Protein AF-A0A962CRZ0-F1 (afdb_monomer_lite)

Sequence (434 aa):
MAEQGMRSISDKVFNHVARDNPIVVEEDHEIQSILSYCVQQKDLHIVNYLVIDENGQEQEQEDFPIEDYKTKKIIGLSFGKKGEELKRFRFKFCRNHNFEALNYHGMPEYDTVQINYASPASYDFFVKGYTNDTTGETKPGYWKQVIDNDIDLGFTGLRFDIAYKIPTPWLSELIQYAHDRQPEIMTIAETLAGVDDIGAKELIPKLAEAKILVDGVERPAIDHAMLSTYWAGPLDGWLIDESRLMAGISRYGGAGSPDNHDTQGTVAQNIAKMLEHYAPEDKERAIADICVRDYALAALVGNAHYAQMGYEVCADQAGVFEEDTNPKQWRMLLAEREASDHPLNISERLWEINKFKASLNADNAIFQLESTAPLSEGSNLVKMVISLTDQETKQHMGTLDLFINNKPECGPVELPNENTAFILTNRGGPKNSD

Radius of gyration: 26.0 Å; chains: 1; bounding box: 67×50×78 Å

Foldseek 3Di:
DPPDPDFFEDEDEPFKDFCPPPVNVVVVVVVVVQVVVQVVPVQKHFQFFFKQAPVLDTDTHRDDDQVCVVGIFGQWTWMDGPPDDTDTDGDQWGADPVRAFADPVRDHPDRIGGGPLSHVVNCQAAAAFDQDPVPRDTDGHPLLVVLVVCVVVVGQEYEYPQQLPHDLVRLLRSLQSSCVVPVRRAYEYELLDAPPPPCSVVRVLCQQVNWYADPNDIDRSHQEYEDEPPSQPLQPPCCQVCLVVLLSRLVSFYAFEPDDQADPWHLLQVQLVLCVVPDPVVSLLLSLVSLLQSLLVRLQQGNHYDYDPCSQQSDGDGHPNDPPCPPVNVVVSCVVRVPCPRSSRCNVSSVVSVVVSVVLVLNQWRWGWDHWAAPDVPFQWIWIKIWTAGNPPRHTSDIDIDIHRSHCVVPDGDDPDVVSVVVVPPPPDPPPDD

Structure (mmCIF, N/CA/C/O backbone):
data_AF-A0A962CRZ0-F1
#
_entry.id   AF-A0A962CRZ0-F1
#
loop_
_atom_site.group_PDB
_atom_site.id
_atom_site.type_symbol
_atom_site.label_atom_id
_atom_site.label_alt_id
_atom_site.label_comp_id
_atom_site.label_asym_id
_atom_site.label_entity_id
_atom_site.label_seq_id
_atom_site.pdbx_PDB_ins_code
_atom_site.Cartn_x
_atom_site.Cartn_y
_atom_site.Cartn_z
_atom_site.occupancy
_atom_site.B_iso_or_equiv
_atom_site.auth_seq_id
_atom_site.auth_comp_id
_atom_site.auth_asym_id
_atom_site.auth_atom_id
_atom_site.pdbx_PDB_model_num
ATOM 1 N N . MET A 1 1 ? -11.534 -17.903 -16.895 1.00 35.78 1 MET A N 1
ATOM 2 C CA . MET A 1 1 ? -10.582 -16.773 -16.987 1.00 35.78 1 MET A CA 1
ATOM 3 C C . MET A 1 1 ? -9.448 -16.879 -15.955 1.00 35.78 1 MET A C 1
ATOM 5 O O . MET A 1 1 ? -8.839 -15.873 -15.641 1.00 35.78 1 MET A O 1
ATOM 9 N N . ALA A 1 2 ? -9.114 -18.088 -15.481 1.00 31.36 2 ALA A N 1
ATOM 10 C CA . ALA A 1 2 ? -7.934 -18.366 -14.650 1.00 31.36 2 ALA A CA 1
ATOM 11 C C . ALA A 1 2 ? -6.904 -19.204 -15.439 1.00 31.36 2 ALA A C 1
ATOM 13 O O . ALA A 1 2 ? -6.291 -20.128 -14.919 1.00 31.36 2 ALA A O 1
ATOM 14 N N . GLU A 1 3 ? -6.774 -18.927 -16.737 1.00 37.53 3 GLU A N 1
ATOM 15 C CA . GLU A 1 3 ? -5.732 -19.496 -17.591 1.00 37.53 3 GLU A CA 1
ATOM 16 C C . GLU A 1 3 ? -4.713 -18.368 -17.813 1.00 37.53 3 GLU A C 1
ATOM 18 O O . GLU A 1 3 ? -5.107 -17.331 -18.333 1.00 37.53 3 GLU A O 1
ATOM 23 N N . GLN A 1 4 ? -3.448 -18.572 -17.404 1.00 44.16 4 GLN A N 1
ATOM 24 C CA . GLN A 1 4 ? -2.277 -17.658 -17.489 1.00 44.16 4 GLN A CA 1
ATOM 25 C C . GLN A 1 4 ? -1.837 -16.883 -16.229 1.00 44.16 4 GLN A C 1
ATOM 27 O O . GLN A 1 4 ? -1.330 -15.774 -16.353 1.00 44.16 4 GLN A O 1
ATOM 32 N N . GLY A 1 5 ? -1.950 -17.435 -15.014 1.00 61.75 5 GLY A N 1
ATOM 33 C CA . GLY A 1 5 ? -1.210 -16.886 -13.856 1.00 61.75 5 GLY A CA 1
ATOM 34 C C . GLY A 1 5 ? -1.526 -15.425 -13.488 1.00 61.75 5 GLY A C 1
ATOM 35 O O . GLY A 1 5 ? -0.792 -14.809 -12.720 1.00 61.75 5 GLY A O 1
ATOM 36 N N . MET A 1 6 ? -2.610 -14.865 -14.031 1.00 70.25 6 MET A N 1
ATOM 37 C CA . MET A 1 6 ? -3.099 -13.537 -13.695 1.00 70.25 6 MET A CA 1
ATOM 38 C C . MET A 1 6 ? -3.634 -13.546 -12.268 1.00 70.25 6 MET A C 1
ATOM 40 O O . MET A 1 6 ? -4.511 -14.345 -11.933 1.00 70.25 6 MET A O 1
ATOM 44 N N . ARG A 1 7 ? -3.131 -12.626 -11.447 1.00 82.38 7 ARG A N 1
ATOM 45 C CA . ARG A 1 7 ? -3.649 -12.371 -10.105 1.00 82.38 7 ARG A CA 1
ATOM 46 C C . ARG A 1 7 ? -4.538 -11.138 -10.130 1.00 82.38 7 ARG A C 1
ATOM 48 O O . ARG A 1 7 ? -4.152 -10.105 -10.669 1.00 82.38 7 ARG A O 1
ATOM 55 N N . SER A 1 8 ? -5.715 -11.248 -9.528 1.00 90.25 8 SER A N 1
ATOM 56 C CA . SER A 1 8 ? -6.531 -10.087 -9.174 1.00 90.25 8 SER A CA 1
ATOM 57 C C . SER A 1 8 ? -6.186 -9.681 -7.748 1.00 90.25 8 SER A C 1
ATOM 59 O O . SER A 1 8 ? -6.119 -10.547 -6.871 1.00 90.25 8 SER A O 1
ATOM 61 N N . ILE A 1 9 ? -5.948 -8.394 -7.517 1.00 91.69 9 ILE A N 1
ATOM 62 C CA . ILE A 1 9 ? -5.557 -7.857 -6.213 1.00 91.69 9 ILE A CA 1
ATOM 63 C C . ILE A 1 9 ? -6.596 -6.823 -5.810 1.00 91.69 9 ILE A C 1
ATOM 65 O O . ILE A 1 9 ? -6.868 -5.898 -6.573 1.00 91.69 9 ILE A O 1
ATOM 69 N N . SER A 1 10 ? -7.185 -6.985 -4.629 1.00 94.38 10 SER A N 1
ATOM 70 C CA . SER A 1 10 ? -8.061 -5.954 -4.089 1.00 94.38 10 SER A CA 1
ATOM 71 C C . SER A 1 10 ? -7.237 -4.914 -3.344 1.00 94.38 10 SER A C 1
ATOM 73 O O . SER A 1 10 ? -6.444 -5.259 -2.471 1.00 94.38 10 SER A O 1
ATOM 75 N N . ASP A 1 11 ? -7.497 -3.645 -3.632 1.00 90.88 11 ASP A N 1
ATOM 76 C CA . ASP A 1 11 ? -6.952 -2.518 -2.880 1.00 90.88 11 ASP A CA 1
ATOM 77 C C . ASP A 1 11 ? -7.752 -2.283 -1.590 1.00 90.88 11 ASP A C 1
ATOM 79 O O . ASP A 1 11 ? -8.988 -2.284 -1.620 1.00 90.88 11 ASP A O 1
ATOM 83 N N . LYS A 1 12 ? -7.061 -2.163 -0.453 1.00 91.50 12 LYS A N 1
ATOM 84 C CA . LYS A 1 12 ? -7.626 -2.163 0.897 1.00 91.50 12 LYS A CA 1
ATOM 85 C C . LYS A 1 12 ? -7.175 -0.982 1.725 1.00 91.50 12 LYS A C 1
ATOM 87 O O . LYS A 1 12 ? -6.066 -0.939 2.249 1.00 91.50 12 LYS A O 1
ATOM 92 N N . VAL A 1 13 ? -8.144 -0.114 1.981 1.00 90.62 13 VAL A N 1
ATOM 93 C CA . VAL A 1 13 ? -8.036 0.998 2.914 1.00 90.62 13 VAL A CA 1
ATOM 94 C C . VAL A 1 13 ? -8.449 0.546 4.312 1.00 90.62 13 VAL A C 1
ATOM 96 O O . VAL A 1 13 ? -9.628 0.535 4.655 1.00 90.62 13 VAL A O 1
ATOM 99 N N . PHE A 1 14 ? -7.474 0.139 5.130 1.00 91.94 14 PHE A N 1
ATOM 100 C CA . PHE A 1 14 ? -7.719 -0.321 6.509 1.00 91.94 14 PHE A CA 1
ATOM 101 C C . PHE A 1 14 ? -7.471 0.753 7.569 1.00 91.94 14 PHE A C 1
ATOM 103 O O . PHE A 1 14 ? -7.750 0.520 8.740 1.00 91.94 14 PHE A O 1
ATOM 110 N N . ASN A 1 15 ? -6.990 1.933 7.168 1.00 90.94 15 ASN A N 1
ATOM 111 C CA . ASN A 1 15 ? -6.664 3.039 8.071 1.00 90.94 15 ASN A CA 1
ATOM 112 C C . ASN A 1 15 ? -7.836 3.970 8.372 1.00 90.94 15 ASN A C 1
ATOM 114 O O . ASN A 1 15 ? -7.831 4.660 9.395 1.00 90.94 15 ASN A O 1
ATOM 118 N N . HIS A 1 16 ? -8.821 4.022 7.482 1.00 93.50 16 HIS A N 1
ATOM 119 C CA . HIS A 1 16 ? -9.928 4.953 7.581 1.00 93.50 16 HIS A CA 1
ATOM 120 C C . HIS A 1 16 ? -11.173 4.420 6.874 1.00 93.50 16 HIS A C 1
ATOM 122 O O . HIS A 1 16 ? -11.114 3.483 6.082 1.00 93.50 16 HIS A O 1
ATOM 128 N N . VAL A 1 17 ? -12.313 5.018 7.197 1.00 94.62 17 VAL A N 1
ATOM 129 C CA . VAL A 1 17 ? -13.623 4.705 6.623 1.00 94.62 17 VAL A CA 1
ATOM 130 C C . VAL A 1 17 ? -14.273 6.014 6.183 1.00 94.62 17 VAL A C 1
ATOM 132 O O . VAL A 1 17 ? -14.000 7.056 6.776 1.00 94.62 17 VAL A O 1
ATOM 135 N N . ALA A 1 18 ? -15.122 5.986 5.155 1.00 95.50 18 ALA A N 1
ATOM 136 C CA . ALA A 1 18 ? -15.892 7.159 4.746 1.00 95.50 18 ALA A CA 1
ATOM 137 C C . ALA A 1 18 ? -16.679 7.756 5.930 1.00 95.50 18 ALA A C 1
ATOM 139 O O . ALA A 1 18 ? -17.241 7.024 6.750 1.00 95.50 18 ALA A O 1
ATOM 140 N N . ARG A 1 19 ? -16.711 9.088 6.031 1.00 95.56 19 ARG A N 1
ATOM 141 C CA . ARG A 1 19 ? -17.328 9.829 7.142 1.00 95.56 19 ARG A CA 1
ATOM 142 C C . ARG A 1 19 ? -18.826 9.568 7.272 1.00 95.56 19 ARG A C 1
ATOM 144 O O . ARG A 1 19 ? -19.345 9.547 8.386 1.00 95.56 19 ARG A O 1
ATOM 151 N N . ASP A 1 20 ? -19.495 9.365 6.146 1.00 96.00 20 ASP A N 1
ATOM 152 C CA . ASP A 1 20 ? -20.923 9.072 6.031 1.00 96.00 20 ASP A CA 1
ATOM 153 C C . ASP A 1 20 ? -21.247 7.572 6.125 1.00 96.00 20 ASP A C 1
ATOM 155 O O . ASP A 1 20 ? -22.413 7.179 6.032 1.00 96.00 20 ASP A O 1
ATOM 159 N N . ASN A 1 21 ? -20.242 6.716 6.349 1.00 96.50 21 ASN A N 1
ATOM 160 C CA . ASN A 1 21 ? -20.472 5.290 6.514 1.00 96.50 21 ASN A CA 1
ATOM 161 C C . ASN A 1 21 ? -21.385 5.032 7.732 1.00 96.50 21 ASN A C 1
ATOM 163 O O . ASN A 1 21 ? -21.138 5.594 8.806 1.00 96.50 21 ASN A O 1
ATOM 167 N N . PRO A 1 22 ? -22.396 4.144 7.622 1.00 97.38 22 PRO A N 1
ATOM 168 C CA . PRO A 1 22 ? -23.337 3.872 8.707 1.00 97.38 22 PRO A CA 1
ATOM 169 C C . PRO A 1 22 ? -22.694 3.565 10.064 1.00 97.38 22 PRO A C 1
ATOM 171 O O . PRO A 1 22 ? -23.226 3.990 11.083 1.00 97.38 22 PRO A O 1
ATOM 174 N N . ILE A 1 23 ? -21.541 2.886 10.096 1.00 96.38 23 ILE A N 1
ATOM 175 C CA . ILE A 1 23 ? -20.864 2.532 11.357 1.00 96.38 23 ILE A CA 1
ATOM 176 C C . ILE A 1 23 ? -20.284 3.756 12.084 1.00 96.38 23 ILE A C 1
ATOM 178 O O . ILE A 1 23 ? -20.157 3.748 13.308 1.00 96.38 23 ILE A O 1
ATOM 182 N N . VAL A 1 24 ? -19.917 4.799 11.332 1.00 97.00 24 VAL A N 1
ATOM 183 C CA . VAL A 1 24 ? -19.407 6.067 11.864 1.00 97.00 24 VAL A CA 1
ATOM 184 C C . VAL A 1 24 ? -20.579 6.903 12.377 1.00 97.00 24 VAL A C 1
ATOM 186 O O . VAL A 1 24 ? -20.524 7.431 13.486 1.00 97.00 24 VAL A O 1
ATOM 189 N N . VAL A 1 25 ? -21.659 6.979 11.592 1.00 97.62 25 VAL A N 1
ATOM 190 C CA . VAL A 1 25 ? -22.892 7.698 11.953 1.00 97.62 25 VAL A CA 1
ATOM 191 C C . VAL A 1 25 ? -23.548 7.095 13.199 1.00 97.62 25 VAL A C 1
ATOM 193 O O . VAL A 1 25 ? -24.041 7.825 14.056 1.00 97.62 25 VAL A O 1
ATOM 196 N N . GLU A 1 26 ? -23.538 5.768 13.329 1.00 98.00 26 GLU A N 1
ATOM 197 C CA . GLU A 1 26 ? -24.028 5.072 14.520 1.00 98.00 26 GLU A CA 1
ATOM 198 C C . GLU A 1 26 ? -23.235 5.474 15.770 1.00 98.00 26 GLU A C 1
ATOM 200 O O . GLU A 1 26 ? -23.837 5.883 16.761 1.00 98.00 26 GLU A O 1
ATOM 205 N N . GLU A 1 27 ? -21.900 5.450 15.711 1.00 97.69 27 GLU A N 1
ATOM 206 C CA . GLU A 1 27 ? -21.066 5.879 16.840 1.00 97.69 27 GLU A CA 1
ATOM 207 C C . GLU A 1 27 ? -21.288 7.360 17.188 1.00 97.69 27 GLU A C 1
ATOM 209 O O . GLU A 1 27 ? -21.366 7.709 18.366 1.00 97.69 27 GLU A O 1
ATOM 214 N N . ASP A 1 28 ? -21.443 8.237 16.191 1.00 97.00 28 ASP A N 1
ATOM 215 C CA . ASP A 1 28 ? -21.788 9.643 16.430 1.00 97.00 28 ASP A CA 1
ATOM 216 C C . ASP A 1 28 ? -23.101 9.777 17.202 1.00 97.00 28 ASP A C 1
ATOM 218 O O . ASP A 1 28 ? -23.181 10.529 18.176 1.00 97.00 28 ASP A O 1
ATOM 222 N N . HIS A 1 29 ? -24.135 9.041 16.791 1.00 97.81 29 HIS A N 1
ATOM 223 C CA . HIS A 1 29 ? -25.422 9.045 17.475 1.00 97.81 29 HIS A CA 1
ATOM 224 C C . HIS A 1 29 ? -25.325 8.492 18.900 1.00 97.81 29 HIS A C 1
ATOM 226 O O . HIS A 1 29 ? -25.970 9.037 19.800 1.00 97.81 29 HIS A O 1
ATOM 232 N N . GLU A 1 30 ? -24.529 7.448 19.131 1.00 97.25 30 GLU A N 1
ATOM 233 C CA . GLU A 1 30 ? -24.291 6.894 20.467 1.00 97.25 30 GLU A CA 1
ATOM 234 C C . GLU A 1 30 ? -23.609 7.918 21.377 1.00 97.25 30 GLU A C 1
ATOM 236 O O . GLU A 1 30 ? -24.091 8.175 22.484 1.00 97.25 30 GLU A O 1
ATOM 241 N N . ILE A 1 31 ? -22.555 8.576 20.884 1.00 95.75 31 ILE A N 1
ATOM 242 C CA . ILE A 1 31 ? -21.871 9.657 21.599 1.00 95.75 31 ILE A CA 1
ATOM 243 C C . ILE A 1 31 ? -22.874 10.765 21.927 1.00 95.75 31 ILE A C 1
ATOM 245 O O . ILE A 1 31 ? -23.053 11.093 23.099 1.00 95.75 31 ILE A O 1
ATOM 249 N N . GLN A 1 32 ? -23.602 11.296 20.940 1.00 95.44 32 GLN A N 1
ATOM 250 C CA . GLN A 1 32 ? -24.578 12.371 21.164 1.00 95.44 32 GLN A CA 1
ATOM 251 C C . GLN A 1 32 ? -25.698 11.973 22.133 1.00 95.44 32 GLN A C 1
ATOM 253 O O . GLN A 1 32 ? -26.155 12.799 22.931 1.00 95.44 32 GLN A O 1
ATOM 258 N N . SER A 1 33 ? -26.118 10.708 22.115 1.00 95.12 33 SER A N 1
ATOM 259 C CA . SER A 1 33 ? -27.106 10.174 23.056 1.00 95.12 33 SER A CA 1
ATOM 260 C C . SER A 1 33 ? -26.567 10.151 24.484 1.00 95.12 33 SER A C 1
ATOM 262 O O . SER A 1 33 ? -27.276 10.555 25.407 1.00 95.12 33 SER A O 1
ATOM 264 N N . ILE A 1 34 ? -25.306 9.748 24.676 1.00 93.56 34 ILE A N 1
ATOM 265 C CA . ILE A 1 34 ? -24.635 9.790 25.981 1.00 93.56 34 ILE A CA 1
ATOM 266 C C . ILE A 1 34 ? -24.510 11.238 26.465 1.00 93.56 34 ILE A C 1
ATOM 268 O O . ILE A 1 34 ? -24.923 11.536 27.585 1.00 93.56 34 ILE A O 1
ATOM 272 N N . LEU A 1 35 ? -24.019 12.150 25.618 1.00 91.25 35 LEU A N 1
ATOM 273 C CA . LEU A 1 35 ? -23.882 13.573 25.952 1.00 91.25 35 LEU A CA 1
ATOM 274 C C . LEU A 1 35 ? -25.233 14.175 26.373 1.00 91.25 35 LEU A C 1
ATOM 276 O O . LEU A 1 35 ? -25.342 14.814 27.421 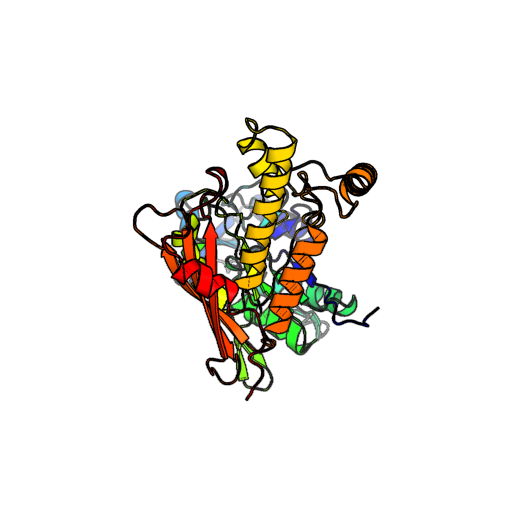1.00 91.25 35 LEU A O 1
ATOM 280 N N . SER A 1 36 ? -26.286 13.909 25.597 1.00 91.88 36 SER A N 1
ATOM 281 C CA . SER A 1 36 ? -27.646 14.382 25.878 1.00 91.88 36 SER A CA 1
ATOM 282 C C . SER A 1 36 ? -28.197 13.810 27.183 1.00 91.88 36 SER A C 1
ATOM 284 O O . SER A 1 36 ? -28.812 14.535 27.968 1.00 91.88 36 SER A O 1
ATOM 286 N N . TYR A 1 37 ? -27.958 12.523 27.444 1.00 88.88 37 TYR A N 1
ATOM 287 C CA . TYR A 1 37 ? -28.359 11.869 28.686 1.00 88.88 37 TYR A CA 1
ATOM 288 C C . TYR A 1 37 ? -27.665 12.494 29.904 1.00 88.88 37 TYR A C 1
ATOM 290 O O . TYR A 1 37 ? -28.337 12.792 30.894 1.00 88.88 37 TYR A O 1
ATOM 298 N N . CYS A 1 38 ? -26.359 12.774 29.816 1.00 88.12 38 CYS A N 1
ATOM 299 C CA . CYS A 1 38 ? -25.613 13.486 30.857 1.00 88.12 38 CYS A CA 1
ATOM 300 C C . CYS A 1 38 ? -26.193 14.881 31.129 1.00 88.12 38 CYS A C 1
ATOM 302 O O . CYS A 1 38 ? -26.384 15.252 32.279 1.00 88.12 38 CYS A O 1
ATOM 304 N N . VAL A 1 39 ? -26.545 15.644 30.089 1.00 88.25 39 VAL A N 1
ATOM 305 C CA . VAL A 1 39 ? -27.131 16.988 30.253 1.00 88.25 39 VAL A CA 1
ATOM 306 C C . VAL A 1 39 ? -28.522 16.943 30.902 1.00 88.25 39 VAL A C 1
ATOM 308 O O . VAL A 1 39 ? -28.863 17.810 31.709 1.00 88.25 39 VAL A O 1
ATOM 311 N N . GLN A 1 40 ? -29.346 15.947 30.565 1.00 89.06 40 GLN A N 1
ATOM 312 C CA . GLN A 1 40 ? -30.706 15.817 31.106 1.00 89.06 40 GLN A CA 1
ATOM 313 C C . GLN A 1 40 ? -30.725 15.362 32.571 1.00 89.06 40 GLN A C 1
ATOM 315 O O . GLN A 1 40 ? -31.585 15.788 33.349 1.00 89.06 40 GLN A O 1
ATOM 320 N N . GLN A 1 41 ? -29.793 14.493 32.956 1.00 85.56 41 GLN A N 1
ATOM 321 C CA . GLN A 1 41 ? -29.676 13.979 34.315 1.00 85.56 41 GLN A CA 1
ATOM 322 C C . GLN A 1 41 ? -28.779 14.909 35.135 1.00 85.56 41 GLN A C 1
ATOM 324 O O . GLN A 1 41 ? -27.568 14.757 35.133 1.00 85.56 41 GLN A O 1
ATOM 329 N N . LYS A 1 42 ? -29.372 15.856 35.875 1.00 77.31 42 LYS A N 1
ATOM 330 C CA . LYS A 1 42 ? -28.647 16.918 36.612 1.00 77.31 42 LYS A CA 1
ATOM 331 C C . LYS A 1 42 ? -27.501 16.449 37.528 1.00 77.31 42 LYS A C 1
ATOM 333 O O . LYS A 1 42 ? -26.616 17.251 37.802 1.00 77.31 42 LYS A O 1
ATOM 338 N N . ASP A 1 43 ? -27.530 15.195 37.983 1.00 80.19 43 ASP A N 1
ATOM 339 C CA . ASP A 1 43 ? -26.522 14.598 38.876 1.00 80.19 43 ASP A CA 1
ATOM 340 C C . ASP A 1 43 ? -25.517 13.677 38.148 1.00 80.19 43 ASP A C 1
ATOM 342 O O . ASP A 1 43 ? -24.664 13.060 38.790 1.00 80.19 43 ASP A O 1
ATOM 346 N N . LEU A 1 44 ? -25.653 13.510 36.829 1.00 75.94 44 LEU A N 1
ATOM 347 C CA . LEU A 1 44 ? -24.795 12.677 35.992 1.00 75.94 44 LEU A CA 1
ATOM 348 C C . LEU A 1 44 ? -23.894 13.579 35.146 1.00 75.94 44 LEU A C 1
ATOM 350 O O . LEU A 1 44 ? -24.351 14.552 34.551 1.00 75.94 44 LEU A O 1
ATOM 354 N N . HIS A 1 45 ? -22.613 13.245 35.065 1.00 74.75 45 HIS A N 1
ATOM 355 C CA . HIS A 1 45 ? -21.647 14.025 34.301 1.00 74.75 45 HIS A CA 1
ATOM 356 C C . HIS A 1 45 ? -20.811 13.093 33.420 1.00 74.75 45 HIS A C 1
ATOM 358 O O . HIS A 1 45 ? -20.645 11.909 33.731 1.00 74.75 45 HIS A O 1
ATOM 364 N N . ILE A 1 46 ? -20.285 13.627 32.315 1.00 66.88 46 ILE A N 1
ATOM 365 C CA . ILE A 1 46 ? -19.078 13.048 31.718 1.00 66.88 46 ILE A CA 1
ATOM 366 C C . ILE A 1 46 ? -17.992 13.306 32.742 1.00 66.88 46 ILE A C 1
ATOM 368 O O . ILE A 1 46 ? -17.799 14.452 33.147 1.00 66.88 46 ILE A O 1
ATOM 372 N N . VAL A 1 47 ? -17.379 12.236 33.221 1.00 68.19 47 VAL A N 1
ATOM 373 C CA . VAL A 1 47 ? -16.444 12.345 34.333 1.00 68.19 47 VAL A CA 1
ATOM 374 C C . VAL A 1 47 ? -15.034 12.402 33.790 1.00 68.19 47 VAL A C 1
ATOM 376 O O . VAL A 1 47 ? -14.288 13.276 34.204 1.00 68.19 47 VAL A O 1
ATOM 379 N N . ASN A 1 48 ? -14.693 11.534 32.831 1.00 83.94 48 ASN A N 1
ATOM 380 C CA . ASN A 1 48 ? -13.333 11.452 32.319 1.00 83.94 48 ASN A CA 1
ATOM 381 C C . ASN A 1 48 ? -13.268 11.092 30.831 1.00 83.94 48 ASN A C 1
ATOM 383 O O . ASN A 1 48 ? -14.106 10.360 30.296 1.00 83.94 48 ASN A O 1
ATOM 387 N N . TYR A 1 49 ? -12.189 11.526 30.191 1.00 89.06 49 TYR A N 1
ATOM 388 C CA . TYR A 1 49 ? -11.671 10.938 28.964 1.00 89.06 49 TYR A CA 1
ATOM 389 C C . TYR A 1 49 ? -10.985 9.611 29.290 1.00 89.06 49 TYR A C 1
ATOM 391 O O . TYR A 1 49 ? -10.190 9.532 30.230 1.00 89.06 49 TYR A O 1
ATOM 399 N N . LEU A 1 50 ? -11.264 8.577 28.496 1.00 91.56 50 LEU A N 1
ATOM 400 C CA . LEU A 1 50 ? -10.472 7.349 28.497 1.00 91.56 50 LEU A CA 1
ATOM 401 C C . LEU A 1 50 ? -9.328 7.539 27.510 1.00 91.56 50 LEU A C 1
ATOM 403 O O . LEU A 1 50 ? -9.572 7.815 26.333 1.00 91.56 50 LEU A O 1
ATOM 407 N N . VAL A 1 51 ? -8.092 7.394 27.972 1.00 91.75 51 VAL A N 1
ATOM 408 C CA . VAL A 1 51 ? -6.898 7.617 27.152 1.00 91.75 51 VAL A CA 1
ATOM 409 C C . VAL A 1 51 ? -5.929 6.456 27.281 1.00 91.75 51 VAL A C 1
ATOM 411 O O . VAL A 1 51 ? -5.900 5.783 28.308 1.00 91.75 51 VAL A O 1
ATOM 414 N N . ILE A 1 52 ? -5.120 6.242 26.249 1.00 88.81 52 ILE A N 1
ATOM 415 C CA . ILE A 1 52 ? -3.951 5.365 26.324 1.00 88.81 52 ILE A CA 1
ATOM 416 C C . ILE A 1 52 ? -2.705 6.231 26.500 1.00 88.81 52 ILE A C 1
ATOM 418 O O . ILE A 1 52 ? -2.497 7.178 25.733 1.00 88.81 52 ILE A O 1
ATOM 422 N N . ASP A 1 53 ? -1.911 5.924 27.527 1.00 84.38 53 ASP A N 1
ATOM 423 C CA . ASP A 1 53 ? -0.624 6.574 27.773 1.00 84.38 53 ASP A CA 1
ATOM 424 C C . ASP A 1 53 ? 0.502 6.027 26.873 1.00 84.38 53 ASP A C 1
ATOM 426 O O . ASP A 1 53 ? 0.313 5.107 26.076 1.00 84.38 53 ASP A O 1
ATOM 430 N N . GLU A 1 54 ? 1.701 6.594 27.005 1.00 80.88 54 GLU A N 1
ATOM 431 C CA . GLU A 1 54 ? 2.894 6.182 26.249 1.00 80.88 54 GLU A CA 1
ATOM 432 C C . GLU A 1 54 ? 3.309 4.715 26.475 1.00 80.88 54 GLU A C 1
ATOM 434 O O . GLU A 1 54 ? 4.013 4.140 25.647 1.00 80.88 54 GLU A O 1
ATOM 439 N N . ASN A 1 55 ? 2.844 4.095 27.565 1.00 83.38 55 ASN A N 1
ATOM 440 C CA . ASN A 1 55 ? 3.112 2.703 27.925 1.00 83.38 55 ASN A CA 1
ATOM 441 C C . ASN A 1 55 ? 1.969 1.758 27.514 1.00 83.38 55 ASN A C 1
ATOM 443 O O . ASN A 1 55 ? 1.988 0.575 27.867 1.00 83.38 55 ASN A O 1
ATOM 447 N N . GLY A 1 56 ? 0.954 2.257 26.802 1.00 83.44 56 GLY A N 1
ATOM 448 C CA . GLY A 1 56 ? -0.192 1.456 26.386 1.00 83.44 56 GLY A CA 1
ATOM 449 C C . GLY A 1 56 ? -1.220 1.202 27.493 1.00 83.44 56 GLY A C 1
ATOM 450 O O . GLY A 1 56 ? -2.066 0.326 27.326 1.00 83.44 56 GLY A O 1
ATOM 451 N N . GLN A 1 57 ? -1.155 1.907 28.628 1.00 88.56 57 GLN A N 1
ATOM 452 C CA . GLN A 1 57 ? -2.085 1.713 29.744 1.00 88.56 57 GLN A CA 1
ATOM 453 C C . GLN A 1 57 ? -3.298 2.643 29.631 1.00 88.56 57 GLN A C 1
ATOM 455 O O . GLN A 1 57 ? -3.161 3.832 29.338 1.00 88.56 57 GLN A O 1
ATOM 460 N N . GLU A 1 58 ? -4.491 2.096 29.895 1.00 92.44 58 GLU A N 1
ATOM 461 C CA . GLU A 1 58 ? -5.736 2.870 29.965 1.00 92.44 58 GLU A CA 1
ATOM 462 C C . GLU A 1 58 ? -5.742 3.738 31.229 1.00 92.44 58 GLU A C 1
ATOM 464 O O . GLU A 1 58 ? -5.586 3.239 32.345 1.00 92.44 58 GLU A O 1
ATOM 469 N N . GLN A 1 59 ? -5.954 5.039 31.048 1.00 91.25 59 GLN A N 1
ATOM 470 C CA . GLN A 1 59 ? -6.097 6.016 32.120 1.00 91.25 59 GLN A CA 1
ATOM 471 C C . GLN A 1 59 ? -7.413 6.785 31.970 1.00 91.25 59 GLN A C 1
ATOM 473 O O . GLN A 1 59 ? -7.896 7.007 30.859 1.00 91.25 59 GLN A O 1
ATOM 478 N N . GLU A 1 60 ? -7.968 7.223 33.099 1.00 90.12 60 GLU A N 1
ATOM 479 C CA . GLU A 1 60 ? -9.084 8.169 33.139 1.00 90.12 60 GLU A CA 1
ATOM 480 C C . GLU A 1 60 ? -8.543 9.570 33.463 1.00 90.12 60 GLU A C 1
ATOM 482 O O . GLU A 1 60 ? -7.777 9.723 34.416 1.00 90.12 60 GLU A O 1
ATOM 487 N N . GLN A 1 61 ? -8.910 10.581 32.672 1.00 87.69 61 GLN A N 1
ATOM 488 C CA . GLN A 1 61 ? -8.500 11.978 32.878 1.00 87.69 61 GLN A CA 1
ATOM 489 C C . GLN A 1 61 ? -9.720 12.906 32.880 1.00 87.69 61 GLN A C 1
ATOM 491 O O . GLN A 1 61 ? -10.486 12.889 31.921 1.00 87.69 61 GLN A O 1
ATOM 496 N N . GLU A 1 62 ? -9.892 13.713 33.934 1.00 83.56 62 GLU A N 1
ATOM 497 C CA . GLU A 1 62 ? -11.019 14.661 34.054 1.00 83.56 62 GLU A CA 1
ATOM 498 C C . GLU A 1 62 ? -10.948 15.757 32.975 1.00 83.56 62 GLU A C 1
ATOM 500 O O . GLU A 1 62 ? -11.960 16.104 32.372 1.00 83.56 62 GLU A O 1
ATOM 505 N N . ASP A 1 63 ? -9.735 16.224 32.662 1.00 80.88 63 ASP A N 1
ATOM 506 C CA . ASP A 1 63 ? -9.454 17.208 31.616 1.00 80.88 63 ASP A CA 1
ATOM 507 C C . ASP A 1 63 ? -8.444 16.647 30.607 1.00 80.88 63 ASP A C 1
ATOM 509 O O . ASP A 1 63 ? -7.479 15.978 30.986 1.00 80.88 63 ASP A O 1
ATOM 513 N N . PHE A 1 64 ? -8.634 16.960 29.320 1.00 77.38 64 PHE A N 1
ATOM 514 C CA . PHE A 1 64 ? -7.690 16.619 28.254 1.00 77.38 64 PHE A CA 1
ATOM 515 C C . PHE A 1 64 ? -7.160 17.904 27.598 1.00 77.38 64 PHE A C 1
ATOM 517 O O . PHE A 1 64 ? -7.857 18.500 26.769 1.00 77.38 64 PHE A O 1
ATOM 524 N N . PRO A 1 65 ? -5.952 18.374 27.966 1.00 74.44 65 PRO A N 1
ATOM 525 C CA . PRO A 1 65 ? -5.359 19.551 27.347 1.00 74.44 65 PRO A CA 1
ATOM 526 C C . PRO A 1 65 ? -5.205 19.329 25.842 1.00 74.44 65 PRO A C 1
ATOM 528 O O . PRO A 1 65 ? -4.770 18.266 25.405 1.00 74.44 65 PRO A O 1
ATOM 531 N N . ILE A 1 66 ? -5.495 20.348 25.030 1.00 71.19 66 ILE A N 1
ATOM 532 C CA . ILE A 1 66 ? -5.325 20.268 23.567 1.00 71.19 66 ILE A CA 1
ATOM 533 C C . ILE A 1 66 ? -3.879 19.895 23.197 1.00 71.19 66 ILE A C 1
ATOM 535 O O . ILE A 1 66 ? -3.645 19.195 22.216 1.00 71.19 66 ILE A O 1
ATOM 539 N N . GLU A 1 67 ? -2.911 20.324 24.006 1.00 69.56 67 GLU A N 1
ATOM 540 C CA . GLU A 1 67 ? -1.480 20.059 23.827 1.00 69.56 67 GLU A CA 1
ATOM 541 C C . GLU A 1 67 ? -1.128 18.560 23.923 1.00 69.56 67 GLU A C 1
ATOM 543 O O . GLU A 1 67 ? -0.186 18.111 23.264 1.00 69.56 67 GLU A O 1
ATOM 548 N N . ASP A 1 68 ? -1.931 17.770 24.645 1.00 68.81 68 ASP A N 1
ATOM 549 C CA . ASP A 1 68 ? -1.714 16.335 24.864 1.00 68.81 68 ASP A CA 1
ATOM 550 C C . ASP A 1 68 ? -2.125 15.471 23.658 1.00 68.81 68 ASP A C 1
ATOM 552 O O . ASP A 1 68 ? -1.777 14.291 23.607 1.00 68.81 68 ASP A O 1
ATOM 556 N N . TYR A 1 69 ? -2.785 16.039 22.635 1.00 63.84 69 TYR A N 1
ATOM 557 C CA . TYR A 1 69 ? -3.181 15.308 21.415 1.00 63.84 69 TYR A CA 1
ATOM 558 C C . TYR A 1 69 ? -2.015 14.643 20.680 1.00 63.84 69 TYR A C 1
ATOM 560 O O . TYR A 1 69 ? -2.209 13.694 19.922 1.00 63.84 69 TYR A O 1
ATOM 568 N N . LYS A 1 70 ? -0.800 15.164 20.868 1.00 61.94 70 LYS A N 1
ATOM 569 C CA . LYS A 1 70 ? 0.403 14.641 20.215 1.00 61.94 70 LYS A CA 1
ATOM 570 C C . LYS A 1 70 ? 0.984 13.418 20.921 1.00 61.94 70 LYS A C 1
ATOM 572 O O . LYS A 1 70 ? 1.712 12.661 20.287 1.00 61.94 70 LYS A O 1
ATOM 577 N N . THR A 1 71 ? 0.699 13.236 22.209 1.00 64.69 71 THR A N 1
ATOM 578 C CA . THR A 1 71 ? 1.341 12.217 23.059 1.00 64.69 71 THR A CA 1
ATOM 579 C C . THR A 1 71 ? 0.355 11.202 23.623 1.00 64.69 71 THR A C 1
ATOM 581 O O . THR A 1 71 ? 0.752 10.080 23.923 1.00 64.69 71 THR A O 1
ATOM 584 N N . LYS A 1 72 ? -0.928 11.554 23.732 1.00 75.19 72 LYS A N 1
ATOM 585 C CA . LYS A 1 72 ? -1.992 10.689 24.243 1.00 75.19 72 LYS A CA 1
ATOM 586 C C . LYS A 1 72 ? -3.096 10.538 23.206 1.00 75.19 72 LYS A C 1
ATOM 588 O O . LYS A 1 72 ? -3.421 11.474 22.479 1.00 75.19 72 LYS A O 1
ATOM 593 N N . LYS A 1 73 ? -3.709 9.356 23.168 1.00 85.31 73 LYS A N 1
ATOM 594 C CA . LYS A 1 73 ? -4.838 9.064 22.274 1.00 85.31 73 LYS A CA 1
ATOM 595 C C . LYS A 1 73 ? -6.106 8.874 23.088 1.00 85.31 73 LYS A C 1
ATOM 597 O O . LYS A 1 73 ? -6.138 8.018 23.971 1.00 85.31 73 LYS A O 1
ATOM 602 N N . ILE A 1 74 ? -7.146 9.646 22.776 1.00 92.50 74 ILE A N 1
ATOM 603 C CA . ILE A 1 74 ? -8.475 9.443 23.355 1.00 92.50 74 ILE A CA 1
ATOM 604 C C . ILE A 1 74 ? -9.064 8.165 22.761 1.00 92.50 74 ILE A C 1
ATOM 606 O O . ILE A 1 74 ? -9.190 8.041 21.545 1.00 92.50 74 ILE A O 1
ATOM 610 N N . ILE A 1 75 ? -9.421 7.214 23.618 1.00 95.75 75 ILE A N 1
ATOM 611 C CA . ILE A 1 75 ? -10.019 5.927 23.244 1.00 95.75 75 ILE A CA 1
ATOM 612 C C . ILE A 1 75 ? -11.477 5.798 23.677 1.00 95.75 75 ILE A C 1
ATOM 614 O O . ILE A 1 75 ? -12.114 4.795 23.366 1.00 95.75 75 ILE A O 1
ATOM 618 N N . GLY A 1 76 ? -12.021 6.779 24.395 1.00 95.94 76 GLY A N 1
ATOM 619 C CA . GLY A 1 76 ? -13.400 6.746 24.861 1.00 95.94 76 GLY A CA 1
ATOM 620 C C . GLY A 1 76 ? -13.726 7.817 25.893 1.00 95.94 76 GLY A C 1
ATOM 621 O O . GLY A 1 76 ? -12.952 8.744 26.129 1.00 95.94 76 GLY A O 1
ATOM 622 N N . LEU A 1 77 ? -14.867 7.636 26.549 1.00 95.12 77 LEU A N 1
ATOM 623 C CA . LEU A 1 77 ? -15.333 8.440 27.673 1.00 95.12 77 LEU A CA 1
ATOM 624 C C . LEU A 1 77 ? -15.868 7.546 28.798 1.00 95.12 77 LEU A C 1
ATOM 626 O O . LEU A 1 77 ? -16.343 6.429 28.556 1.00 95.12 77 LEU A O 1
ATOM 630 N N . SER A 1 78 ? -15.798 8.041 30.032 1.00 93.81 78 SER A N 1
ATOM 631 C CA . SER A 1 78 ? -16.505 7.470 31.176 1.00 93.81 78 SER A CA 1
ATOM 632 C C . SER A 1 78 ? -17.543 8.455 31.719 1.00 93.81 78 SER A C 1
ATOM 634 O O . SER A 1 78 ? -17.325 9.668 31.786 1.00 93.81 78 SER A O 1
ATOM 636 N N . PHE A 1 79 ? -18.724 7.941 32.056 1.00 93.31 79 PHE A N 1
ATOM 637 C CA . PHE A 1 79 ? -19.876 8.748 32.450 1.00 93.31 79 PHE A CA 1
ATOM 638 C C . PHE A 1 79 ? -20.690 8.062 33.545 1.00 93.31 79 PHE A C 1
ATOM 640 O O . PHE A 1 79 ? -20.847 6.839 33.572 1.00 93.31 79 PHE A O 1
ATOM 647 N N . GLY A 1 80 ? -21.223 8.854 34.468 1.00 91.38 80 GLY A N 1
ATOM 648 C CA . GLY A 1 80 ? -21.929 8.339 35.636 1.00 91.38 80 GLY A CA 1
ATOM 649 C C . GLY A 1 80 ? -22.167 9.414 36.686 1.00 91.38 80 GLY A C 1
ATOM 650 O O . GLY A 1 80 ? -21.840 10.586 36.490 1.00 91.38 80 GLY A O 1
ATOM 651 N N . LYS A 1 81 ? -22.763 9.018 37.811 1.00 86.94 81 LYS A N 1
ATOM 652 C CA . LYS A 1 81 ? -22.859 9.890 38.984 1.00 86.94 81 LYS A CA 1
ATOM 653 C C . LYS A 1 81 ? -21.560 9.828 39.775 1.00 86.94 81 LYS A C 1
ATOM 655 O O . LYS A 1 81 ? -20.928 8.776 39.880 1.00 86.94 81 LYS A O 1
ATOM 660 N N . LYS A 1 82 ? -21.172 10.948 40.383 1.00 80.38 82 LYS A N 1
ATOM 661 C CA . LYS A 1 82 ? -19.976 11.001 41.230 1.00 80.38 82 LYS A CA 1
ATOM 662 C C . LYS A 1 82 ? -20.114 10.030 42.409 1.00 80.38 82 LYS A C 1
ATOM 664 O O . LYS A 1 82 ? -21.054 10.140 43.190 1.00 80.38 82 LYS A O 1
ATOM 669 N N . GLY A 1 83 ? -19.150 9.120 42.553 1.00 82.50 83 GLY A N 1
ATOM 670 C CA . GLY A 1 83 ? -19.138 8.103 43.611 1.00 82.50 83 GLY A CA 1
ATOM 671 C C . GLY A 1 83 ? -19.846 6.790 43.257 1.00 82.50 83 GLY A C 1
ATOM 672 O O . GLY A 1 83 ? -19.863 5.888 44.090 1.00 82.50 83 GLY A O 1
ATOM 673 N N . GLU A 1 84 ? -20.395 6.667 42.046 1.00 88.88 84 GLU A N 1
ATOM 674 C CA . GLU A 1 84 ? -20.903 5.407 41.495 1.00 88.88 84 GLU A CA 1
ATOM 675 C C . GLU A 1 84 ? -19.899 4.793 40.507 1.00 88.88 84 GLU A C 1
ATOM 677 O O . GLU A 1 84 ? -18.949 5.445 40.067 1.00 88.88 84 GLU A O 1
ATOM 682 N N . GLU A 1 85 ? -20.110 3.524 40.157 1.00 89.75 85 GLU A N 1
ATOM 683 C CA . GLU A 1 85 ? -19.354 2.872 39.090 1.00 89.75 85 GLU A CA 1
ATOM 684 C C . GLU A 1 85 ? -19.646 3.562 37.750 1.00 89.75 85 GLU A C 1
ATOM 686 O O . GLU A 1 85 ? -20.801 3.690 37.330 1.00 89.75 85 GLU A O 1
ATOM 691 N N . LEU A 1 86 ? -18.590 4.038 37.090 1.00 90.00 86 LEU A N 1
ATOM 692 C CA . LEU A 1 86 ? -18.711 4.766 35.834 1.00 90.00 86 LEU A CA 1
ATOM 693 C C . LEU A 1 86 ? -18.951 3.799 34.677 1.00 90.00 86 LEU A C 1
ATOM 695 O O . LEU A 1 86 ? -18.257 2.794 34.520 1.00 90.00 86 LEU A O 1
ATOM 699 N N . LYS A 1 87 ? -19.901 4.147 33.810 1.00 94.00 87 LYS A N 1
ATOM 700 C CA . LYS A 1 87 ? -20.069 3.475 32.523 1.00 94.00 87 LYS A CA 1
ATOM 701 C C . LYS A 1 87 ? -18.967 3.935 31.586 1.00 94.00 87 LYS A C 1
ATOM 703 O O . LYS A 1 87 ? -18.623 5.114 31.573 1.00 94.00 87 LYS A O 1
ATOM 708 N N . ARG A 1 88 ? -18.442 3.017 30.779 1.00 95.25 88 ARG A N 1
ATOM 709 C CA . ARG A 1 88 ? -17.398 3.298 29.791 1.00 95.25 88 ARG A CA 1
ATOM 710 C C . ARG A 1 88 ? -17.944 3.105 28.388 1.00 95.25 88 ARG A C 1
ATOM 712 O O . ARG A 1 88 ? -18.588 2.096 28.112 1.00 95.25 88 ARG A O 1
ATOM 719 N N . PHE A 1 89 ? -17.650 4.052 27.511 1.00 96.44 89 PHE A N 1
ATOM 720 C CA . PHE A 1 89 ? -17.917 3.955 26.083 1.00 96.44 89 PHE A CA 1
ATOM 721 C C . PHE A 1 89 ? -16.607 4.183 25.339 1.00 96.44 89 PHE A C 1
ATOM 723 O O . PHE A 1 89 ? -15.968 5.217 25.523 1.00 96.44 89 PHE A O 1
ATOM 730 N N . ARG A 1 90 ? -16.178 3.199 24.549 1.00 97.06 90 ARG A N 1
ATOM 731 C CA . ARG A 1 90 ? -14.906 3.241 23.824 1.00 97.06 90 ARG A CA 1
ATOM 732 C C . ARG A 1 90 ? -15.159 3.489 22.345 1.00 97.06 90 ARG A C 1
ATOM 734 O O . ARG A 1 90 ? -16.040 2.867 21.763 1.00 97.06 90 ARG A O 1
ATOM 741 N N . PHE A 1 91 ? -14.375 4.381 21.758 1.00 97.38 91 PHE A N 1
ATOM 742 C CA . PHE A 1 91 ? -14.511 4.805 20.371 1.00 97.38 91 PHE A CA 1
ATOM 743 C C . PHE A 1 91 ? -13.831 3.808 19.435 1.00 97.38 91 PHE A C 1
ATOM 745 O O . PHE A 1 91 ? -12.717 3.365 19.708 1.00 97.38 91 PHE A O 1
ATOM 752 N N . LYS A 1 92 ? -14.479 3.488 18.320 1.00 97.88 92 LYS A N 1
ATOM 753 C CA . LYS A 1 92 ? -13.921 2.752 17.178 1.00 97.88 92 LYS A CA 1
ATOM 754 C C . LYS A 1 92 ? -13.098 3.687 16.280 1.00 97.88 92 LYS A C 1
ATOM 756 O O . LYS A 1 92 ? -12.174 3.255 15.589 1.00 97.88 92 LYS A O 1
ATOM 761 N N . PHE A 1 93 ? -13.421 4.979 16.300 1.00 97.69 93 PHE A N 1
ATOM 762 C CA . PHE A 1 93 ? -12.822 6.006 15.450 1.00 97.69 93 PHE A CA 1
ATOM 763 C C . PHE A 1 93 ? -12.034 7.048 16.243 1.00 97.69 93 PHE A C 1
ATOM 765 O O . PHE A 1 93 ? -12.280 7.270 17.431 1.00 97.69 93 PHE A O 1
ATOM 772 N N . CYS A 1 94 ? -11.024 7.650 15.611 1.00 95.56 94 CYS A N 1
ATOM 773 C CA . CYS A 1 94 ? -10.236 8.720 16.216 1.00 95.56 94 CYS A CA 1
ATOM 774 C C . CYS A 1 94 ? -11.126 9.947 16.420 1.00 95.56 94 CYS A C 1
ATOM 776 O O . CYS A 1 94 ? -11.793 10.388 15.483 1.00 95.56 94 CYS A O 1
ATOM 778 N N . ARG A 1 95 ? -11.118 10.507 17.633 1.00 94.38 95 ARG A N 1
ATOM 779 C CA . ARG A 1 95 ? -11.926 11.671 18.015 1.00 94.38 95 ARG A CA 1
ATOM 780 C C . ARG A 1 95 ? -11.057 12.781 18.584 1.00 94.38 95 ARG A C 1
ATOM 782 O O . ARG A 1 95 ? -10.029 12.470 19.183 1.00 94.38 95 ARG A O 1
ATOM 789 N N . ASN A 1 96 ? -11.484 14.039 18.431 1.00 91.94 96 ASN A N 1
ATOM 790 C CA . ASN A 1 96 ? -10.919 15.143 19.207 1.00 91.94 96 ASN A CA 1
ATOM 791 C C . ASN A 1 96 ? -11.556 15.257 20.619 1.00 91.94 96 ASN A C 1
ATOM 793 O O . ASN A 1 96 ? -12.419 14.465 20.998 1.00 91.94 96 ASN A O 1
ATOM 797 N N . HIS A 1 97 ? -11.139 16.252 21.415 1.00 88.62 97 HIS A N 1
ATOM 798 C CA . HIS A 1 97 ? -11.685 16.511 22.759 1.00 88.62 97 HIS A CA 1
ATOM 799 C C . HIS A 1 97 ? -13.148 16.991 22.734 1.00 88.62 97 HIS A C 1
ATOM 801 O O . HIS A 1 97 ? -13.839 16.883 23.739 1.00 88.62 97 HIS A O 1
ATOM 807 N N . ASN A 1 98 ? -13.636 17.460 21.582 1.00 90.56 98 ASN A N 1
ATOM 808 C CA . ASN A 1 98 ? -15.048 17.770 21.344 1.00 90.56 98 ASN A CA 1
ATOM 809 C C . ASN A 1 98 ? -15.828 16.561 20.795 1.00 90.56 98 ASN A C 1
ATOM 811 O O . ASN A 1 98 ? -16.991 16.693 20.420 1.00 90.56 98 ASN A O 1
ATOM 815 N N . PHE A 1 99 ? -15.196 15.383 20.743 1.00 92.56 99 PHE A N 1
ATOM 816 C CA . PHE A 1 99 ? -15.731 14.135 20.195 1.00 92.56 99 PHE A CA 1
ATOM 817 C C . PHE A 1 99 ? -16.022 14.161 18.684 1.00 92.56 99 PHE A C 1
ATOM 819 O O . PHE A 1 99 ? -16.713 13.286 18.152 1.00 92.56 99 PHE A O 1
ATOM 826 N N . GLU A 1 100 ? -15.453 15.125 17.965 1.00 93.94 100 GLU A N 1
ATOM 827 C CA . GLU A 1 100 ? -15.538 15.201 16.510 1.00 93.94 100 GLU A CA 1
ATOM 828 C C . GLU A 1 100 ? -14.629 14.139 15.892 1.00 93.94 100 GLU A C 1
ATOM 830 O O . GLU A 1 100 ? -13.503 13.931 16.349 1.00 93.94 100 GLU A O 1
ATOM 835 N N . ALA A 1 101 ? -15.128 13.445 14.870 1.00 95.19 101 ALA A N 1
ATOM 836 C CA . ALA A 1 101 ? -14.368 12.443 14.135 1.00 95.19 101 ALA A CA 1
ATOM 837 C C . ALA A 1 101 ? -13.178 13.076 13.404 1.00 95.19 101 ALA A C 1
ATOM 839 O O . ALA A 1 101 ? -13.318 14.148 12.818 1.00 95.19 101 ALA A O 1
ATOM 840 N N . LEU A 1 102 ? -12.030 12.399 13.419 1.00 93.69 102 LEU A N 1
ATOM 841 C CA . LEU A 1 102 ? -10.790 12.880 12.811 1.00 93.69 102 LEU A CA 1
ATOM 842 C C . LEU A 1 102 ? -10.364 11.998 11.646 1.00 93.69 102 LEU A C 1
ATOM 844 O O . LEU A 1 102 ? -10.462 10.774 11.729 1.00 93.69 102 LEU A O 1
ATOM 848 N N . ASN A 1 103 ? -9.836 12.610 10.590 1.00 91.44 103 ASN A N 1
ATOM 849 C CA . ASN A 1 103 ? -9.155 11.896 9.513 1.00 91.44 103 ASN A CA 1
ATOM 850 C C . ASN A 1 103 ? -7.742 11.449 9.927 1.00 91.44 103 ASN A C 1
ATOM 852 O O . ASN A 1 103 ? -7.294 11.663 11.055 1.00 91.44 103 ASN A O 1
ATOM 856 N N . TYR A 1 104 ? -7.003 10.860 8.986 1.00 84.81 104 TYR A N 1
ATOM 857 C CA . TYR A 1 104 ? -5.644 10.375 9.240 1.00 84.81 104 TYR A CA 1
ATOM 858 C C . TYR A 1 104 ? -4.614 11.482 9.529 1.00 84.81 104 TYR A C 1
ATOM 860 O O . TYR A 1 104 ? -3.563 11.197 10.104 1.00 84.81 104 TYR A O 1
ATOM 868 N N . HIS A 1 105 ? -4.919 12.734 9.176 1.00 83.31 105 HIS A N 1
ATOM 869 C CA . HIS A 1 105 ? -4.131 13.914 9.531 1.00 83.31 105 HIS A CA 1
ATOM 870 C C . HIS A 1 105 ? -4.520 14.522 10.889 1.00 83.31 105 HIS A C 1
ATOM 872 O O . HIS A 1 105 ? -3.949 15.536 11.289 1.00 83.31 105 HIS A O 1
ATOM 878 N N . GLY A 1 106 ? -5.494 13.943 11.600 1.00 86.88 106 GLY A N 1
ATOM 879 C CA . GLY A 1 106 ? -5.993 14.484 12.863 1.00 86.88 106 GLY A CA 1
ATOM 880 C C . GLY A 1 106 ? -6.879 15.723 12.700 1.00 86.88 106 GLY A C 1
ATOM 881 O O . GLY A 1 106 ? -7.004 16.503 13.642 1.00 86.88 106 GLY A O 1
ATOM 882 N N . MET A 1 107 ? -7.475 15.926 11.523 1.00 88.88 107 MET A N 1
ATOM 883 C CA . MET A 1 107 ? -8.364 17.050 11.221 1.00 88.88 107 MET A CA 1
ATOM 884 C C . MET A 1 107 ? -9.836 16.601 11.178 1.00 88.88 107 MET A C 1
ATOM 886 O O . MET A 1 107 ? -10.120 15.532 10.626 1.00 88.88 107 MET A O 1
ATOM 890 N N . PRO A 1 108 ? -10.774 17.390 11.738 1.00 92.19 108 PRO A N 1
ATOM 891 C CA . PRO A 1 108 ? -12.208 17.151 11.585 1.00 92.19 108 PRO A CA 1
ATOM 892 C C . PRO A 1 108 ? -12.707 17.582 10.195 1.00 92.19 108 PRO A C 1
ATOM 894 O O . PRO A 1 108 ? -11.963 18.188 9.430 1.00 92.19 108 PRO A O 1
ATOM 897 N N . GLU A 1 109 ? -13.976 17.291 9.891 1.00 87.88 109 GLU A N 1
ATOM 898 C CA . GLU A 1 109 ? -14.689 17.749 8.675 1.00 87.88 109 GLU A CA 1
ATOM 899 C C . GLU A 1 109 ? -14.136 17.233 7.333 1.00 87.88 109 GLU A C 1
ATOM 901 O O . GLU A 1 109 ? -14.397 17.808 6.281 1.00 87.88 109 GLU A O 1
ATOM 906 N N . TYR A 1 110 ? -13.410 16.119 7.357 1.00 90.12 110 TYR A N 1
ATOM 907 C CA . TYR A 1 110 ? -12.979 15.413 6.150 1.00 90.12 110 TYR A CA 1
ATOM 908 C C . TYR A 1 110 ? -13.953 14.300 5.754 1.00 90.12 110 TYR A C 1
ATOM 910 O O . TYR A 1 110 ? -14.699 13.771 6.583 1.00 90.12 110 TYR A O 1
ATOM 918 N N . ASP A 1 111 ? -13.858 13.881 4.491 1.00 93.12 111 ASP A N 1
ATOM 919 C CA . ASP A 1 111 ? -14.671 12.810 3.900 1.00 93.12 111 ASP A CA 1
ATOM 920 C C . ASP A 1 111 ? -14.326 11.415 4.447 1.00 93.12 111 ASP A C 1
ATOM 922 O O . ASP A 1 111 ? -15.042 10.443 4.202 1.00 93.12 111 ASP A O 1
ATOM 926 N N . THR A 1 112 ? -13.246 11.299 5.223 1.00 94.69 112 THR A N 1
ATOM 927 C CA . THR A 1 112 ? -12.803 10.054 5.850 1.00 94.69 112 THR A CA 1
ATOM 928 C C . THR A 1 112 ? -12.529 10.229 7.338 1.00 94.69 112 THR A C 1
ATOM 930 O O . THR A 1 112 ? -12.156 11.299 7.819 1.00 94.69 112 THR A O 1
ATOM 933 N N . VAL A 1 113 ? -12.706 9.139 8.080 1.00 95.62 113 VAL A N 1
ATOM 934 C CA . VAL A 1 113 ? -12.484 9.049 9.520 1.00 95.62 113 VAL A CA 1
ATOM 935 C C . VAL A 1 113 ? -11.501 7.929 9.811 1.00 95.62 113 VAL A C 1
ATOM 937 O O . VAL A 1 113 ? -11.692 6.791 9.386 1.00 95.62 113 VAL A O 1
ATOM 940 N N . GLN A 1 114 ? -10.453 8.249 10.560 1.00 95.44 114 GLN A N 1
ATOM 941 C CA . GLN A 1 114 ? -9.402 7.321 10.938 1.00 95.44 114 GLN A CA 1
ATOM 942 C C . GLN A 1 114 ? -9.887 6.325 11.995 1.00 95.44 114 GLN A C 1
ATOM 944 O O . GLN A 1 114 ? -10.576 6.682 12.954 1.00 95.44 114 GLN A O 1
ATOM 949 N N . ILE A 1 115 ? -9.467 5.071 11.849 1.00 96.69 115 ILE A N 1
ATOM 950 C CA . ILE A 1 115 ? -9.686 4.032 12.856 1.00 96.69 115 ILE A CA 1
ATOM 951 C C . ILE A 1 115 ? -8.821 4.304 14.089 1.00 96.69 115 ILE A C 1
ATOM 953 O O . ILE A 1 115 ? -7.622 4.576 13.996 1.00 96.69 115 ILE A O 1
ATOM 957 N N . ASN A 1 116 ? -9.414 4.175 15.275 1.00 96.25 116 ASN A N 1
ATOM 958 C CA . ASN A 1 116 ? -8.698 4.365 16.528 1.00 96.25 116 ASN A CA 1
ATOM 959 C C . ASN A 1 116 ? -7.948 3.099 16.932 1.00 96.25 116 ASN A C 1
ATOM 961 O O . ASN A 1 116 ? -8.416 2.329 17.768 1.00 96.25 116 ASN A O 1
ATOM 965 N N . TYR A 1 117 ? -6.765 2.891 16.363 1.00 94.44 117 TYR A N 1
ATOM 966 C CA . TYR A 1 117 ? -5.938 1.716 16.649 1.00 94.44 117 TYR A CA 1
ATOM 967 C C . TYR A 1 117 ? -5.490 1.567 18.110 1.00 94.44 117 TYR A C 1
ATOM 969 O O . TYR A 1 117 ? -5.041 0.491 18.495 1.00 94.44 117 TYR A O 1
ATOM 977 N N . ALA A 1 118 ? -5.591 2.621 18.925 1.00 93.62 118 ALA A N 1
ATOM 978 C CA . ALA A 1 118 ? -5.300 2.537 20.356 1.00 93.62 118 ALA A CA 1
ATOM 979 C C . ALA A 1 118 ? -6.486 1.998 21.169 1.00 93.62 118 ALA A C 1
ATOM 981 O O . ALA A 1 118 ? -6.306 1.556 22.301 1.00 93.62 118 ALA A O 1
ATOM 982 N N . SER A 1 119 ? -7.699 2.037 20.616 1.00 95.75 119 SER A N 1
ATOM 983 C CA . SER A 1 119 ? -8.898 1.603 21.319 1.00 95.75 119 SER A CA 1
ATOM 984 C C . SER A 1 119 ? -9.136 0.099 21.146 1.00 95.75 119 SER A C 1
ATOM 986 O O . SER A 1 119 ? -9.202 -0.391 20.013 1.00 95.75 119 SER A O 1
ATOM 988 N N . PRO A 1 120 ? -9.351 -0.652 22.243 1.00 94.50 120 PRO A N 1
ATOM 989 C CA . PRO A 1 120 ? -9.693 -2.069 22.155 1.00 94.50 120 PRO A CA 1
ATOM 990 C C . PRO A 1 120 ? -11.051 -2.300 21.478 1.00 94.50 120 PRO A C 1
ATOM 992 O O . PRO A 1 120 ? -11.218 -3.313 20.810 1.00 94.50 120 PRO A O 1
ATOM 995 N N . ALA A 1 121 ? -11.990 -1.346 21.558 1.00 96.06 121 ALA A N 1
ATOM 996 C CA . ALA A 1 121 ? -13.271 -1.461 20.857 1.00 96.06 121 ALA A CA 1
ATOM 997 C C . ALA A 1 121 ? -13.099 -1.454 19.331 1.00 96.06 121 ALA A C 1
ATOM 999 O O . ALA A 1 121 ? -13.818 -2.163 18.629 1.00 96.06 121 ALA A O 1
ATOM 1000 N N . SER A 1 122 ? -12.117 -0.706 18.818 1.00 97.12 122 SER A N 1
ATOM 1001 C CA . SER A 1 122 ? -11.752 -0.753 17.402 1.00 97.12 122 SER A CA 1
ATOM 1002 C C . SER A 1 122 ? -11.210 -2.125 17.022 1.00 97.12 122 SER A C 1
ATOM 1004 O O . SER A 1 122 ? -11.645 -2.689 16.026 1.00 97.12 122 SER A O 1
ATOM 1006 N N . TYR A 1 123 ? -10.278 -2.678 17.807 1.00 97.06 123 TYR A N 1
ATOM 1007 C CA . TYR A 1 123 ? -9.704 -4.000 17.534 1.00 97.06 123 TYR A CA 1
ATOM 1008 C C . TYR A 1 123 ? -10.775 -5.094 17.559 1.00 97.06 123 TYR A C 1
ATOM 1010 O O . TYR A 1 123 ? -10.858 -5.908 16.635 1.00 97.06 123 TYR A O 1
ATOM 1018 N N . ASP A 1 124 ? -11.637 -5.067 18.578 1.00 96.31 124 ASP A N 1
ATOM 1019 C CA . ASP A 1 124 ? -12.735 -6.016 18.720 1.00 96.31 124 ASP A CA 1
ATOM 1020 C C . ASP A 1 124 ? -13.700 -5.930 17.526 1.00 96.31 124 ASP A C 1
ATOM 1022 O O . ASP A 1 124 ? -14.074 -6.953 16.956 1.00 96.31 124 ASP A O 1
ATOM 1026 N N . PHE A 1 125 ? -14.057 -4.721 17.082 1.00 97.12 125 PHE A N 1
ATOM 1027 C CA . PHE A 1 125 ? -14.969 -4.532 15.954 1.00 97.12 125 PHE A CA 1
ATOM 1028 C C . PHE A 1 125 ? -14.337 -4.880 14.597 1.00 97.12 125 PHE A C 1
ATOM 1030 O O . PHE A 1 125 ? -14.931 -5.609 13.800 1.00 97.12 125 PHE A O 1
ATOM 1037 N N . PHE A 1 126 ? -13.145 -4.354 14.307 1.00 97.56 126 PHE A N 1
ATOM 1038 C CA . PHE A 1 126 ? -12.535 -4.430 12.980 1.00 97.56 126 PHE A CA 1
ATOM 1039 C C . PHE A 1 126 ? -11.784 -5.736 12.727 1.00 97.56 126 PHE A C 1
ATOM 1041 O O . PHE A 1 126 ? -11.805 -6.225 11.599 1.00 97.56 126 PHE A O 1
ATOM 1048 N N . VAL A 1 127 ? -11.156 -6.322 13.748 1.00 97.19 127 VAL A N 1
ATOM 1049 C CA . VAL A 1 127 ? -10.248 -7.466 13.581 1.00 97.19 127 VAL A CA 1
ATOM 1050 C C . VAL A 1 127 ? -10.796 -8.721 14.248 1.00 97.19 127 VAL A C 1
ATOM 1052 O O . VAL A 1 127 ? -11.026 -9.729 13.578 1.00 97.19 127 VAL A O 1
ATOM 1055 N N . LYS A 1 128 ? -11.047 -8.682 15.556 1.00 96.56 128 LYS A N 1
ATOM 1056 C CA . LYS A 1 128 ? -11.382 -9.888 16.324 1.00 96.56 128 LYS A CA 1
ATOM 1057 C C . LYS A 1 128 ? -12.775 -10.425 15.990 1.00 96.56 128 LYS A C 1
ATOM 1059 O O . LYS A 1 128 ? -12.922 -11.618 15.731 1.00 96.56 128 LYS A O 1
ATOM 1064 N N . GLY A 1 129 ? -13.774 -9.547 15.953 1.00 95.31 129 GLY A N 1
ATOM 1065 C CA . GLY A 1 129 ? -15.186 -9.911 15.920 1.00 95.31 129 GLY A CA 1
ATOM 1066 C C . GLY A 1 129 ? -15.769 -10.128 17.317 1.00 95.31 129 GLY A C 1
ATOM 1067 O O . GLY A 1 129 ? -15.139 -9.839 18.334 1.00 95.31 129 GLY A O 1
ATOM 1068 N N . TYR A 1 130 ? -16.990 -10.655 17.375 1.00 92.94 130 TYR A N 1
ATOM 1069 C CA . TYR A 1 130 ? -17.691 -10.918 18.632 1.00 92.94 130 TYR A CA 1
ATOM 1070 C C . TYR A 1 130 ? -18.468 -12.233 18.584 1.00 92.94 130 TYR A C 1
ATOM 1072 O O . TYR A 1 130 ? -18.828 -12.726 17.518 1.00 92.94 130 TYR A O 1
ATOM 1080 N N . THR A 1 131 ? -18.749 -12.793 19.760 1.00 93.19 131 THR A N 1
ATOM 1081 C CA . THR A 1 131 ? -19.749 -13.854 19.924 1.00 93.19 131 THR A CA 1
ATOM 1082 C C . THR A 1 131 ? -20.934 -13.268 20.664 1.00 93.19 131 THR A C 1
ATOM 1084 O O . THR A 1 131 ? -20.768 -12.618 21.691 1.00 93.19 131 THR A O 1
ATOM 1087 N N . ASN A 1 132 ? -22.127 -13.430 20.110 1.00 89.75 132 ASN A N 1
ATOM 1088 C CA . ASN A 1 132 ? -23.347 -12.972 20.743 1.00 89.75 132 ASN A CA 1
ATOM 1089 C C . ASN A 1 132 ? -23.708 -13.941 21.874 1.00 89.75 132 ASN A C 1
ATOM 1091 O O . ASN A 1 132 ? -24.126 -15.065 21.616 1.00 89.75 132 ASN A O 1
ATOM 1095 N N . ASP A 1 133 ? -23.597 -13.494 23.122 1.00 88.94 133 ASP A N 1
ATOM 1096 C CA . ASP A 1 133 ? -23.842 -14.338 24.300 1.00 88.94 133 ASP A CA 1
ATOM 1097 C C . ASP A 1 133 ? -25.270 -14.905 24.380 1.00 88.94 133 ASP A C 1
ATOM 1099 O O . ASP A 1 133 ? -25.509 -15.905 25.055 1.00 88.94 133 ASP A O 1
ATOM 1103 N N . THR A 1 134 ? -26.238 -14.279 23.704 1.00 88.88 134 THR A N 1
ATOM 1104 C CA . THR A 1 134 ? -27.642 -14.721 23.722 1.00 88.88 134 THR A CA 1
ATOM 1105 C C . THR A 1 134 ? -27.909 -15.813 22.692 1.00 88.88 134 THR A C 1
ATOM 1107 O O . THR A 1 134 ? -28.659 -16.748 22.961 1.00 88.88 134 THR A O 1
ATOM 1110 N N . THR A 1 135 ? -27.327 -15.689 21.500 1.00 92.88 135 THR A N 1
ATOM 1111 C CA . THR A 1 135 ? -27.583 -16.603 20.374 1.00 92.88 135 THR A CA 1
ATOM 1112 C C . THR A 1 135 ? -26.476 -17.638 20.183 1.00 92.88 135 THR A C 1
ATOM 1114 O O . THR A 1 135 ? -26.695 -18.643 19.513 1.00 92.88 135 THR A O 1
ATOM 1117 N N . GLY A 1 136 ? -25.298 -17.407 20.766 1.00 92.69 136 GLY A N 1
ATOM 1118 C CA . GLY A 1 136 ? -24.075 -18.166 20.512 1.00 92.69 136 GLY A CA 1
ATOM 1119 C C . GLY A 1 136 ? -23.452 -17.894 19.139 1.00 92.69 136 GLY A C 1
ATOM 1120 O O . GLY A 1 136 ? -22.469 -18.541 18.792 1.00 92.69 136 GLY A O 1
ATOM 1121 N N . GLU A 1 137 ? -24.008 -16.974 18.344 1.00 93.69 137 GLU A N 1
ATOM 1122 C CA . GLU A 1 137 ? -23.510 -16.669 17.003 1.00 93.69 137 GLU A CA 1
ATOM 1123 C C . GLU A 1 137 ? -22.179 -15.915 17.083 1.00 93.69 137 GLU A C 1
ATOM 1125 O O . GLU A 1 137 ? -22.097 -14.837 17.676 1.00 93.69 137 GLU A O 1
ATOM 1130 N N . THR A 1 138 ? -21.135 -16.471 16.468 1.00 93.31 138 THR A N 1
ATOM 1131 C CA . THR A 1 138 ? -19.844 -15.799 16.306 1.00 93.31 138 THR A CA 1
ATOM 1132 C C . THR A 1 138 ? -19.803 -15.083 14.965 1.00 93.31 138 THR A C 1
ATOM 1134 O O . THR A 1 138 ? -19.951 -15.708 13.916 1.00 93.31 138 THR A O 1
ATOM 1137 N N . LYS A 1 139 ? -19.548 -13.775 15.001 1.00 94.75 139 LYS A N 1
ATOM 1138 C CA . LYS A 1 139 ? -19.346 -12.944 13.819 1.00 94.75 139 LYS A CA 1
ATOM 1139 C C . LYS A 1 139 ? -17.884 -12.487 13.756 1.00 94.75 139 LYS A C 1
ATOM 1141 O O . LYS A 1 139 ? -17.410 -11.901 14.733 1.00 94.75 139 LYS A O 1
ATOM 1146 N N . PRO A 1 140 ? -17.165 -12.722 12.643 1.00 96.19 140 PRO A N 1
ATOM 1147 C CA . PRO A 1 140 ? -15.791 -12.252 12.497 1.00 96.19 140 PRO A CA 1
ATOM 1148 C C . PRO A 1 140 ? -15.723 -10.719 12.471 1.00 96.19 140 PRO A C 1
ATOM 1150 O O . PRO A 1 140 ? -16.726 -10.042 12.233 1.00 96.19 140 PRO A O 1
ATOM 1153 N N . GLY A 1 141 ? -14.536 -10.158 12.717 1.00 97.31 141 GLY A N 1
ATOM 1154 C CA . GLY A 1 141 ? -14.313 -8.711 12.638 1.00 97.31 141 GLY A CA 1
ATOM 1155 C C . GLY A 1 141 ? -14.691 -8.140 11.269 1.00 97.31 141 GLY A C 1
ATOM 1156 O O . GLY A 1 141 ? -14.721 -8.860 10.269 1.00 97.31 141 GLY A O 1
ATOM 1157 N N . TYR A 1 142 ? -14.999 -6.846 11.214 1.00 96.69 142 TYR A N 1
ATOM 1158 C CA . TYR A 1 142 ? -15.428 -6.181 9.981 1.00 96.69 142 TYR A CA 1
ATOM 1159 C C . TYR A 1 142 ? -14.444 -6.394 8.819 1.00 96.69 142 TYR A C 1
ATOM 1161 O O . TYR A 1 142 ? -14.866 -6.779 7.732 1.00 96.69 142 TYR A O 1
ATOM 1169 N N . TRP A 1 143 ? -13.133 -6.246 9.041 1.00 96.94 143 TRP A N 1
ATOM 1170 C CA . TRP A 1 143 ? -12.143 -6.439 7.977 1.00 96.94 143 TRP A CA 1
ATOM 1171 C C . TRP A 1 143 ? -11.983 -7.893 7.550 1.00 96.94 143 TRP A C 1
ATOM 1173 O O . TRP A 1 143 ? -11.751 -8.149 6.373 1.00 96.94 143 TRP A O 1
ATOM 1183 N N . LYS A 1 144 ? -12.192 -8.850 8.458 1.00 97.94 144 LYS A N 1
ATOM 1184 C CA . LYS A 1 144 ? -12.241 -10.273 8.101 1.00 97.94 144 LYS A CA 1
ATOM 1185 C C . LYS A 1 144 ? -13.428 -10.575 7.183 1.00 97.94 144 LYS A C 1
ATOM 1187 O O . LYS A 1 144 ? -13.250 -11.264 6.191 1.00 97.94 144 LYS A O 1
ATOM 1192 N N . GLN A 1 145 ? -14.596 -9.976 7.436 1.00 97.19 145 GLN A N 1
ATOM 1193 C CA . GLN A 1 145 ? -15.757 -10.085 6.536 1.00 97.19 145 GLN A CA 1
ATOM 1194 C C . GLN A 1 145 ? -15.496 -9.454 5.159 1.00 97.19 145 GLN A C 1
ATOM 1196 O O . GLN A 1 145 ? -15.982 -9.956 4.150 1.00 97.19 145 GLN A O 1
ATOM 1201 N N . VAL A 1 146 ? -14.738 -8.353 5.099 1.00 96.06 146 VAL A N 1
ATOM 1202 C CA . VAL A 1 146 ? -14.330 -7.752 3.819 1.00 96.06 146 VAL A CA 1
ATOM 1203 C C . VAL A 1 146 ? -13.396 -8.697 3.061 1.00 96.06 146 VAL A C 1
ATOM 1205 O O . VAL A 1 146 ? -13.676 -8.999 1.907 1.00 96.06 146 VAL A O 1
ATOM 1208 N N . ILE A 1 147 ? -12.362 -9.226 3.727 1.00 97.50 147 ILE A N 1
ATOM 1209 C CA . ILE A 1 147 ? -11.430 -10.216 3.157 1.00 97.50 147 ILE A CA 1
ATOM 1210 C C . ILE A 1 147 ? -12.184 -11.445 2.638 1.00 97.50 147 ILE A C 1
ATOM 1212 O O . ILE A 1 147 ? -11.922 -11.910 1.531 1.00 97.50 147 ILE A O 1
ATOM 1216 N N . ASP A 1 148 ? -13.142 -11.945 3.419 1.00 97.62 148 ASP A N 1
ATOM 1217 C CA . ASP A 1 148 ? -14.012 -13.054 3.034 1.00 97.62 148 ASP A CA 1
ATOM 1218 C C . ASP A 1 148 ? -14.723 -12.773 1.710 1.00 97.62 148 ASP A C 1
ATOM 1220 O O . ASP A 1 148 ? -14.672 -13.590 0.793 1.00 97.62 148 ASP A O 1
ATOM 1224 N N . ASN A 1 149 ? -15.341 -11.595 1.605 1.00 97.38 149 ASN A N 1
ATOM 1225 C CA . ASN A 1 149 ? -16.044 -11.166 0.406 1.00 97.38 149 ASN A CA 1
ATOM 1226 C C . ASN A 1 149 ? -15.103 -11.039 -0.803 1.00 97.38 149 ASN A C 1
ATOM 1228 O O . ASN A 1 149 ? -15.487 -11.416 -1.905 1.00 97.38 149 ASN A O 1
ATOM 1232 N N . ASP A 1 150 ? -13.875 -10.546 -0.633 1.00 96.56 150 ASP A N 1
ATOM 1233 C CA . ASP A 1 150 ? -12.933 -10.452 -1.755 1.00 96.56 150 ASP A CA 1
ATOM 1234 C C . ASP A 1 150 ? -12.482 -11.823 -2.245 1.00 96.56 150 ASP A C 1
ATOM 1236 O O . ASP A 1 150 ? -12.447 -12.081 -3.449 1.00 96.56 150 ASP A O 1
ATOM 1240 N N . ILE A 1 151 ? -12.164 -12.720 -1.314 1.00 96.56 151 ILE A N 1
ATOM 1241 C CA . ILE A 1 151 ? -11.799 -14.095 -1.648 1.00 96.56 151 ILE A CA 1
ATOM 1242 C C . ILE A 1 151 ? -12.972 -14.781 -2.365 1.00 96.56 151 ILE A C 1
ATOM 1244 O O . ILE A 1 151 ? -12.768 -15.425 -3.393 1.00 96.56 151 ILE A O 1
ATOM 1248 N N . ASP A 1 152 ? -14.210 -14.573 -1.904 1.00 96.94 152 ASP A N 1
ATOM 1249 C CA . ASP A 1 152 ? -15.416 -15.103 -2.559 1.00 96.94 152 ASP A CA 1
ATOM 1250 C C . ASP A 1 152 ? -15.658 -14.518 -3.957 1.00 96.94 152 ASP A C 1
ATOM 1252 O O . ASP A 1 152 ? -16.176 -15.206 -4.839 1.00 96.94 152 ASP A O 1
ATOM 1256 N N . LEU A 1 153 ? -15.247 -13.270 -4.191 1.00 96.31 153 LEU A N 1
ATOM 1257 C CA . LEU A 1 153 ? -15.257 -12.635 -5.511 1.00 96.31 153 LEU A CA 1
ATOM 1258 C C . LEU A 1 153 ? -14.090 -13.088 -6.409 1.00 96.31 153 LEU A C 1
ATOM 1260 O O . LEU A 1 153 ? -14.045 -12.716 -7.584 1.00 96.31 153 LEU A O 1
ATOM 1264 N N . GLY A 1 154 ? -13.173 -13.910 -5.893 1.00 95.12 154 GLY A N 1
ATOM 1265 C CA . GLY A 1 154 ? -12.051 -14.479 -6.636 1.00 95.12 154 GLY A CA 1
ATOM 1266 C C . GLY A 1 154 ? -10.792 -13.611 -6.650 1.00 95.12 154 GLY A C 1
ATOM 1267 O O . GLY A 1 154 ? -9.926 -13.817 -7.504 1.00 95.12 154 GLY A O 1
ATOM 1268 N N . PHE A 1 155 ? -10.665 -12.640 -5.739 1.00 95.81 155 PHE A N 1
ATOM 1269 C CA . PHE A 1 155 ? -9.398 -11.936 -5.553 1.00 95.81 155 PHE A CA 1
ATOM 1270 C C . PHE A 1 155 ? -8.335 -12.890 -4.994 1.00 95.81 155 PHE A C 1
ATOM 1272 O O . PHE A 1 155 ? -8.576 -13.695 -4.103 1.00 95.81 155 PHE A O 1
ATOM 1279 N N . THR A 1 156 ? -7.126 -12.788 -5.535 1.00 95.50 156 THR A N 1
ATOM 1280 C CA . THR A 1 156 ? -5.970 -13.646 -5.213 1.00 95.50 156 THR A CA 1
ATOM 1281 C C . THR A 1 156 ? -4.852 -12.897 -4.496 1.00 95.50 156 THR A C 1
ATOM 1283 O O . THR A 1 156 ? -3.764 -13.436 -4.282 1.00 95.50 156 THR A O 1
ATOM 1286 N N . GLY A 1 157 ? -5.103 -11.638 -4.156 1.00 95.50 157 GLY A N 1
ATOM 1287 C CA . GLY A 1 157 ? -4.200 -10.819 -3.377 1.00 95.50 157 GLY A CA 1
ATOM 1288 C C . GLY A 1 157 ? -4.891 -9.614 -2.755 1.00 95.50 157 GLY A C 1
ATOM 1289 O O . GLY A 1 157 ? -5.990 -9.227 -3.161 1.00 95.50 157 GLY A O 1
ATOM 1290 N N . LEU A 1 158 ? -4.218 -9.024 -1.775 1.00 96.69 158 LEU A N 1
ATOM 1291 C CA . LEU A 1 158 ? -4.650 -7.857 -1.015 1.00 96.69 158 LEU A CA 1
ATOM 1292 C C . LEU A 1 158 ? -3.523 -6.821 -1.021 1.00 96.69 158 LEU A C 1
ATOM 1294 O O . LEU A 1 158 ? -2.404 -7.134 -0.612 1.00 96.69 158 LEU A O 1
ATOM 1298 N N . ARG A 1 159 ? -3.805 -5.591 -1.456 1.00 95.38 159 ARG A N 1
ATOM 1299 C CA . ARG A 1 159 ? -2.908 -4.439 -1.288 1.00 95.38 159 ARG A CA 1
ATOM 1300 C C . ARG A 1 159 ? -3.396 -3.610 -0.110 1.00 95.38 159 ARG A C 1
ATOM 1302 O O . ARG A 1 159 ? -4.542 -3.192 -0.105 1.00 95.38 159 ARG A O 1
ATOM 1309 N N . PHE A 1 160 ? -2.544 -3.394 0.880 1.00 95.50 160 PHE A N 1
ATOM 1310 C CA . PHE A 1 160 ? -2.836 -2.625 2.083 1.00 95.50 160 PHE A CA 1
ATOM 1311 C C . PHE A 1 160 ? -2.371 -1.184 1.885 1.00 95.50 160 PHE A C 1
ATOM 1313 O O . PHE A 1 160 ? -1.168 -0.924 1.831 1.00 95.50 160 PHE A O 1
ATOM 1320 N N . ASP A 1 161 ? -3.331 -0.273 1.791 1.00 92.31 161 ASP A N 1
ATOM 1321 C CA . ASP A 1 161 ? -3.136 1.174 1.729 1.00 92.31 161 ASP A CA 1
ATOM 1322 C C . ASP A 1 161 ? -2.439 1.688 2.991 1.00 92.31 161 ASP A C 1
ATOM 1324 O O . ASP A 1 161 ? -2.798 1.294 4.108 1.00 92.31 161 ASP A O 1
ATOM 1328 N N . ILE A 1 162 ? -1.428 2.540 2.813 1.00 90.81 162 ILE A N 1
ATOM 1329 C CA . ILE A 1 162 ? -0.593 3.151 3.854 1.00 90.81 162 ILE A CA 1
ATOM 1330 C C . ILE A 1 162 ? -0.282 2.130 4.969 1.00 90.81 162 ILE A C 1
ATOM 1332 O O . ILE A 1 162 ? -0.521 2.350 6.164 1.00 90.81 162 ILE A O 1
ATOM 1336 N N . ALA A 1 163 ? 0.201 0.948 4.571 1.00 93.81 163 ALA A N 1
ATOM 1337 C CA . ALA A 1 163 ? 0.287 -0.226 5.441 1.00 93.81 163 ALA A CA 1
ATOM 1338 C C . ALA A 1 163 ? 1.125 0.033 6.697 1.00 93.81 163 ALA A C 1
ATOM 1340 O O . ALA A 1 163 ? 0.830 -0.480 7.774 1.00 93.81 163 ALA A O 1
ATOM 1341 N N . TYR A 1 164 ? 2.151 0.877 6.577 1.00 90.62 164 TYR A N 1
ATOM 1342 C CA . TYR A 1 164 ? 3.053 1.251 7.666 1.00 90.62 164 TYR A CA 1
ATOM 1343 C C . TYR A 1 164 ? 2.372 2.027 8.811 1.00 90.62 164 TYR A C 1
ATOM 1345 O O . TYR A 1 164 ? 2.972 2.195 9.873 1.00 90.62 164 TYR A O 1
ATOM 1353 N N . LYS A 1 165 ? 1.125 2.488 8.644 1.00 91.62 165 LYS A N 1
ATOM 1354 C CA . LYS A 1 165 ? 0.317 3.094 9.720 1.00 91.62 165 LYS A CA 1
ATOM 1355 C C . LYS A 1 165 ? -0.579 2.085 10.446 1.00 91.62 165 LYS A C 1
ATOM 1357 O O . LYS A 1 165 ? -1.088 2.408 11.520 1.00 91.62 165 LYS A O 1
ATOM 1362 N N . ILE A 1 166 ? -0.748 0.880 9.902 1.00 94.69 166 ILE A N 1
ATOM 1363 C CA . ILE A 1 166 ? -1.531 -0.192 10.519 1.00 94.69 166 ILE A CA 1
ATOM 1364 C C . ILE A 1 166 ? -0.652 -0.887 11.574 1.00 94.69 166 ILE A C 1
ATOM 1366 O O . ILE A 1 166 ? 0.493 -1.239 11.278 1.00 94.69 166 ILE A O 1
ATOM 1370 N N . PRO A 1 167 ? -1.142 -1.124 12.806 1.00 95.00 167 PRO A N 1
ATOM 1371 C CA . PRO A 1 167 ? -0.378 -1.865 13.803 1.00 95.00 167 PRO A CA 1
ATOM 1372 C C . PRO A 1 167 ? 0.025 -3.256 13.297 1.00 95.00 167 PRO A C 1
ATOM 1374 O O . PRO A 1 167 ? -0.807 -4.017 12.800 1.00 95.00 167 PRO A O 1
ATOM 1377 N N . THR A 1 168 ? 1.290 -3.630 13.491 1.00 95.19 168 THR A N 1
ATOM 1378 C CA . THR A 1 168 ? 1.839 -4.915 13.026 1.00 95.19 168 THR A CA 1
ATOM 1379 C C . THR A 1 168 ? 1.092 -6.145 13.563 1.00 95.19 168 THR A C 1
ATOM 1381 O O . THR A 1 168 ? 0.921 -7.089 12.784 1.00 95.19 168 THR A O 1
ATOM 1384 N N . PRO A 1 169 ? 0.541 -6.167 14.801 1.00 96.56 169 PRO A N 1
ATOM 1385 C CA . PRO A 1 169 ? -0.279 -7.293 15.250 1.00 96.56 169 PRO A CA 1
ATOM 1386 C C . PRO A 1 169 ? -1.608 -7.402 14.494 1.00 96.56 169 PRO A C 1
ATOM 1388 O O . PRO A 1 169 ? -2.070 -8.507 14.229 1.00 96.56 169 PRO A O 1
ATOM 1391 N N . TRP A 1 170 ? -2.206 -6.270 14.101 1.00 97.31 170 TRP A N 1
ATOM 1392 C CA . TRP A 1 170 ? -3.453 -6.263 13.331 1.00 97.31 170 TRP A CA 1
ATOM 1393 C C . TRP A 1 170 ? -3.209 -6.789 11.917 1.00 97.31 170 TRP A C 1
ATOM 1395 O O . TRP A 1 170 ? -3.960 -7.639 11.449 1.00 97.31 170 TRP A O 1
ATOM 1405 N N . LEU A 1 171 ? -2.134 -6.329 11.262 1.00 96.94 171 LEU A N 1
ATOM 1406 C CA . LEU A 1 171 ? -1.711 -6.854 9.960 1.00 96.94 171 LEU A CA 1
ATOM 1407 C C . LEU A 1 171 ? -1.466 -8.362 10.020 1.00 96.94 171 LEU A C 1
ATOM 1409 O O . LEU A 1 171 ? -1.994 -9.093 9.191 1.00 96.94 171 LEU A O 1
ATOM 1413 N N . SER A 1 172 ? -0.711 -8.820 11.021 1.00 97.56 172 SER A N 1
ATOM 1414 C CA . SER A 1 172 ? -0.411 -10.244 11.219 1.00 97.56 172 SER A CA 1
ATOM 1415 C C . SER A 1 172 ? -1.688 -11.075 11.309 1.00 97.56 172 SER A C 1
ATOM 1417 O O . SER A 1 172 ? -1.826 -12.067 10.605 1.00 97.56 172 SER A O 1
ATOM 1419 N N . GLU A 1 173 ? -2.656 -10.644 12.120 1.00 98.06 173 GLU A N 1
ATOM 1420 C CA . GLU A 1 173 ? -3.909 -11.378 12.294 1.00 98.06 173 GLU A CA 1
ATOM 1421 C C . GLU A 1 173 ? -4.791 -11.374 11.041 1.00 98.06 173 GLU A C 1
ATOM 1423 O O . GLU A 1 173 ? -5.343 -12.411 10.676 1.00 98.06 173 GLU A O 1
ATOM 1428 N N . LEU A 1 174 ? -4.931 -10.227 10.370 1.00 98.06 174 LEU A N 1
ATOM 1429 C CA . LEU A 1 174 ? -5.746 -10.120 9.157 1.00 98.06 174 LEU A CA 1
ATOM 1430 C C . LEU A 1 174 ? -5.143 -10.924 8.002 1.00 98.06 174 LEU A C 1
ATOM 1432 O O . LEU A 1 174 ? -5.872 -11.588 7.268 1.00 98.06 174 LEU A O 1
ATOM 1436 N N . ILE A 1 175 ? -3.819 -10.901 7.862 1.00 97.88 175 ILE A N 1
ATOM 1437 C CA . ILE A 1 175 ? -3.116 -11.650 6.822 1.00 97.88 175 ILE A CA 1
ATOM 1438 C C . ILE A 1 175 ? -3.099 -13.146 7.139 1.00 97.88 175 ILE A C 1
ATOM 1440 O O . ILE A 1 175 ? -3.320 -13.946 6.232 1.00 97.88 175 ILE A O 1
ATOM 1444 N N . GLN A 1 176 ? -2.898 -13.539 8.403 1.00 98.25 176 GLN A N 1
ATOM 1445 C CA . GLN A 1 176 ? -3.028 -14.939 8.814 1.00 98.25 176 GLN A CA 1
ATOM 1446 C C . GLN A 1 176 ? -4.417 -15.459 8.457 1.00 98.25 176 GLN A C 1
ATOM 1448 O O . GLN A 1 176 ? -4.536 -16.494 7.816 1.00 98.25 176 GLN A O 1
ATOM 1453 N N . TYR A 1 177 ? -5.458 -14.701 8.809 1.00 98.12 177 TYR A N 1
ATOM 1454 C CA . TYR A 1 177 ? -6.834 -15.059 8.494 1.00 98.12 177 TYR A CA 1
ATOM 1455 C C . TYR A 1 177 ? -7.059 -15.229 6.983 1.00 98.12 177 TYR A C 1
ATOM 1457 O O . TYR A 1 177 ? -7.689 -16.194 6.551 1.00 98.12 177 TYR A O 1
ATOM 1465 N N . ALA A 1 178 ? -6.508 -14.324 6.170 1.00 97.81 178 ALA A N 1
ATOM 1466 C CA . ALA A 1 178 ? -6.581 -14.423 4.717 1.00 97.81 178 ALA A CA 1
ATOM 1467 C C . ALA A 1 178 ? -5.865 -15.678 4.180 1.00 97.81 178 ALA A C 1
ATOM 1469 O O . ALA A 1 178 ? -6.421 -16.371 3.330 1.00 97.81 178 ALA A O 1
ATOM 1470 N N . HIS A 1 179 ? -4.678 -16.007 4.703 1.00 97.62 179 HIS A N 1
ATOM 1471 C CA . HIS A 1 179 ? -3.932 -17.218 4.336 1.00 97.62 179 HIS A CA 1
ATOM 1472 C C . HIS A 1 179 ? -4.624 -18.508 4.780 1.00 97.62 179 HIS A C 1
ATOM 1474 O O . HIS A 1 179 ? -4.653 -19.470 4.016 1.00 97.62 179 HIS A O 1
ATOM 1480 N N . ASP A 1 180 ? -5.210 -18.534 5.977 1.00 97.50 180 ASP A N 1
ATOM 1481 C CA . ASP A 1 180 ? -5.954 -19.692 6.480 1.00 97.50 180 ASP A CA 1
ATOM 1482 C C . ASP A 1 180 ? -7.143 -20.019 5.562 1.00 97.50 180 ASP A C 1
ATOM 1484 O O . ASP A 1 180 ? -7.477 -21.187 5.352 1.00 97.50 180 ASP A O 1
ATOM 1488 N N . ARG A 1 181 ? -7.769 -18.985 4.983 1.00 96.56 181 ARG A N 1
ATOM 1489 C CA . ARG A 1 181 ? -8.857 -19.126 4.010 1.00 96.56 181 ARG A CA 1
ATOM 1490 C C . ARG A 1 181 ? -8.355 -19.435 2.596 1.00 96.56 181 ARG A C 1
ATOM 1492 O O . ARG A 1 181 ? -8.975 -20.234 1.896 1.00 96.56 181 ARG A O 1
ATOM 1499 N N . GLN A 1 182 ? -7.256 -18.815 2.172 1.00 97.19 182 GLN A N 1
ATOM 1500 C CA . GLN A 1 182 ? -6.645 -18.991 0.856 1.00 97.19 182 GLN A CA 1
ATOM 1501 C C . GLN A 1 182 ? -5.108 -19.002 0.970 1.00 97.19 182 GLN A C 1
ATOM 1503 O O . GLN A 1 182 ? -4.481 -17.943 0.918 1.00 97.19 182 GLN A O 1
ATOM 1508 N N . PRO A 1 183 ? -4.472 -20.188 1.052 1.00 95.38 183 PRO A N 1
ATOM 1509 C CA . PRO A 1 183 ? -3.033 -20.298 1.314 1.00 95.38 183 PRO A CA 1
ATOM 1510 C C . PRO A 1 183 ? -2.121 -19.613 0.290 1.00 95.38 183 PRO A C 1
ATOM 1512 O O . PRO A 1 183 ? -1.015 -19.214 0.638 1.00 95.38 183 PRO A O 1
ATOM 1515 N N . GLU A 1 184 ? -2.579 -19.450 -0.954 1.00 93.06 184 GLU A N 1
ATOM 1516 C CA . GLU A 1 184 ? -1.825 -18.807 -2.041 1.00 93.06 184 GLU A CA 1
ATOM 1517 C C . GLU A 1 184 ? -2.101 -17.301 -2.188 1.00 93.06 184 GLU A C 1
ATOM 1519 O O . GLU A 1 184 ? -1.694 -16.699 -3.191 1.00 93.06 184 GLU A O 1
ATOM 1524 N N . ILE A 1 185 ? -2.845 -16.690 -1.257 1.00 95.19 185 ILE A N 1
ATOM 1525 C CA . ILE A 1 185 ? -3.136 -15.257 -1.320 1.00 95.19 185 ILE A CA 1
ATOM 1526 C C . ILE A 1 185 ? -1.841 -14.448 -1.201 1.00 95.19 185 ILE A C 1
ATOM 1528 O O . ILE A 1 185 ? -0.968 -14.773 -0.406 1.00 95.19 185 ILE A O 1
ATOM 1532 N N . MET A 1 186 ? -1.717 -13.410 -2.026 1.00 93.56 186 MET A N 1
ATOM 1533 C CA . MET A 1 186 ? -0.563 -12.510 -2.034 1.00 93.56 186 MET A CA 1
ATOM 1534 C C . MET A 1 186 ? -0.869 -11.229 -1.260 1.00 93.56 186 MET A C 1
ATOM 1536 O O . MET A 1 186 ? -1.937 -10.644 -1.441 1.00 93.56 186 MET A O 1
ATOM 1540 N N . THR A 1 187 ? 0.074 -10.731 -0.470 1.00 95.06 187 THR A N 1
ATOM 1541 C CA . THR A 1 187 ? -0.069 -9.458 0.246 1.00 95.06 187 THR A CA 1
ATOM 1542 C C . THR A 1 187 ? 0.924 -8.408 -0.235 1.00 95.06 187 THR A C 1
ATOM 1544 O O . THR A 1 187 ? 2.127 -8.643 -0.335 1.00 95.06 187 THR A O 1
ATOM 1547 N N . ILE A 1 188 ? 0.418 -7.210 -0.522 1.00 94.44 188 ILE A N 1
ATOM 1548 C CA . ILE A 1 188 ? 1.222 -6.060 -0.936 1.00 94.44 188 ILE A CA 1
ATOM 1549 C C . ILE A 1 188 ? 1.043 -4.940 0.086 1.00 94.44 188 ILE A C 1
ATOM 1551 O O . ILE A 1 188 ? -0.075 -4.516 0.347 1.00 94.44 188 ILE A O 1
ATOM 1555 N N . ALA A 1 189 ? 2.125 -4.434 0.663 1.00 94.00 189 ALA A N 1
ATOM 1556 C CA . ALA A 1 189 ? 2.107 -3.261 1.526 1.00 94.00 189 ALA A CA 1
ATOM 1557 C C . ALA A 1 189 ? 2.399 -2.002 0.713 1.00 94.00 189 ALA A C 1
ATOM 1559 O O . ALA A 1 189 ? 3.459 -1.894 0.091 1.00 94.00 189 ALA A O 1
ATOM 1560 N N . GLU A 1 190 ? 1.519 -1.010 0.780 1.00 92.19 190 GLU A N 1
ATOM 1561 C CA . GLU A 1 190 ? 1.919 0.333 0.406 1.00 92.19 190 GLU A CA 1
ATOM 1562 C C . GLU A 1 190 ? 2.887 0.906 1.440 1.00 92.19 190 GLU A C 1
ATOM 1564 O O . GLU A 1 190 ? 2.575 1.053 2.625 1.00 92.19 190 GLU A O 1
ATOM 1569 N N . THR A 1 191 ? 4.072 1.260 0.955 1.00 88.56 191 THR A N 1
ATOM 1570 C CA . THR A 1 191 ? 5.148 1.898 1.721 1.00 88.56 191 THR A CA 1
ATOM 1571 C C . THR A 1 191 ? 5.561 3.239 1.119 1.00 88.56 191 THR A C 1
ATOM 1573 O O . THR A 1 191 ? 6.650 3.734 1.402 1.00 88.56 191 THR A O 1
ATOM 1576 N N . LEU A 1 192 ? 4.704 3.815 0.273 1.00 82.69 192 LEU A N 1
ATOM 1577 C CA . LEU A 1 192 ? 4.931 5.097 -0.381 1.00 82.69 192 LEU A CA 1
ATOM 1578 C C . LEU A 1 192 ? 4.505 6.207 0.574 1.00 82.69 192 LEU A C 1
ATOM 1580 O O . LEU A 1 192 ? 3.323 6.435 0.795 1.00 82.69 192 LEU A O 1
ATOM 1584 N N . ALA A 1 193 ? 5.484 6.844 1.203 1.00 75.12 193 ALA A N 1
ATOM 1585 C CA . ALA A 1 193 ? 5.236 7.937 2.122 1.00 75.12 193 ALA A CA 1
ATOM 1586 C C . ALA A 1 193 ? 5.545 9.271 1.452 1.00 75.12 193 ALA A C 1
ATOM 1588 O O . ALA A 1 193 ? 6.589 9.426 0.817 1.00 75.12 193 ALA A O 1
ATOM 1589 N N . GLY A 1 194 ? 4.658 10.248 1.636 1.00 66.38 194 GLY A N 1
ATOM 1590 C CA . GLY A 1 194 ? 4.924 11.619 1.213 1.00 66.38 194 GLY A CA 1
ATOM 1591 C C . GLY A 1 194 ? 6.097 12.231 1.968 1.00 66.38 194 GLY A C 1
ATOM 1592 O O . GLY A 1 194 ? 6.397 11.848 3.099 1.00 66.38 194 GLY A O 1
ATOM 1593 N N . VAL A 1 195 ? 6.722 13.236 1.353 1.00 62.06 195 VAL A N 1
ATOM 1594 C CA . VAL A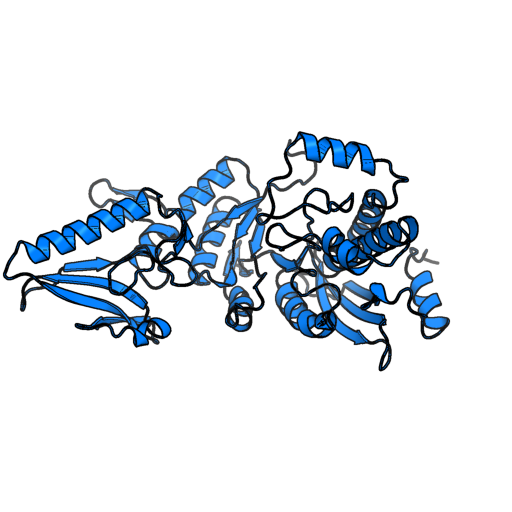 1 195 ? 7.824 14.013 1.951 1.00 62.06 195 VAL A CA 1
ATOM 1595 C C . VAL A 1 195 ? 7.466 14.610 3.319 1.00 62.06 195 VAL A C 1
ATOM 1597 O O . VAL A 1 195 ? 8.344 14.783 4.163 1.00 62.06 195 VAL A O 1
ATOM 1600 N N . ASP A 1 196 ? 6.176 14.852 3.561 1.00 62.47 196 ASP A N 1
ATOM 1601 C CA . ASP A 1 196 ? 5.654 15.412 4.807 1.00 62.47 196 ASP A CA 1
ATOM 1602 C C . ASP A 1 196 ? 5.375 14.355 5.897 1.00 62.47 196 ASP A C 1
ATOM 1604 O O . ASP A 1 196 ? 5.163 14.708 7.061 1.00 62.47 196 ASP A O 1
ATOM 1608 N N . ASP A 1 197 ? 5.412 13.052 5.584 1.00 72.06 197 ASP A N 1
ATOM 1609 C CA . ASP A 1 197 ? 5.221 11.981 6.573 1.00 72.06 197 ASP A CA 1
ATOM 1610 C C . ASP A 1 197 ? 6.552 11.608 7.238 1.00 72.06 197 ASP A C 1
ATOM 1612 O O . ASP A 1 197 ? 7.117 10.529 7.043 1.00 72.06 197 ASP A O 1
ATOM 1616 N N . ILE A 1 198 ? 7.051 12.526 8.071 1.00 66.88 198 ILE A N 1
ATOM 1617 C CA . ILE A 1 198 ? 8.320 12.393 8.810 1.00 66.88 198 ILE A CA 1
ATOM 1618 C C . ILE A 1 198 ? 8.389 11.066 9.593 1.00 66.88 198 ILE A C 1
ATOM 1620 O O . ILE A 1 198 ? 9.463 10.479 9.728 1.00 66.88 198 ILE A O 1
ATOM 1624 N N . GLY A 1 199 ? 7.247 10.558 10.070 1.00 77.00 199 GLY A N 1
ATOM 1625 C CA . GLY A 1 199 ? 7.173 9.304 10.822 1.00 77.00 199 GLY A CA 1
ATOM 1626 C C . GLY A 1 199 ? 7.310 8.040 9.968 1.00 77.00 199 GLY A C 1
ATOM 1627 O O . GLY A 1 199 ? 7.618 6.977 10.502 1.00 77.00 199 GLY A O 1
ATOM 1628 N N . ALA A 1 200 ? 7.113 8.112 8.650 1.00 80.50 200 ALA A N 1
ATOM 1629 C CA . ALA A 1 200 ? 7.125 6.929 7.793 1.00 80.50 200 ALA A CA 1
ATOM 1630 C C . ALA A 1 200 ? 8.473 6.198 7.783 1.00 80.50 200 ALA A C 1
ATOM 1632 O O . ALA A 1 200 ? 8.502 4.968 7.809 1.00 80.50 200 ALA A O 1
ATOM 1633 N N . LYS A 1 201 ? 9.591 6.938 7.835 1.00 77.56 201 LYS A N 1
ATOM 1634 C CA . LYS A 1 201 ? 10.948 6.360 7.880 1.00 77.56 201 LYS A CA 1
ATOM 1635 C C . LYS A 1 201 ? 11.161 5.448 9.091 1.00 77.56 201 LYS A C 1
ATOM 1637 O O . LYS A 1 201 ? 11.924 4.492 9.007 1.00 77.56 201 LYS A O 1
ATOM 1642 N N . GLU A 1 202 ? 10.471 5.720 10.197 1.00 82.62 202 GLU A N 1
ATOM 1643 C CA . GLU A 1 202 ? 10.519 4.902 11.413 1.00 82.62 202 GLU A CA 1
ATOM 1644 C C . GLU A 1 202 ? 9.485 3.770 11.407 1.00 82.62 202 GLU A C 1
ATOM 1646 O O . GLU A 1 202 ? 9.685 2.741 12.052 1.00 82.62 202 GLU A O 1
ATOM 1651 N N . LEU A 1 203 ? 8.374 3.952 10.691 1.00 86.00 203 LEU A N 1
ATOM 1652 C CA . LEU A 1 203 ? 7.251 3.018 10.667 1.00 86.00 203 LEU A CA 1
ATOM 1653 C C . LEU A 1 203 ? 7.396 1.918 9.607 1.00 86.00 203 LEU A C 1
ATOM 1655 O O . LEU A 1 203 ? 7.124 0.759 9.905 1.00 86.00 203 LEU A O 1
ATOM 1659 N N . ILE A 1 204 ? 7.874 2.238 8.401 1.00 86.94 204 ILE A N 1
ATOM 1660 C CA . ILE A 1 204 ? 8.064 1.259 7.315 1.00 86.94 204 ILE A CA 1
ATOM 1661 C C . ILE A 1 204 ? 8.959 0.082 7.753 1.00 86.94 204 ILE A C 1
ATOM 1663 O O . ILE A 1 204 ? 8.590 -1.071 7.507 1.00 86.94 204 ILE A O 1
ATOM 1667 N N . PRO A 1 205 ? 10.094 0.291 8.457 1.00 84.56 205 PRO A N 1
ATOM 1668 C CA . PRO A 1 205 ? 10.903 -0.822 8.948 1.00 84.56 205 PRO A CA 1
ATOM 1669 C C . PRO A 1 205 ? 10.161 -1.764 9.904 1.00 84.56 205 PRO A C 1
ATOM 1671 O O . PRO A 1 205 ? 10.484 -2.954 9.915 1.00 84.56 205 PRO A O 1
ATOM 1674 N N . LYS A 1 206 ? 9.165 -1.271 10.658 1.00 88.25 206 LYS A N 1
ATOM 1675 C CA . LYS A 1 206 ? 8.378 -2.076 11.609 1.00 88.25 206 LYS A CA 1
ATOM 1676 C C . LYS A 1 206 ? 7.478 -3.088 10.917 1.00 88.25 206 LYS A C 1
ATOM 1678 O O . LYS A 1 206 ? 7.141 -4.092 11.527 1.00 88.25 206 LYS A O 1
ATOM 1683 N N . LEU A 1 207 ? 7.161 -2.917 9.630 1.00 89.25 207 LEU A N 1
ATOM 1684 C CA . LEU A 1 207 ? 6.415 -3.928 8.869 1.00 89.25 207 LEU A CA 1
ATOM 1685 C C . LEU A 1 207 ? 7.094 -5.313 8.886 1.00 89.25 207 LEU A C 1
ATOM 1687 O O . LEU A 1 207 ? 6.403 -6.320 8.774 1.00 89.25 207 LEU A O 1
ATOM 1691 N N . ALA A 1 208 ? 8.414 -5.394 9.121 1.00 86.25 208 ALA A N 1
ATOM 1692 C CA . ALA A 1 208 ? 9.123 -6.664 9.326 1.00 86.25 208 ALA A CA 1
ATOM 1693 C C . ALA A 1 208 ? 8.623 -7.480 10.520 1.00 86.25 208 ALA A C 1
ATOM 1695 O O . ALA A 1 208 ? 8.837 -8.696 10.548 1.00 86.25 208 ALA A O 1
ATOM 1696 N N . GLU A 1 209 ? 8.032 -6.816 11.509 1.00 91.75 209 GLU A N 1
ATOM 1697 C CA . GLU A 1 209 ? 7.505 -7.423 12.728 1.00 91.75 209 GLU A CA 1
ATOM 1698 C C . GLU A 1 209 ? 6.160 -8.107 12.483 1.00 91.75 209 GLU A C 1
ATOM 1700 O O . GLU A 1 209 ? 5.759 -8.942 13.287 1.00 91.75 209 GLU A O 1
ATOM 1705 N N . ALA A 1 210 ? 5.470 -7.793 11.379 1.00 94.25 210 ALA A N 1
ATOM 1706 C CA . ALA A 1 210 ? 4.261 -8.506 11.006 1.00 94.25 210 ALA A CA 1
ATOM 1707 C C . ALA A 1 210 ? 4.626 -9.910 10.496 1.00 94.25 210 ALA A C 1
ATOM 1709 O O . ALA A 1 210 ? 5.352 -10.058 9.505 1.00 94.25 210 ALA A O 1
ATOM 1710 N N . LYS A 1 211 ? 4.134 -10.942 11.185 1.00 95.25 211 LYS A N 1
ATOM 1711 C CA . LYS A 1 211 ? 4.458 -12.353 10.941 1.00 95.25 211 LYS A CA 1
ATOM 1712 C C . LYS A 1 211 ? 3.196 -13.192 10.834 1.00 95.25 211 LYS A C 1
ATOM 1714 O O . LYS A 1 211 ? 2.210 -12.915 11.506 1.00 95.25 211 LYS A O 1
ATOM 1719 N N . ILE A 1 212 ? 3.266 -14.244 10.030 1.00 96.56 212 ILE A N 1
ATOM 1720 C CA . ILE A 1 212 ? 2.243 -15.288 9.962 1.00 96.56 212 ILE A CA 1
ATOM 1721 C C . ILE A 1 212 ? 2.888 -16.665 10.079 1.00 96.56 212 ILE A C 1
ATOM 1723 O O . ILE A 1 212 ? 4.082 -16.832 9.821 1.00 96.56 212 ILE A O 1
ATOM 1727 N N . LEU A 1 213 ? 2.083 -17.648 10.454 1.00 96.81 213 LEU A N 1
ATOM 1728 C CA . LEU A 1 213 ? 2.427 -19.053 10.535 1.00 96.81 213 LEU A CA 1
ATOM 1729 C C . LEU A 1 213 ? 1.850 -19.783 9.318 1.00 96.81 213 LEU A C 1
ATOM 1731 O O . LEU A 1 213 ? 0.635 -19.828 9.132 1.00 96.81 213 LEU A O 1
ATOM 1735 N N . VAL A 1 214 ? 2.718 -20.391 8.515 1.00 92.31 214 VAL A N 1
ATOM 1736 C CA . VAL A 1 214 ? 2.328 -21.256 7.393 1.00 92.31 214 VAL A CA 1
ATOM 1737 C C . VAL A 1 214 ? 2.977 -22.613 7.619 1.00 92.31 214 VAL A C 1
ATOM 1739 O O . VAL A 1 214 ? 4.189 -22.692 7.800 1.00 92.31 214 VAL A O 1
ATOM 1742 N N . ASP A 1 215 ? 2.168 -23.670 7.705 1.00 92.56 215 ASP A N 1
ATOM 1743 C CA . ASP A 1 215 ? 2.627 -25.044 7.969 1.00 92.56 215 ASP A CA 1
ATOM 1744 C C . ASP A 1 215 ? 3.556 -25.178 9.194 1.00 92.56 215 ASP A C 1
ATOM 1746 O O . ASP A 1 215 ? 4.496 -25.972 9.227 1.00 92.56 215 ASP A O 1
ATOM 1750 N N . GLY A 1 216 ? 3.294 -24.381 10.235 1.00 92.75 216 GLY A N 1
ATOM 1751 C CA . GLY A 1 216 ? 4.085 -24.374 11.468 1.00 92.75 216 GLY A CA 1
ATOM 1752 C C . GLY A 1 216 ? 5.407 -23.603 11.383 1.00 92.75 216 GLY A C 1
ATOM 1753 O O . GLY A 1 216 ? 6.158 -23.599 12.359 1.00 92.75 216 GLY A O 1
ATOM 1754 N N . VAL A 1 217 ? 5.687 -22.929 10.264 1.00 91.88 217 VAL A N 1
ATOM 1755 C CA . VAL A 1 217 ? 6.868 -22.082 10.069 1.00 91.88 217 VAL A CA 1
ATOM 1756 C C . VAL A 1 217 ? 6.459 -20.613 10.051 1.00 91.88 217 VAL A C 1
ATOM 1758 O O . VAL A 1 217 ? 5.550 -20.209 9.326 1.00 91.88 217 VAL A O 1
ATOM 1761 N N . GLU A 1 218 ? 7.129 -19.801 10.867 1.00 93.00 218 GLU A N 1
ATOM 1762 C CA . GLU A 1 218 ? 6.924 -18.355 10.873 1.00 93.00 218 GLU A CA 1
ATOM 1763 C C . GLU A 1 218 ? 7.583 -17.717 9.643 1.00 93.00 218 GLU A C 1
ATOM 1765 O O . GLU A 1 218 ? 8.755 -17.968 9.346 1.00 93.00 218 GLU A O 1
ATOM 1770 N N . ARG A 1 219 ? 6.846 -16.847 8.951 1.00 89.69 219 ARG A N 1
ATOM 1771 C CA . ARG A 1 219 ? 7.350 -16.049 7.828 1.00 89.69 219 ARG A CA 1
ATOM 1772 C C . ARG A 1 219 ? 6.858 -14.598 7.914 1.00 89.69 219 ARG A C 1
ATOM 1774 O O . ARG A 1 219 ? 5.909 -14.318 8.648 1.00 89.69 219 ARG A O 1
ATOM 1781 N N . PRO A 1 220 ? 7.483 -13.646 7.191 1.00 91.38 220 PRO A N 1
ATOM 1782 C CA . PRO A 1 220 ? 6.927 -12.302 7.037 1.00 91.38 220 PRO A CA 1
ATOM 1783 C C . PRO A 1 220 ? 5.483 -12.354 6.525 1.00 91.38 220 PRO A C 1
ATOM 1785 O O . PRO A 1 220 ? 5.192 -13.130 5.617 1.00 91.38 220 PRO A O 1
ATOM 1788 N N . ALA A 1 221 ? 4.605 -11.532 7.105 1.00 94.31 221 ALA A N 1
ATOM 1789 C CA . ALA A 1 221 ? 3.209 -11.426 6.676 1.00 94.31 221 ALA A CA 1
ATOM 1790 C C . ALA A 1 221 ? 3.070 -10.740 5.307 1.00 94.31 221 ALA A C 1
ATOM 1792 O O . ALA A 1 221 ? 2.153 -11.039 4.553 1.00 94.31 221 ALA A O 1
ATOM 1793 N N . ILE A 1 222 ? 3.975 -9.812 4.996 1.00 93.38 222 ILE A N 1
ATOM 1794 C CA . ILE A 1 222 ? 3.986 -9.054 3.744 1.00 93.38 222 ILE A CA 1
ATOM 1795 C C . ILE A 1 222 ? 4.831 -9.789 2.699 1.00 93.38 222 ILE A C 1
ATOM 1797 O O . ILE A 1 222 ? 6.012 -10.038 2.952 1.00 93.38 222 ILE A O 1
ATOM 1801 N N . ASP A 1 223 ? 4.238 -10.099 1.542 1.00 90.50 223 ASP A N 1
ATOM 1802 C CA . ASP A 1 223 ? 4.930 -10.744 0.414 1.00 90.50 223 ASP A CA 1
ATOM 1803 C C . ASP A 1 223 ? 5.641 -9.751 -0.495 1.00 90.50 223 ASP A C 1
ATOM 1805 O O . ASP A 1 223 ? 6.668 -10.089 -1.079 1.00 90.50 223 ASP A O 1
ATOM 1809 N N . HIS A 1 224 ? 5.070 -8.550 -0.629 1.00 90.56 224 HIS A N 1
ATOM 1810 C CA . HIS A 1 224 ? 5.657 -7.459 -1.384 1.00 90.56 224 HIS A CA 1
ATOM 1811 C C . HIS A 1 224 ? 5.435 -6.114 -0.708 1.00 90.56 224 HIS A C 1
ATOM 1813 O O . HIS A 1 224 ? 4.374 -5.846 -0.156 1.00 90.56 224 HIS A O 1
ATOM 1819 N N . ALA A 1 225 ? 6.403 -5.213 -0.815 1.00 90.50 225 ALA A N 1
ATOM 1820 C CA . ALA A 1 225 ? 6.244 -3.830 -0.380 1.00 90.50 225 ALA A CA 1
ATOM 1821 C C . ALA A 1 225 ? 6.526 -2.871 -1.543 1.00 90.50 225 ALA A C 1
ATOM 1823 O O . ALA A 1 225 ? 7.460 -3.085 -2.322 1.00 90.50 225 ALA A O 1
ATOM 1824 N N . MET A 1 226 ? 5.676 -1.856 -1.704 1.00 89.88 226 MET A N 1
ATOM 1825 C CA . MET A 1 226 ? 5.689 -0.960 -2.861 1.00 89.88 226 MET A CA 1
ATOM 1826 C C . MET A 1 226 ? 6.946 -0.082 -2.870 1.00 89.88 226 MET A C 1
ATOM 1828 O O . MET A 1 226 ? 7.232 0.661 -1.932 1.00 89.88 226 MET A O 1
ATOM 1832 N N . LEU A 1 227 ? 7.673 -0.143 -3.980 1.00 84.38 227 LEU A N 1
ATOM 1833 C CA . LEU A 1 227 ? 8.868 0.639 -4.264 1.00 84.38 227 LEU A CA 1
ATOM 1834 C C . LEU A 1 227 ? 8.534 1.629 -5.384 1.00 84.38 227 LEU A C 1
ATOM 1836 O O . LEU A 1 227 ? 8.556 1.243 -6.550 1.00 84.38 227 LEU A O 1
ATOM 1840 N N . SER A 1 228 ? 8.216 2.889 -5.079 1.00 74.75 228 SER A N 1
ATOM 1841 C CA . SER A 1 228 ? 8.050 3.886 -6.147 1.00 74.75 228 SER A CA 1
ATOM 1842 C C . SER A 1 228 ? 9.367 4.585 -6.424 1.00 74.75 228 SER A C 1
ATOM 1844 O O . SER A 1 228 ? 9.980 5.153 -5.523 1.00 74.75 228 SER A O 1
ATOM 1846 N N . THR A 1 229 ? 9.793 4.553 -7.682 1.00 67.44 229 THR A N 1
ATOM 1847 C CA . THR A 1 229 ? 10.951 5.324 -8.142 1.00 67.44 229 THR A CA 1
ATOM 1848 C C . THR A 1 229 ? 10.581 6.793 -8.355 1.00 67.44 229 THR A C 1
ATOM 1850 O O . THR A 1 229 ? 11.423 7.665 -8.211 1.00 67.44 229 THR A O 1
ATOM 1853 N N . TYR A 1 230 ? 9.321 7.106 -8.653 1.00 63.16 230 TYR A N 1
ATOM 1854 C CA . TYR A 1 230 ? 8.910 8.476 -8.961 1.00 63.16 230 TYR A CA 1
ATOM 1855 C C . TYR A 1 230 ? 8.674 9.368 -7.734 1.00 63.16 230 TYR A C 1
ATOM 1857 O O . TYR A 1 230 ? 8.957 10.560 -7.812 1.00 63.16 230 TYR A O 1
ATOM 1865 N N . TRP A 1 231 ? 8.187 8.842 -6.598 1.00 59.59 231 TRP A N 1
ATOM 1866 C CA . TRP A 1 231 ? 7.874 9.664 -5.403 1.00 59.59 231 TRP A CA 1
ATOM 1867 C C . TRP A 1 231 ? 9.079 10.418 -4.834 1.00 59.59 231 TRP A C 1
ATOM 1869 O O . TRP A 1 231 ? 8.935 11.399 -4.111 1.00 59.59 231 TRP A O 1
ATOM 1879 N N . ALA A 1 232 ? 10.270 9.972 -5.200 1.00 52.88 232 ALA A N 1
ATOM 1880 C CA . ALA A 1 232 ? 11.523 10.597 -4.846 1.00 52.88 232 ALA A CA 1
ATOM 1881 C C . ALA A 1 232 ? 11.997 11.681 -5.836 1.00 52.88 232 ALA A C 1
ATOM 1883 O O . ALA A 1 232 ? 13.055 12.268 -5.632 1.00 52.88 232 ALA A O 1
ATOM 1884 N N . GLY A 1 233 ? 11.209 11.943 -6.886 1.00 57.41 233 GLY A N 1
ATOM 1885 C CA . GLY A 1 233 ? 11.407 12.975 -7.900 1.00 57.41 233 GLY A CA 1
ATOM 1886 C C . GLY A 1 233 ? 12.454 12.571 -8.939 1.00 57.41 233 GLY A C 1
ATOM 1887 O O . GLY A 1 233 ? 13.624 12.712 -8.641 1.00 57.41 233 GLY A O 1
ATOM 1888 N N . PRO A 1 234 ? 12.116 12.177 -10.186 1.00 53.06 234 PRO A N 1
ATOM 1889 C CA . PRO A 1 234 ? 12.991 11.459 -11.146 1.00 53.06 234 PRO A CA 1
ATOM 1890 C C . PRO A 1 234 ? 14.323 12.130 -11.548 1.00 53.06 234 PRO A C 1
ATOM 1892 O O . PRO A 1 234 ? 15.081 11.565 -12.343 1.00 53.06 234 PRO A O 1
ATOM 1895 N N . LEU A 1 235 ? 14.598 13.321 -11.017 1.00 56.00 235 LEU A N 1
ATOM 1896 C CA . LEU A 1 235 ? 15.692 14.215 -11.364 1.00 56.00 235 LEU A CA 1
ATOM 1897 C C . LEU A 1 235 ? 16.441 14.759 -10.150 1.00 56.00 235 LEU A C 1
ATOM 1899 O O . LEU A 1 235 ? 17.469 15.401 -10.333 1.00 56.00 235 LEU A O 1
ATOM 1903 N N . ASP A 1 236 ? 15.996 14.540 -8.917 1.00 60.59 236 ASP A N 1
ATOM 1904 C CA . ASP A 1 236 ? 16.810 14.911 -7.759 1.00 60.59 236 ASP A CA 1
ATOM 1905 C C . ASP A 1 236 ? 18.065 14.007 -7.664 1.00 60.59 236 ASP A C 1
ATOM 1907 O O . ASP A 1 236 ? 18.178 12.958 -8.301 1.00 60.59 236 ASP A O 1
ATOM 1911 N N . GLY A 1 237 ? 19.060 14.371 -6.850 1.00 59.41 237 GLY A N 1
ATOM 1912 C CA . GLY A 1 237 ? 20.166 13.454 -6.497 1.00 59.41 237 GLY A CA 1
ATOM 1913 C C . GLY A 1 237 ? 19.718 12.241 -5.660 1.00 59.41 237 GLY A C 1
ATOM 1914 O O . GLY A 1 237 ? 20.550 11.534 -5.094 1.00 59.41 237 GLY A O 1
ATOM 1915 N N . TRP A 1 238 ? 18.404 12.035 -5.565 1.00 61.81 238 TRP A N 1
ATOM 1916 C CA . TRP A 1 238 ? 17.681 11.183 -4.636 1.00 61.81 238 TRP A CA 1
ATOM 1917 C C . TRP A 1 238 ? 18.004 9.705 -4.792 1.00 61.81 238 TRP A C 1
ATOM 1919 O O . TRP A 1 238 ? 17.925 8.987 -3.802 1.00 61.81 238 TRP A O 1
ATOM 1929 N N . LEU A 1 239 ? 18.384 9.236 -5.990 1.00 69.81 239 LEU A N 1
ATOM 1930 C CA . LEU A 1 239 ? 18.557 7.804 -6.252 1.00 69.81 239 LEU A CA 1
ATOM 1931 C C . LEU A 1 239 ? 19.523 7.165 -5.247 1.00 69.81 239 LEU A C 1
ATOM 1933 O O . LEU A 1 239 ? 19.304 6.044 -4.800 1.00 69.81 239 LEU A O 1
ATOM 1937 N N . ILE A 1 240 ? 20.561 7.896 -4.831 1.00 68.94 240 ILE A N 1
ATOM 1938 C CA . ILE A 1 240 ? 21.505 7.429 -3.812 1.00 68.94 240 ILE A CA 1
ATOM 1939 C C . ILE A 1 240 ? 20.863 7.414 -2.418 1.00 68.94 240 ILE A C 1
ATOM 1941 O O . ILE A 1 240 ? 21.006 6.425 -1.699 1.00 68.94 240 ILE A O 1
ATOM 1945 N N . ASP A 1 241 ? 20.151 8.466 -2.021 1.00 67.56 241 ASP A N 1
ATOM 1946 C CA . ASP A 1 241 ? 19.562 8.561 -0.682 1.00 67.56 241 ASP A CA 1
ATOM 1947 C C . ASP A 1 241 ? 18.398 7.576 -0.490 1.00 67.56 241 ASP A C 1
ATOM 1949 O O . ASP A 1 241 ? 18.335 6.873 0.523 1.00 67.56 241 ASP A O 1
ATOM 1953 N N . GLU A 1 242 ? 17.541 7.434 -1.497 1.00 69.69 242 GLU A N 1
ATOM 1954 C CA . GLU A 1 242 ? 16.401 6.516 -1.495 1.00 69.69 242 GLU A CA 1
ATOM 1955 C C . GLU A 1 242 ? 16.786 5.074 -1.778 1.00 69.69 242 GLU A C 1
ATOM 1957 O O . GLU A 1 242 ? 16.077 4.171 -1.342 1.00 69.69 242 GLU A O 1
ATOM 1962 N N . SER A 1 243 ? 17.937 4.810 -2.411 1.00 70.81 243 SER A N 1
ATOM 1963 C CA . SER A 1 243 ? 18.447 3.437 -2.519 1.00 70.81 243 SER A CA 1
ATOM 1964 C C . SER A 1 243 ? 18.545 2.751 -1.155 1.00 70.81 243 SER A C 1
ATOM 1966 O O . SER A 1 243 ? 18.392 1.538 -1.064 1.00 70.81 243 SER A O 1
ATOM 1968 N N . ARG A 1 244 ? 18.733 3.517 -0.071 1.00 70.25 244 ARG A N 1
ATOM 1969 C CA . ARG A 1 244 ? 18.730 2.992 1.301 1.00 70.25 244 ARG A CA 1
ATOM 1970 C C . ARG A 1 244 ? 17.337 2.559 1.746 1.00 70.25 244 ARG A C 1
ATOM 1972 O O . ARG A 1 244 ? 17.204 1.497 2.352 1.00 70.25 244 ARG A O 1
ATOM 1979 N N . LEU A 1 245 ? 16.312 3.357 1.440 1.00 70.50 245 LEU A N 1
ATOM 1980 C CA . LEU A 1 245 ? 14.919 3.000 1.702 1.00 70.50 245 LEU A CA 1
ATOM 1981 C C . LEU A 1 245 ? 14.520 1.789 0.849 1.00 70.50 245 LEU A C 1
ATOM 1983 O O . LEU A 1 245 ? 14.019 0.801 1.384 1.00 70.50 245 LEU A O 1
ATOM 1987 N N . MET A 1 246 ? 14.844 1.819 -0.447 1.00 72.69 246 MET A N 1
ATOM 1988 C CA . MET A 1 246 ? 14.614 0.716 -1.380 1.00 72.69 246 MET A CA 1
ATOM 1989 C C . MET A 1 246 ? 15.302 -0.570 -0.925 1.00 72.69 246 MET A C 1
ATOM 1991 O O . MET A 1 246 ? 14.666 -1.618 -0.920 1.00 72.69 246 MET A O 1
ATOM 1995 N N . ALA A 1 247 ? 16.557 -0.511 -0.472 1.00 74.19 247 ALA A N 1
ATOM 1996 C CA . ALA A 1 247 ? 17.262 -1.669 0.075 1.00 74.19 247 ALA A CA 1
ATOM 1997 C C . ALA A 1 247 ? 16.531 -2.238 1.304 1.00 74.19 247 ALA A C 1
ATOM 1999 O O . ALA A 1 247 ? 16.300 -3.446 1.387 1.00 74.19 247 ALA A O 1
ATOM 2000 N N . GLY A 1 248 ? 16.083 -1.370 2.217 1.00 72.44 248 GLY A N 1
ATOM 2001 C CA . GLY A 1 248 ? 15.310 -1.760 3.397 1.00 72.44 248 GLY A CA 1
ATOM 2002 C C . GLY A 1 248 ? 13.953 -2.396 3.080 1.00 72.44 248 GLY A C 1
ATOM 2003 O O . GLY A 1 248 ? 13.506 -3.258 3.833 1.00 72.44 248 GLY A O 1
ATOM 2004 N N . ILE A 1 249 ? 13.314 -2.006 1.977 1.00 73.75 249 ILE A N 1
ATOM 2005 C CA . ILE A 1 249 ? 12.015 -2.531 1.534 1.00 73.75 249 ILE A CA 1
ATOM 2006 C C . ILE A 1 249 ? 12.180 -3.792 0.664 1.00 73.75 249 ILE A C 1
ATOM 2008 O O . ILE A 1 249 ? 11.399 -4.732 0.787 1.00 73.75 249 ILE A O 1
ATOM 2012 N N . SER A 1 250 ? 13.226 -3.862 -0.165 1.00 69.56 250 SER A N 1
ATOM 2013 C CA . SER A 1 250 ? 13.491 -4.977 -1.092 1.00 69.56 250 SER A CA 1
ATOM 2014 C C . SER A 1 250 ? 13.611 -6.337 -0.394 1.00 69.56 250 SER A C 1
ATOM 2016 O O . SER A 1 250 ? 13.246 -7.361 -0.966 1.00 69.56 250 SER A O 1
ATOM 2018 N N . ARG A 1 251 ? 13.994 -6.344 0.892 1.00 71.25 251 ARG A N 1
ATOM 2019 C CA . ARG A 1 251 ? 14.029 -7.547 1.743 1.00 71.25 251 ARG A CA 1
ATOM 2020 C C . ARG A 1 251 ? 12.671 -8.236 1.927 1.00 71.25 251 ARG A C 1
ATOM 2022 O O . ARG A 1 251 ? 12.645 -9.391 2.342 1.00 71.25 251 ARG A O 1
ATOM 2029 N N . TYR A 1 252 ? 11.567 -7.534 1.666 1.00 70.25 252 TYR A N 1
ATOM 2030 C CA . TYR A 1 252 ? 10.206 -8.076 1.688 1.00 70.25 252 TYR A CA 1
ATOM 2031 C C . TYR A 1 252 ? 9.711 -8.462 0.294 1.00 70.25 252 TYR A C 1
ATOM 2033 O O . TYR A 1 252 ? 8.511 -8.523 0.109 1.00 70.25 252 TYR A O 1
ATOM 2041 N N . GLY A 1 253 ? 10.590 -8.614 -0.701 1.00 79.06 253 GLY A N 1
ATOM 2042 C CA . GLY A 1 253 ? 10.185 -8.831 -2.087 1.00 79.06 253 GLY A CA 1
ATOM 2043 C C . GLY A 1 253 ? 9.615 -7.561 -2.718 1.00 79.06 253 GLY A C 1
ATOM 2044 O O . GLY A 1 253 ? 8.420 -7.450 -2.931 1.00 79.06 253 GLY A O 1
ATOM 2045 N N . GLY A 1 254 ? 10.440 -6.563 -3.025 1.00 85.62 254 GLY A N 1
ATOM 2046 C CA . GLY A 1 254 ? 9.943 -5.263 -3.503 1.00 85.62 254 GLY A CA 1
ATOM 2047 C C . GLY A 1 254 ? 9.001 -5.330 -4.723 1.00 85.62 254 GLY A C 1
ATOM 2048 O O . GLY A 1 254 ? 9.245 -6.109 -5.643 1.00 85.62 254 GLY A O 1
ATOM 2049 N N . ALA A 1 255 ? 7.957 -4.495 -4.749 1.00 89.12 255 ALA A N 1
ATOM 2050 C CA . ALA A 1 255 ? 7.075 -4.284 -5.901 1.00 89.12 255 ALA A CA 1
ATOM 2051 C C . ALA A 1 255 ? 7.332 -2.901 -6.513 1.00 89.12 255 ALA A C 1
ATOM 2053 O O . ALA A 1 255 ? 6.809 -1.895 -6.031 1.00 89.12 255 ALA A O 1
ATOM 2054 N N . GLY A 1 256 ? 8.170 -2.853 -7.549 1.00 88.75 256 GLY A N 1
ATOM 2055 C CA . GLY A 1 256 ? 8.560 -1.614 -8.220 1.00 88.75 256 GLY A CA 1
ATOM 2056 C C . GLY A 1 256 ? 7.420 -0.953 -8.987 1.00 88.75 256 GLY A C 1
ATOM 2057 O O . GLY A 1 256 ? 6.683 -1.639 -9.689 1.00 88.75 256 GLY A O 1
ATOM 2058 N N . SER A 1 257 ? 7.324 0.373 -8.911 1.00 89.00 257 SER A N 1
ATOM 2059 C CA . SER A 1 257 ? 6.430 1.157 -9.762 1.00 89.00 257 SER A CA 1
ATOM 2060 C C . SER A 1 257 ? 7.083 2.435 -10.260 1.00 89.00 257 SER A C 1
ATOM 2062 O O . SER A 1 257 ? 7.499 3.257 -9.431 1.00 89.00 257 SER A O 1
ATOM 2064 N N . PRO A 1 258 ? 7.137 2.647 -11.585 1.00 87.06 258 PRO A N 1
ATOM 2065 C CA . PRO A 1 258 ? 7.634 3.891 -12.138 1.00 87.06 258 PRO A CA 1
ATOM 2066 C C . PRO A 1 258 ? 6.641 5.041 -11.959 1.00 87.06 258 PRO A C 1
ATOM 2068 O O . PRO A 1 258 ? 7.076 6.174 -11.895 1.00 87.06 258 PRO A O 1
ATOM 2071 N N . ASP A 1 259 ? 5.345 4.753 -11.834 1.00 84.25 259 ASP A N 1
ATOM 2072 C CA . ASP A 1 259 ? 4.266 5.720 -11.596 1.00 84.25 259 ASP A CA 1
ATOM 2073 C C . ASP A 1 259 ? 3.184 5.080 -10.723 1.00 84.25 259 ASP A C 1
ATOM 2075 O O . ASP A 1 259 ? 3.083 3.854 -10.659 1.00 84.25 259 ASP A O 1
ATOM 2079 N N . ASN A 1 260 ? 2.368 5.873 -10.036 1.00 82.81 260 ASN A N 1
ATOM 2080 C CA . ASN A 1 260 ? 1.180 5.371 -9.348 1.00 82.81 260 ASN A CA 1
ATOM 2081 C C . ASN A 1 260 ? 0.085 6.432 -9.309 1.00 82.81 260 ASN A C 1
ATOM 2083 O O . ASN A 1 260 ? 0.323 7.597 -9.587 1.00 82.81 260 ASN A O 1
ATOM 2087 N N . HIS A 1 261 ? -1.119 6.010 -8.940 1.00 81.69 261 HIS A N 1
ATOM 2088 C CA . HIS A 1 261 ? -2.292 6.871 -8.985 1.00 81.69 261 HIS A CA 1
ATOM 2089 C C . HIS A 1 261 ? -2.249 8.037 -7.987 1.00 81.69 261 HIS A C 1
ATOM 2091 O O . HIS A 1 261 ? -2.971 9.007 -8.190 1.00 81.69 261 HIS A O 1
ATOM 2097 N N . ASP A 1 262 ? -1.395 7.968 -6.964 1.00 80.44 262 ASP A N 1
ATOM 2098 C CA . ASP A 1 262 ? -1.245 8.997 -5.935 1.00 80.44 262 ASP A CA 1
ATOM 2099 C C . ASP A 1 262 ? -0.108 9.991 -6.239 1.00 80.44 262 ASP A C 1
ATOM 2101 O O . ASP A 1 262 ? 0.285 10.796 -5.391 1.00 80.44 262 ASP A O 1
ATOM 2105 N N . THR A 1 263 ? 0.443 9.983 -7.454 1.00 76.38 263 THR A N 1
ATOM 2106 C CA . THR A 1 263 ? 1.374 11.025 -7.889 1.00 76.38 263 THR A CA 1
ATOM 2107 C C . THR A 1 263 ? 0.625 12.229 -8.458 1.00 76.38 263 THR A C 1
ATOM 2109 O O . THR A 1 263 ? -0.399 12.096 -9.121 1.00 76.38 263 THR A O 1
ATOM 2112 N N . GLN A 1 264 ? 1.147 13.443 -8.238 1.00 74.44 264 GLN A N 1
ATOM 2113 C CA . GLN A 1 264 ? 0.550 14.678 -8.785 1.00 74.44 264 GLN A CA 1
ATOM 2114 C C . GLN A 1 264 ? 0.588 14.758 -10.323 1.00 74.44 264 GLN A C 1
ATOM 2116 O O . GLN A 1 264 ? -0.071 15.611 -10.906 1.00 74.44 264 GLN A O 1
ATOM 2121 N N . GLY A 1 265 ? 1.387 13.913 -10.972 1.00 78.25 265 GLY A N 1
ATOM 2122 C CA . GLY A 1 265 ? 1.479 13.779 -12.421 1.00 78.25 265 GLY A CA 1
ATOM 2123 C C . GLY A 1 265 ? 2.234 12.502 -12.777 1.00 78.25 265 GLY A C 1
ATOM 2124 O O . GLY A 1 265 ? 2.909 11.927 -11.923 1.00 78.25 265 GLY A O 1
ATOM 2125 N N . THR A 1 266 ? 2.167 12.056 -14.025 1.00 85.88 266 THR A N 1
ATOM 2126 C CA . THR A 1 266 ? 2.952 10.895 -14.479 1.00 85.88 266 THR A CA 1
ATOM 2127 C C . THR A 1 266 ? 4.420 11.271 -14.702 1.00 85.88 266 THR A C 1
ATOM 2129 O O . THR A 1 266 ? 4.752 12.457 -14.855 1.00 85.88 266 THR A O 1
ATOM 2132 N N . VAL A 1 267 ? 5.316 10.280 -14.791 1.00 86.06 267 VAL A N 1
ATOM 2133 C CA . VAL A 1 267 ? 6.701 10.473 -15.260 1.00 86.06 267 VAL A CA 1
ATOM 2134 C C . VAL A 1 267 ? 6.681 11.256 -16.572 1.00 86.06 267 VAL A C 1
ATOM 2136 O O . VAL A 1 267 ? 7.352 12.282 -16.695 1.00 86.06 267 VAL A O 1
ATOM 2139 N N . ALA A 1 268 ? 5.864 10.824 -17.536 1.00 89.94 268 ALA A N 1
ATOM 2140 C CA . ALA A 1 268 ? 5.782 11.454 -18.848 1.00 89.94 268 ALA A CA 1
ATOM 2141 C C . ALA A 1 268 ? 5.370 12.931 -18.761 1.00 89.94 268 ALA A C 1
ATOM 2143 O O . ALA A 1 268 ? 6.023 13.785 -19.365 1.00 89.94 268 ALA A O 1
ATOM 2144 N N . GLN A 1 269 ? 4.341 13.248 -17.968 1.00 87.94 269 GLN A N 1
ATOM 2145 C CA . GLN A 1 269 ? 3.851 14.615 -17.802 1.00 87.94 269 GLN A CA 1
ATOM 2146 C C . GLN A 1 269 ? 4.920 15.536 -17.202 1.00 87.94 269 GLN A C 1
ATOM 2148 O O . GLN A 1 269 ? 5.155 16.646 -17.693 1.00 87.94 269 GLN A O 1
ATOM 2153 N N . ASN A 1 270 ? 5.597 15.083 -16.148 1.00 85.50 270 ASN A N 1
ATOM 2154 C CA . ASN A 1 270 ? 6.606 15.891 -15.473 1.00 85.50 270 ASN A CA 1
ATOM 2155 C C . ASN A 1 270 ? 7.838 16.123 -16.341 1.00 85.50 270 ASN A C 1
ATOM 2157 O O . ASN A 1 270 ? 8.312 17.255 -16.448 1.00 85.50 270 ASN A O 1
ATOM 2161 N N . ILE A 1 271 ? 8.318 15.085 -17.024 1.00 87.00 271 ILE A N 1
ATOM 2162 C CA . ILE A 1 271 ? 9.427 15.222 -17.967 1.00 87.00 271 ILE A CA 1
ATOM 2163 C C . ILE A 1 271 ? 9.037 16.141 -19.129 1.00 87.00 271 ILE A C 1
ATOM 2165 O O . ILE A 1 271 ? 9.825 17.002 -19.524 1.00 87.00 271 ILE A O 1
ATOM 2169 N N . ALA A 1 272 ? 7.804 16.049 -19.635 1.00 89.69 272 ALA A N 1
ATOM 2170 C CA . ALA A 1 272 ? 7.322 16.927 -20.694 1.00 89.69 272 ALA A CA 1
ATOM 2171 C C . ALA A 1 272 ? 7.327 18.411 -20.292 1.00 89.69 272 ALA A C 1
ATOM 2173 O O . ALA A 1 272 ? 7.655 19.257 -21.129 1.00 89.69 272 ALA A O 1
ATOM 2174 N N . LYS A 1 273 ? 6.990 18.745 -19.039 1.00 87.44 273 LYS A N 1
ATOM 2175 C CA . LYS A 1 273 ? 7.087 20.124 -18.523 1.00 87.44 273 LYS A CA 1
ATOM 2176 C C . LYS A 1 273 ? 8.539 20.615 -18.524 1.00 87.44 273 LYS A C 1
ATOM 2178 O O . LYS A 1 273 ? 8.807 21.759 -18.864 1.00 87.44 273 LYS A O 1
ATOM 2183 N N . MET A 1 274 ? 9.491 19.746 -18.204 1.00 83.38 274 MET A N 1
ATOM 2184 C CA . MET A 1 274 ? 10.903 20.128 -18.074 1.00 83.38 274 MET A CA 1
ATOM 2185 C C . MET A 1 274 ? 11.645 20.240 -19.401 1.00 83.38 274 MET A C 1
ATOM 2187 O O . MET A 1 274 ? 12.517 21.092 -19.572 1.00 83.38 274 MET A O 1
ATOM 2191 N N . LEU A 1 275 ? 11.262 19.416 -20.369 1.00 87.56 275 LEU A N 1
ATOM 2192 C CA . LEU A 1 275 ? 11.791 19.451 -21.726 1.00 87.56 275 LEU A CA 1
ATOM 2193 C C . LEU A 1 275 ? 11.022 20.439 -22.619 1.00 87.56 275 LEU A C 1
ATOM 2195 O O . LEU A 1 275 ? 11.026 20.301 -23.837 1.00 87.56 275 LEU A O 1
ATOM 2199 N N . GLU A 1 276 ? 10.344 21.444 -22.050 1.00 89.06 276 GLU A N 1
ATOM 2200 C CA . GLU A 1 276 ? 9.555 22.423 -22.819 1.00 89.06 276 GLU A CA 1
ATOM 2201 C C . GLU A 1 276 ? 10.368 23.193 -23.870 1.00 89.06 276 GLU A C 1
ATOM 2203 O O . GLU A 1 276 ? 9.818 23.641 -24.872 1.00 89.06 276 GLU A O 1
ATOM 2208 N N . HIS A 1 277 ? 11.678 23.312 -23.657 1.00 87.62 277 HIS A N 1
ATOM 2209 C CA . HIS A 1 277 ? 12.607 24.014 -24.536 1.00 87.62 277 HIS A CA 1
ATOM 2210 C C . HIS A 1 277 ? 13.193 23.131 -25.650 1.00 87.62 277 HIS A C 1
ATOM 2212 O O . HIS A 1 277 ? 13.885 23.647 -26.529 1.00 87.62 277 HIS A O 1
ATOM 2218 N N . TYR A 1 278 ? 12.948 21.818 -25.614 1.00 87.81 278 TYR A N 1
ATOM 2219 C CA . TYR A 1 278 ? 13.393 20.891 -26.652 1.00 87.81 278 TYR A CA 1
ATOM 2220 C C . TYR A 1 278 ? 12.490 20.989 -27.888 1.00 87.81 278 TYR A C 1
ATOM 2222 O O . TYR A 1 278 ? 11.308 21.329 -27.796 1.00 87.81 278 TYR A O 1
ATOM 2230 N N . ALA A 1 279 ? 13.039 20.656 -29.061 1.00 90.81 279 ALA A N 1
ATOM 2231 C CA . ALA A 1 279 ? 12.221 20.470 -30.254 1.00 90.81 279 ALA A CA 1
ATOM 2232 C C . ALA A 1 279 ? 11.213 19.321 -30.023 1.00 90.81 279 ALA A C 1
ATOM 2234 O O . ALA A 1 279 ? 11.568 18.358 -29.343 1.00 90.81 279 ALA A O 1
ATOM 2235 N N . PRO A 1 280 ? 9.984 19.379 -30.575 1.00 89.00 280 PRO A N 1
ATOM 2236 C CA . PRO A 1 280 ? 8.945 18.382 -30.297 1.00 89.00 280 PRO A CA 1
ATOM 2237 C C . PRO A 1 280 ? 9.384 16.925 -30.512 1.00 89.00 280 PRO A C 1
ATOM 2239 O O . PRO A 1 280 ? 9.172 16.091 -29.639 1.00 89.00 280 PRO A O 1
ATOM 2242 N N . GLU A 1 281 ? 10.065 16.634 -31.624 1.00 87.19 281 GLU A N 1
ATOM 2243 C CA . GLU A 1 281 ? 10.542 15.279 -31.949 1.00 87.19 281 GLU A CA 1
ATOM 2244 C C . GLU A 1 281 ? 11.599 14.777 -30.947 1.00 87.19 281 GLU A C 1
ATOM 2246 O O . GLU A 1 281 ? 11.543 13.637 -30.482 1.00 87.19 281 GLU A O 1
ATOM 2251 N N . ASP A 1 282 ? 12.538 15.645 -30.557 1.00 89.00 282 ASP A N 1
ATOM 2252 C CA . ASP A 1 282 ? 13.565 15.320 -29.560 1.00 89.00 282 ASP A CA 1
ATOM 2253 C C . ASP A 1 282 ? 12.953 15.147 -28.163 1.00 89.00 282 ASP A C 1
ATOM 2255 O O . ASP A 1 282 ? 13.374 14.285 -27.388 1.00 89.00 282 ASP A O 1
ATOM 2259 N N . LYS A 1 283 ? 11.932 15.953 -27.852 1.00 90.88 283 LYS A N 1
ATOM 2260 C CA . LYS A 1 283 ? 11.199 15.925 -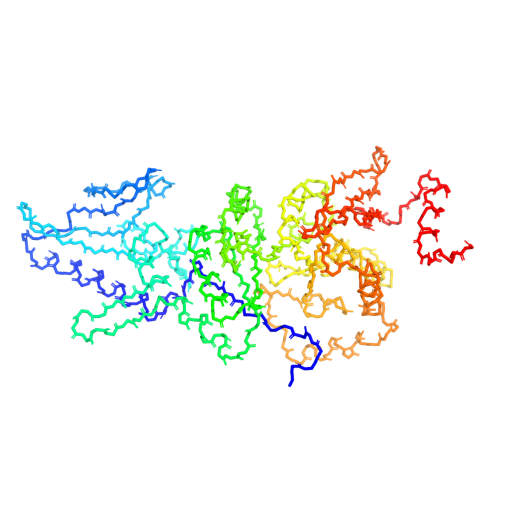26.589 1.00 90.88 283 LYS A CA 1
ATOM 2261 C C . LYS A 1 283 ? 10.473 14.598 -26.395 1.00 90.88 283 LYS A C 1
ATOM 2263 O O . LYS A 1 283 ? 10.617 13.987 -25.340 1.00 90.88 283 LYS A O 1
ATOM 2268 N N . GLU A 1 284 ? 9.710 14.143 -27.385 1.00 93.12 284 GLU A N 1
ATOM 2269 C CA . GLU A 1 284 ? 8.969 12.879 -27.290 1.00 93.12 284 GLU A CA 1
ATOM 2270 C C . GLU A 1 284 ? 9.904 11.686 -27.121 1.00 93.12 284 GLU A C 1
ATOM 2272 O O . GLU A 1 284 ? 9.690 10.838 -26.253 1.00 93.12 284 GLU A O 1
ATOM 2277 N N . ARG A 1 285 ? 10.994 11.653 -27.892 1.00 91.31 285 ARG A N 1
ATOM 2278 C CA . ARG A 1 285 ? 12.006 10.607 -27.762 1.00 91.31 285 ARG A CA 1
ATOM 2279 C C . ARG A 1 285 ? 12.641 10.593 -26.370 1.00 91.31 285 ARG A C 1
ATOM 2281 O O . ARG A 1 285 ? 12.792 9.525 -25.782 1.00 91.31 285 ARG A O 1
ATOM 2288 N N . ALA A 1 286 ? 12.982 11.763 -25.833 1.00 88.88 286 ALA A N 1
ATOM 2289 C CA . ALA A 1 286 ? 13.546 11.879 -24.494 1.00 88.88 286 ALA A CA 1
ATOM 2290 C C . ALA A 1 286 ? 12.551 11.442 -23.402 1.00 88.88 286 ALA A C 1
ATOM 2292 O O . ALA A 1 286 ? 12.946 10.731 -22.479 1.00 88.88 286 ALA A O 1
ATOM 2293 N N . ILE A 1 287 ? 11.264 11.795 -23.525 1.00 91.62 287 ILE A N 1
ATOM 2294 C CA . ILE A 1 287 ? 10.204 11.309 -22.624 1.00 91.62 287 ILE A CA 1
ATOM 2295 C C . ILE A 1 287 ? 10.151 9.780 -22.643 1.00 91.62 287 ILE A C 1
ATOM 2297 O O . ILE A 1 287 ? 10.194 9.155 -21.582 1.00 91.62 287 ILE A O 1
ATOM 2301 N N . ALA A 1 288 ? 10.104 9.179 -23.833 1.00 93.00 288 ALA A N 1
ATOM 2302 C CA . ALA A 1 288 ? 10.050 7.732 -23.997 1.00 93.00 288 ALA A CA 1
ATOM 2303 C C . ALA A 1 288 ? 11.276 7.033 -23.388 1.00 93.00 288 ALA A C 1
ATOM 2305 O O . ALA A 1 288 ? 11.136 6.051 -22.660 1.00 93.00 288 ALA A O 1
ATOM 2306 N N . ASP A 1 289 ? 12.482 7.555 -23.632 1.00 90.50 289 ASP A N 1
ATOM 2307 C CA . ASP A 1 289 ? 13.722 7.013 -23.070 1.00 90.50 289 ASP A CA 1
ATOM 2308 C C . ASP A 1 289 ? 13.755 7.087 -21.535 1.00 90.50 289 ASP A C 1
ATOM 2310 O O . ASP A 1 289 ? 14.189 6.132 -20.885 1.00 90.50 289 ASP A O 1
ATOM 2314 N N . ILE A 1 290 ? 13.257 8.178 -20.946 1.00 88.62 290 ILE A N 1
ATOM 2315 C CA . ILE A 1 290 ? 13.190 8.343 -19.488 1.00 88.62 290 ILE A CA 1
ATOM 2316 C C . ILE A 1 290 ? 12.131 7.424 -18.871 1.00 88.62 290 ILE A C 1
ATOM 2318 O O . ILE A 1 290 ? 12.408 6.782 -17.860 1.00 88.62 290 ILE A O 1
ATOM 2322 N N . CYS A 1 291 ? 10.960 7.281 -19.495 1.00 91.19 291 CYS A N 1
ATOM 2323 C CA . CYS A 1 291 ? 9.948 6.329 -19.031 1.00 91.19 291 CYS A CA 1
ATOM 2324 C C . CYS A 1 291 ? 10.490 4.888 -19.080 1.00 91.19 291 CYS A C 1
ATOM 2326 O O . CYS A 1 291 ? 10.393 4.131 -18.119 1.00 91.19 291 CYS A O 1
ATOM 2328 N N . VAL A 1 292 ? 11.167 4.501 -20.162 1.00 92.31 292 VAL A N 1
ATOM 2329 C CA . VAL A 1 292 ? 11.766 3.159 -20.257 1.00 92.31 292 VAL A CA 1
ATOM 2330 C C . VAL A 1 292 ? 12.844 2.939 -19.192 1.00 92.31 292 VAL A C 1
ATOM 2332 O O . VAL A 1 292 ? 12.911 1.853 -18.615 1.00 92.31 292 VAL A O 1
ATOM 2335 N N . ARG A 1 293 ? 13.665 3.955 -18.891 1.00 89.38 293 ARG A N 1
ATOM 2336 C CA . ARG A 1 293 ? 14.641 3.913 -17.788 1.00 89.38 293 ARG A CA 1
ATOM 2337 C C . ARG A 1 293 ? 13.954 3.652 -16.445 1.00 89.38 293 ARG A C 1
ATOM 2339 O O . ARG A 1 293 ? 14.394 2.769 -15.711 1.00 89.38 293 ARG A O 1
ATOM 2346 N N . ASP A 1 294 ? 12.901 4.400 -16.128 1.00 87.94 294 ASP A N 1
ATOM 2347 C CA . ASP A 1 294 ? 12.217 4.313 -14.831 1.00 87.94 294 ASP A CA 1
ATOM 2348 C C . ASP A 1 294 ? 11.481 2.983 -14.680 1.00 87.94 294 ASP A C 1
ATOM 2350 O O . ASP A 1 294 ? 11.559 2.348 -13.626 1.00 87.94 294 ASP A O 1
ATOM 2354 N N . TYR A 1 295 ? 10.861 2.495 -15.756 1.00 91.19 295 TYR A N 1
ATOM 2355 C CA . TYR A 1 295 ? 10.291 1.154 -15.778 1.00 91.19 295 TYR A CA 1
ATOM 2356 C C . TYR A 1 295 ? 11.356 0.077 -15.583 1.00 91.19 295 TYR A C 1
ATOM 2358 O O . TYR A 1 295 ? 11.146 -0.845 -14.802 1.00 91.19 295 TYR A O 1
ATOM 2366 N N . ALA A 1 296 ? 12.512 0.184 -16.246 1.00 90.31 296 ALA A N 1
ATOM 2367 C CA . ALA A 1 296 ? 13.607 -0.765 -16.056 1.00 90.31 296 ALA A CA 1
ATOM 2368 C C . ALA A 1 296 ? 14.095 -0.774 -14.601 1.00 90.31 296 ALA A C 1
ATOM 2370 O O . ALA A 1 296 ? 14.319 -1.844 -14.041 1.00 90.31 296 ALA A O 1
ATOM 2371 N N . LEU A 1 297 ? 14.216 0.397 -13.970 1.00 86.75 297 LEU A N 1
ATOM 2372 C CA . LEU A 1 297 ? 14.580 0.505 -12.559 1.00 86.75 297 LEU A CA 1
ATOM 2373 C C . LEU A 1 297 ? 13.535 -0.175 -11.660 1.00 86.75 297 LEU A C 1
ATOM 2375 O O . LEU A 1 297 ? 13.892 -1.022 -10.841 1.00 86.75 297 LEU A O 1
ATOM 2379 N N . ALA A 1 298 ? 12.252 0.138 -11.853 1.00 88.06 298 ALA A N 1
ATOM 2380 C CA . ALA A 1 298 ? 11.151 -0.475 -11.114 1.00 88.06 298 ALA A CA 1
ATOM 2381 C C . ALA A 1 298 ? 11.114 -2.003 -11.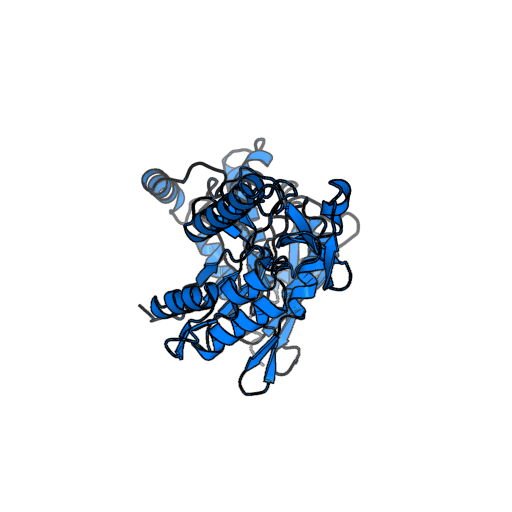300 1.00 88.06 298 ALA A C 1
ATOM 2383 O O . ALA A 1 298 ? 11.023 -2.757 -10.329 1.00 88.06 298 ALA A O 1
ATOM 2384 N N . ALA A 1 299 ? 11.248 -2.473 -12.540 1.00 88.62 299 ALA A N 1
ATOM 2385 C CA . ALA A 1 299 ? 11.240 -3.887 -12.874 1.00 88.62 299 ALA A CA 1
ATOM 2386 C C . ALA A 1 299 ? 12.442 -4.628 -12.284 1.00 88.62 299 ALA A C 1
ATOM 2388 O O . ALA A 1 299 ? 12.282 -5.744 -11.803 1.00 88.62 299 ALA A O 1
ATOM 2389 N N . LEU A 1 300 ? 13.639 -4.046 -12.301 1.00 88.31 300 LEU A N 1
ATOM 2390 C CA . LEU A 1 300 ? 14.869 -4.785 -12.008 1.00 88.31 300 LEU A CA 1
ATOM 2391 C C . LEU A 1 300 ? 15.351 -4.667 -10.559 1.00 88.31 300 LEU A C 1
ATOM 2393 O O . LEU A 1 300 ? 16.155 -5.495 -10.143 1.00 88.31 300 LEU A O 1
ATOM 2397 N N . VAL A 1 301 ? 14.861 -3.695 -9.783 1.00 84.06 301 VAL A N 1
ATOM 2398 C CA . VAL A 1 301 ? 15.184 -3.557 -8.346 1.00 84.06 301 VAL A CA 1
ATOM 2399 C C . VAL A 1 301 ? 14.259 -4.388 -7.452 1.00 84.06 301 VAL A C 1
ATOM 2401 O O . VAL A 1 301 ? 14.659 -4.773 -6.356 1.00 84.06 301 VAL A O 1
ATOM 2404 N N . GLY A 1 302 ? 13.033 -4.669 -7.899 1.00 82.75 302 GLY A N 1
ATOM 2405 C CA . GLY A 1 302 ? 12.045 -5.442 -7.146 1.00 82.75 302 GLY A CA 1
ATOM 2406 C C . GLY A 1 302 ? 11.861 -6.875 -7.647 1.00 82.75 302 GLY A C 1
ATOM 2407 O O . GLY A 1 302 ? 12.169 -7.207 -8.791 1.00 82.75 302 GLY A O 1
ATOM 2408 N N . ASN A 1 303 ? 11.264 -7.716 -6.807 1.00 86.25 303 ASN A N 1
ATOM 2409 C CA . ASN A 1 303 ? 10.756 -9.039 -7.170 1.00 86.25 303 ASN A CA 1
ATOM 2410 C C . ASN A 1 303 ? 9.561 -8.929 -8.117 1.00 86.25 303 ASN A C 1
ATOM 2412 O O . ASN A 1 303 ? 9.538 -9.543 -9.182 1.00 86.25 303 ASN A O 1
ATOM 2416 N N . ALA A 1 304 ? 8.618 -8.058 -7.778 1.00 88.19 304 ALA A N 1
ATOM 2417 C CA . ALA A 1 304 ? 7.467 -7.722 -8.596 1.00 88.19 304 ALA A CA 1
ATOM 2418 C C . ALA A 1 304 ? 7.614 -6.306 -9.158 1.00 88.19 304 ALA A C 1
ATOM 2420 O O . ALA A 1 304 ? 8.455 -5.520 -8.718 1.00 88.19 304 ALA A O 1
ATOM 2421 N N . HIS A 1 305 ? 6.799 -5.983 -10.154 1.00 90.06 305 HIS A N 1
ATOM 2422 C CA . HIS A 1 305 ? 6.644 -4.616 -10.624 1.00 90.06 305 HIS A CA 1
ATOM 2423 C C . HIS A 1 305 ? 5.256 -4.426 -11.223 1.00 90.06 305 HIS A C 1
ATOM 2425 O O . HIS A 1 305 ? 4.613 -5.390 -11.640 1.00 90.06 305 HIS A O 1
ATOM 2431 N N . TYR A 1 306 ? 4.801 -3.186 -11.241 1.00 89.06 306 TYR A N 1
ATOM 2432 C CA . TYR A 1 306 ? 3.553 -2.767 -11.853 1.00 89.06 306 TYR A CA 1
ATOM 2433 C C . TYR A 1 306 ? 3.746 -1.376 -12.454 1.00 89.06 306 TYR A C 1
ATOM 2435 O O . TYR A 1 306 ? 4.756 -0.716 -12.223 1.00 89.06 306 TYR A O 1
ATOM 2443 N N . ALA A 1 307 ? 2.799 -0.956 -13.278 1.00 89.00 307 ALA A N 1
ATOM 2444 C CA . ALA A 1 307 ? 2.734 0.395 -13.805 1.00 89.00 307 ALA A CA 1
ATOM 2445 C C . ALA A 1 307 ? 1.265 0.791 -13.927 1.00 89.00 307 ALA A C 1
ATOM 2447 O O . ALA A 1 307 ? 0.384 -0.070 -14.026 1.00 89.00 307 ALA A O 1
ATOM 2448 N N . GLN A 1 308 ? 1.000 2.091 -13.903 1.00 86.25 308 GLN A N 1
ATOM 2449 C CA . GLN A 1 308 ? -0.338 2.607 -14.144 1.00 86.25 308 GLN A CA 1
ATOM 2450 C C . GLN A 1 308 ? -0.752 2.358 -15.600 1.00 86.25 308 GLN A C 1
ATOM 2452 O O . GLN A 1 308 ? 0.082 2.341 -16.504 1.00 86.25 308 GLN A O 1
ATOM 2457 N N . MET A 1 309 ? -2.049 2.157 -15.829 1.00 85.69 309 MET A N 1
ATOM 2458 C CA . MET A 1 309 ? -2.591 2.019 -17.181 1.00 85.69 309 MET A CA 1
ATOM 2459 C C . MET A 1 309 ? -2.218 3.245 -18.029 1.00 85.69 309 MET A C 1
ATOM 2461 O O . MET A 1 309 ? -2.418 4.376 -17.590 1.00 85.69 309 MET A O 1
ATOM 2465 N N . GLY A 1 310 ? -1.690 3.019 -19.234 1.00 89.38 310 GLY A N 1
ATOM 2466 C CA . GLY A 1 310 ? -1.245 4.081 -20.139 1.00 89.38 310 GLY A CA 1
ATOM 2467 C C . GLY A 1 310 ? 0.204 4.492 -19.991 1.00 89.38 310 GLY A C 1
ATOM 2468 O O . GLY A 1 310 ? 0.690 5.286 -20.798 1.00 89.38 310 GLY A O 1
ATOM 2469 N N . TYR A 1 311 ? 0.927 3.904 -19.042 1.00 92.19 311 TYR A N 1
ATOM 2470 C CA . TYR A 1 311 ? 2.369 4.068 -18.965 1.00 92.19 311 TYR A CA 1
ATOM 2471 C C . TYR A 1 311 ? 3.064 3.642 -20.271 1.00 92.19 311 TYR A C 1
ATOM 2473 O O . TYR A 1 311 ? 3.990 4.301 -20.737 1.00 92.19 311 TYR A O 1
ATOM 2481 N N . GLU A 1 312 ? 2.571 2.581 -20.911 1.00 93.31 312 GLU A N 1
ATOM 2482 C CA . GLU A 1 312 ? 3.095 2.011 -22.153 1.00 93.31 312 GLU A CA 1
ATOM 2483 C C . GLU A 1 312 ? 2.981 2.932 -23.380 1.00 93.31 312 GLU A C 1
ATOM 2485 O O . GLU A 1 312 ? 3.686 2.727 -24.367 1.00 93.31 312 GLU A O 1
ATOM 2490 N N . VAL A 1 313 ? 2.147 3.972 -23.298 1.00 94.44 313 VAL A N 1
ATOM 2491 C CA . VAL A 1 313 ? 1.997 5.034 -24.311 1.00 94.44 313 VAL A CA 1
ATOM 2492 C C . VAL A 1 313 ? 2.396 6.417 -23.772 1.00 94.44 313 VAL A C 1
ATOM 2494 O O . VAL A 1 313 ? 1.990 7.455 -24.314 1.00 94.44 313 VAL A O 1
ATOM 2497 N N . CYS A 1 314 ? 3.158 6.436 -22.671 1.00 93.31 314 CYS A N 1
ATOM 2498 C CA . CYS A 1 314 ? 3.590 7.637 -21.957 1.00 93.31 314 CYS A CA 1
ATOM 2499 C C . CYS A 1 314 ? 2.429 8.618 -21.716 1.00 93.31 314 CYS A C 1
ATOM 2501 O O . CYS A 1 314 ? 2.533 9.807 -22.036 1.00 93.31 314 CYS A O 1
ATOM 2503 N N . ALA A 1 315 ? 1.297 8.113 -21.214 1.00 89.50 315 ALA A N 1
ATOM 2504 C CA . ALA A 1 315 ? 0.143 8.937 -20.877 1.00 89.50 315 ALA A CA 1
ATOM 2505 C C . ALA A 1 315 ? 0.553 10.067 -19.919 1.00 89.50 315 ALA A C 1
ATOM 2507 O O . ALA A 1 315 ? 1.240 9.850 -18.921 1.00 89.50 315 ALA A O 1
ATOM 2508 N N . ASP A 1 316 ? 0.144 11.288 -20.242 1.00 79.56 316 ASP A N 1
ATOM 2509 C CA . ASP A 1 316 ? 0.423 12.510 -19.484 1.00 79.56 316 ASP A CA 1
ATOM 2510 C C . ASP A 1 316 ? -0.705 12.878 -18.505 1.00 79.56 316 ASP A C 1
ATOM 2512 O O . ASP A 1 316 ? -0.600 13.878 -17.797 1.00 79.56 316 ASP A O 1
ATOM 2516 N N . GLN A 1 317 ? -1.756 12.056 -18.459 1.00 68.00 317 GLN A N 1
ATOM 2517 C CA . GLN A 1 317 ? -2.890 12.153 -17.545 1.00 68.00 317 GLN A CA 1
ATOM 2518 C C . GLN A 1 317 ? -3.094 10.800 -16.878 1.00 68.00 317 GLN A C 1
ATOM 2520 O O . GLN A 1 317 ? -3.586 9.857 -17.500 1.00 68.00 317 GLN A O 1
ATOM 2525 N N . ALA A 1 318 ? -2.673 10.691 -15.624 1.00 60.94 318 ALA A N 1
ATOM 2526 C CA . ALA A 1 318 ? -2.992 9.548 -14.790 1.00 60.94 318 ALA A CA 1
ATOM 2527 C C . ALA A 1 318 ? -2.759 9.938 -13.325 1.00 60.94 318 ALA A C 1
ATOM 2529 O O . ALA A 1 318 ? -1.635 10.237 -12.936 1.00 60.94 318 ALA A O 1
ATOM 2530 N N . GLY A 1 319 ? -3.820 9.959 -12.522 1.00 67.38 319 GLY A N 1
ATOM 2531 C CA . GLY A 1 319 ? -3.731 10.235 -11.089 1.00 67.38 319 GLY A CA 1
ATOM 2532 C C . GLY A 1 319 ? -5.084 10.612 -10.496 1.00 67.38 319 GLY A C 1
ATOM 2533 O O . GLY A 1 319 ? -5.929 11.163 -11.195 1.00 67.38 319 GLY A O 1
ATOM 2534 N N . VAL A 1 320 ? -5.288 10.338 -9.206 1.00 68.50 320 VAL A N 1
ATOM 2535 C CA . VAL A 1 320 ? -6.528 10.688 -8.481 1.00 68.50 320 VAL A CA 1
ATOM 2536 C C . VAL A 1 320 ? -6.687 12.199 -8.258 1.00 68.50 320 VAL A C 1
ATOM 2538 O O . VAL A 1 320 ? -7.731 12.656 -7.801 1.00 68.50 320 VAL A O 1
ATOM 2541 N N . PHE A 1 321 ? -5.649 12.979 -8.574 1.00 67.25 321 PHE A N 1
ATOM 2542 C CA . PHE A 1 321 ? -5.609 14.436 -8.429 1.00 67.25 321 PHE A CA 1
ATOM 2543 C C . PHE A 1 321 ? -5.985 15.203 -9.703 1.00 67.25 321 PHE A C 1
ATOM 2545 O O . PHE A 1 321 ? -6.096 16.429 -9.659 1.00 67.25 321 PHE A O 1
ATOM 2552 N N . GLU A 1 322 ? -6.170 14.510 -10.827 1.00 67.94 322 GLU A N 1
ATOM 2553 C CA . GLU A 1 322 ? -6.620 15.106 -12.087 1.00 67.94 322 GLU A CA 1
ATOM 2554 C C . GLU A 1 322 ? -8.053 14.663 -12.416 1.00 67.94 322 GLU A C 1
ATOM 2556 O O . GLU A 1 322 ? -8.583 13.728 -11.819 1.00 67.94 322 GLU A O 1
ATOM 2561 N N . GLU A 1 323 ? -8.719 15.356 -13.347 1.00 65.88 323 GLU A N 1
ATOM 2562 C CA . GLU A 1 323 ? -10.022 14.895 -13.840 1.00 65.88 323 GLU A CA 1
ATOM 2563 C C . GLU A 1 323 ? -9.880 13.493 -14.446 1.00 65.88 323 GLU A C 1
ATOM 2565 O O . GLU A 1 323 ? -9.009 13.269 -15.291 1.00 65.88 323 GLU A O 1
ATOM 2570 N N . ASP A 1 324 ? -10.767 12.573 -14.049 1.00 64.81 324 ASP A N 1
ATOM 2571 C CA . ASP A 1 324 ? -10.804 11.215 -14.590 1.00 64.81 324 ASP A CA 1
ATOM 2572 C C . ASP A 1 324 ? -10.755 11.247 -16.120 1.00 64.81 324 ASP A C 1
ATOM 2574 O O . ASP A 1 324 ? -11.625 11.829 -16.783 1.00 64.81 324 ASP A O 1
ATOM 2578 N N . THR A 1 325 ? -9.760 10.568 -16.698 1.00 69.44 325 THR A N 1
ATOM 2579 C CA . THR A 1 325 ? -9.694 10.377 -18.145 1.00 69.44 325 THR A CA 1
ATOM 2580 C C . THR A 1 325 ? -10.932 9.607 -18.581 1.00 69.44 325 THR A C 1
ATOM 2582 O O . THR A 1 325 ? -11.060 8.398 -18.371 1.00 69.44 325 THR A O 1
ATOM 2585 N N . ASN A 1 326 ? -11.882 10.298 -19.209 1.00 81.38 326 ASN A N 1
ATOM 2586 C CA . ASN A 1 326 ? -13.108 9.640 -19.619 1.00 81.38 326 ASN A CA 1
ATOM 2587 C C . ASN A 1 326 ? -12.815 8.635 -20.755 1.00 81.38 326 ASN A C 1
ATOM 2589 O O . ASN A 1 326 ? -11.848 8.794 -21.510 1.00 81.38 326 ASN A O 1
ATOM 2593 N N . PRO A 1 327 ? -13.675 7.621 -20.969 1.00 87.12 327 PRO A N 1
ATOM 2594 C CA . PRO A 1 327 ? -13.416 6.576 -21.961 1.00 87.12 327 PRO A CA 1
ATOM 2595 C C . PRO A 1 327 ? -13.188 7.084 -23.392 1.00 87.12 327 PRO A C 1
ATOM 2597 O O . PRO A 1 327 ? -12.583 6.387 -24.204 1.00 87.12 327 PRO A O 1
ATOM 2600 N N . LYS A 1 328 ? -13.690 8.278 -23.740 1.00 88.12 328 LYS A N 1
ATOM 2601 C CA . LYS A 1 328 ? -13.462 8.884 -25.056 1.00 88.12 328 LYS A CA 1
ATOM 2602 C C . LYS A 1 328 ? -12.051 9.466 -25.157 1.00 88.12 328 LYS A C 1
ATOM 2604 O O . LYS A 1 328 ? -11.406 9.220 -26.169 1.00 88.12 328 LYS A O 1
ATOM 2609 N N . GLN A 1 329 ? -11.586 10.197 -24.143 1.00 84.62 329 GLN A N 1
ATOM 2610 C CA . GLN A 1 329 ? -10.211 10.712 -24.083 1.00 84.62 329 GLN A CA 1
ATOM 2611 C C . GLN A 1 329 ? -9.202 9.566 -24.144 1.00 84.62 329 GLN A C 1
ATOM 2613 O O . GLN A 1 329 ? -8.297 9.601 -24.970 1.00 84.62 329 GLN A O 1
ATOM 2618 N N . TRP A 1 330 ? -9.440 8.499 -23.377 1.00 87.25 330 TRP A N 1
ATOM 2619 C CA . TRP A 1 330 ? -8.594 7.307 -23.395 1.00 87.25 330 TRP A CA 1
ATOM 2620 C C . TRP A 1 330 ? -8.495 6.670 -24.789 1.00 87.25 330 TRP A C 1
ATOM 2622 O O . TRP A 1 330 ? -7.406 6.404 -25.288 1.00 87.25 330 TRP A O 1
ATOM 2632 N N . ARG A 1 331 ? -9.630 6.489 -25.479 1.00 90.06 331 ARG A N 1
ATOM 2633 C CA . ARG A 1 331 ? -9.634 5.961 -26.857 1.00 90.06 331 ARG A CA 1
ATOM 2634 C C . ARG A 1 331 ? -8.925 6.876 -27.849 1.00 90.06 331 ARG A C 1
ATOM 2636 O O . ARG A 1 331 ? -8.348 6.373 -28.804 1.00 90.06 331 ARG A O 1
ATOM 2643 N N . MET A 1 332 ? -9.011 8.192 -27.665 1.00 89.44 332 MET A N 1
ATOM 2644 C CA . MET A 1 332 ? -8.301 9.147 -28.517 1.00 89.44 332 MET A CA 1
ATOM 2645 C C . MET A 1 332 ? -6.791 9.056 -28.302 1.00 89.44 332 MET A C 1
ATOM 2647 O O . MET A 1 332 ? -6.067 8.971 -29.286 1.00 89.44 332 MET A O 1
ATOM 2651 N N . LEU A 1 333 ? -6.344 8.998 -27.044 1.00 88.94 333 LEU A N 1
ATOM 2652 C CA . LEU A 1 333 ? -4.935 8.828 -26.691 1.00 88.94 333 LEU A CA 1
ATOM 2653 C C . LEU A 1 333 ? -4.360 7.539 -27.290 1.00 88.94 333 LEU A C 1
ATOM 2655 O O . LEU A 1 333 ? -3.307 7.569 -27.921 1.00 88.94 333 LEU A O 1
ATOM 2659 N N . LEU A 1 334 ? -5.074 6.418 -27.138 1.00 90.00 334 LEU A N 1
ATOM 2660 C CA . LEU A 1 334 ? -4.660 5.155 -27.746 1.00 90.00 334 LEU A CA 1
ATOM 2661 C C . LEU A 1 334 ? -4.621 5.261 -29.270 1.00 90.00 334 LEU A C 1
ATOM 2663 O O . LEU A 1 334 ? -3.600 4.947 -29.856 1.00 90.00 334 LEU A O 1
ATOM 2667 N N . ALA A 1 335 ? -5.658 5.786 -29.922 1.00 91.00 335 ALA A N 1
ATOM 2668 C CA . ALA A 1 335 ? -5.656 5.922 -31.381 1.00 91.00 335 ALA A CA 1
ATOM 2669 C C . ALA A 1 335 ? -4.514 6.812 -31.916 1.00 91.00 335 ALA A C 1
ATOM 2671 O O . ALA A 1 335 ? -4.079 6.631 -33.051 1.00 91.00 335 ALA A O 1
ATOM 2672 N N . GLU A 1 336 ? -4.044 7.778 -31.123 1.00 91.62 336 GLU A N 1
ATOM 2673 C CA . GLU A 1 336 ? -2.909 8.641 -31.461 1.00 91.62 336 GLU A CA 1
ATOM 2674 C C . GLU A 1 336 ? -1.563 7.916 -31.312 1.00 91.62 336 GLU A C 1
ATOM 2676 O O . GLU A 1 336 ? -0.686 8.081 -32.158 1.00 91.62 336 GLU A O 1
ATOM 2681 N N . ARG A 1 337 ? -1.404 7.102 -30.260 1.00 93.25 337 ARG A N 1
ATOM 2682 C CA . ARG A 1 337 ? -0.097 6.581 -29.827 1.00 93.25 337 ARG A CA 1
ATOM 2683 C C . ARG A 1 337 ? 0.060 5.062 -29.909 1.00 93.25 337 ARG A C 1
ATOM 2685 O O . ARG A 1 337 ? 1.154 4.572 -29.681 1.00 93.25 337 ARG A O 1
ATOM 2692 N N . GLU A 1 338 ? -0.977 4.293 -30.228 1.00 88.62 338 GLU A N 1
ATOM 2693 C CA . GLU A 1 338 ? -0.924 2.817 -30.238 1.00 88.62 338 GLU A CA 1
ATOM 2694 C C . GLU A 1 338 ? -0.065 2.245 -31.370 1.00 88.62 338 GLU A C 1
ATOM 2696 O O . GLU A 1 338 ? 0.336 1.081 -31.312 1.00 88.62 338 GLU A O 1
ATOM 2701 N N . ALA A 1 339 ? 0.234 3.049 -32.394 1.00 88.31 339 ALA A N 1
ATOM 2702 C CA . ALA A 1 339 ? 1.136 2.649 -33.462 1.00 88.31 339 ALA A CA 1
ATOM 2703 C C . ALA A 1 339 ? 2.527 2.353 -32.877 1.00 88.31 339 ALA A C 1
ATOM 2705 O O . ALA A 1 339 ? 3.067 3.144 -32.103 1.00 88.31 339 ALA A O 1
ATOM 2706 N N . SER A 1 340 ? 3.101 1.195 -33.212 1.00 81.75 340 SER A N 1
ATOM 2707 C CA . SER A 1 340 ? 4.373 0.729 -32.637 1.00 81.75 340 SER A CA 1
ATOM 2708 C C . SER A 1 340 ? 5.571 1.607 -33.015 1.00 81.75 340 SER A C 1
ATOM 2710 O O . SER A 1 340 ? 6.615 1.526 -32.379 1.00 81.75 340 SER A O 1
ATOM 2712 N N . ASP A 1 341 ? 5.443 2.425 -34.061 1.00 89.75 341 ASP A N 1
ATOM 2713 C CA . ASP A 1 341 ? 6.449 3.388 -34.512 1.00 89.75 341 ASP A CA 1
ATOM 2714 C C . ASP A 1 341 ? 6.279 4.787 -33.898 1.00 89.75 341 ASP A C 1
ATOM 2716 O O . ASP A 1 341 ? 7.140 5.647 -34.102 1.00 89.75 341 ASP A O 1
ATOM 2720 N N . HIS A 1 342 ? 5.216 5.024 -33.122 1.00 94.25 342 HIS A N 1
ATOM 2721 C CA . HIS A 1 342 ? 5.044 6.276 -32.395 1.00 94.25 342 HIS A CA 1
ATOM 2722 C C . HIS A 1 342 ? 6.122 6.391 -31.296 1.00 94.25 342 HIS A C 1
ATOM 2724 O O . HIS A 1 342 ? 6.237 5.478 -30.478 1.00 94.25 342 HIS A O 1
ATOM 2730 N N . PRO A 1 343 ? 6.882 7.502 -31.186 1.00 93.94 343 PRO A N 1
ATOM 2731 C CA . PRO A 1 343 ? 7.991 7.617 -30.228 1.00 93.94 343 PRO A CA 1
ATOM 2732 C C . PRO A 1 343 ? 7.595 7.366 -28.768 1.00 93.94 343 PRO A C 1
ATOM 2734 O O . PRO A 1 343 ? 8.351 6.762 -28.016 1.00 93.94 343 PRO A O 1
ATOM 2737 N N . LEU A 1 344 ? 6.398 7.817 -28.381 1.00 95.38 344 LEU A N 1
ATOM 2738 C CA . LEU A 1 344 ? 5.820 7.626 -27.044 1.00 95.38 344 LEU A CA 1
ATOM 2739 C C . LEU A 1 344 ? 5.212 6.234 -26.798 1.00 95.38 344 LEU A C 1
ATOM 2741 O O . LEU A 1 344 ? 4.817 5.949 -25.671 1.00 95.38 344 LEU A O 1
ATOM 2745 N N . ASN A 1 345 ? 5.129 5.364 -27.808 1.00 96.25 345 ASN A N 1
ATOM 2746 C CA . ASN A 1 345 ? 4.741 3.974 -27.599 1.00 96.25 345 ASN A CA 1
ATOM 2747 C C . ASN A 1 345 ? 5.959 3.164 -27.174 1.00 96.25 345 ASN A C 1
ATOM 2749 O O . ASN A 1 345 ? 6.798 2.769 -27.983 1.00 96.25 345 ASN A O 1
ATOM 2753 N N . ILE A 1 346 ? 6.056 2.903 -25.879 1.00 96.00 346 ILE A N 1
ATOM 2754 C CA . ILE A 1 346 ? 7.178 2.175 -25.294 1.00 96.00 346 ILE A CA 1
ATOM 2755 C C . ILE A 1 346 ? 6.858 0.700 -25.042 1.00 96.00 346 ILE A C 1
ATOM 2757 O O . ILE A 1 346 ? 7.712 -0.017 -24.522 1.00 96.00 346 ILE A O 1
ATOM 2761 N N . SER A 1 347 ? 5.676 0.219 -25.445 1.00 95.19 347 SER A N 1
ATOM 2762 C CA . SER A 1 347 ? 5.171 -1.134 -25.162 1.00 95.19 347 SER A CA 1
ATOM 2763 C C . SER A 1 347 ? 6.162 -2.250 -25.509 1.00 95.19 347 SER A C 1
ATOM 2765 O O . SER A 1 347 ? 6.410 -3.132 -24.687 1.00 95.19 347 SER A O 1
ATOM 2767 N N . GLU A 1 348 ? 6.786 -2.205 -26.693 1.00 94.69 348 GLU A N 1
ATOM 2768 C CA . GLU A 1 348 ? 7.777 -3.214 -27.103 1.00 94.69 348 GLU A CA 1
ATOM 2769 C C . GLU A 1 348 ? 9.027 -3.194 -26.210 1.00 94.69 348 GLU A C 1
ATOM 2771 O O . GLU A 1 348 ? 9.561 -4.244 -25.850 1.00 94.69 348 GLU A O 1
ATOM 2776 N N . ARG A 1 349 ? 9.471 -2.004 -25.786 1.00 95.12 349 ARG A N 1
ATOM 2777 C CA . ARG A 1 349 ? 10.629 -1.847 -24.893 1.00 95.12 349 ARG A CA 1
ATOM 2778 C C . ARG A 1 349 ? 10.318 -2.368 -23.493 1.00 95.12 349 ARG A C 1
ATOM 2780 O O . ARG A 1 349 ? 11.169 -3.027 -22.898 1.00 95.12 349 ARG A O 1
ATOM 2787 N N . LEU A 1 350 ? 9.104 -2.130 -22.989 1.00 94.69 350 LEU A N 1
ATOM 2788 C CA . LEU A 1 350 ? 8.647 -2.703 -21.718 1.00 94.69 350 LEU A CA 1
ATOM 2789 C C . LEU A 1 350 ? 8.590 -4.234 -21.799 1.00 94.69 350 LEU A C 1
ATOM 2791 O O . LEU A 1 350 ? 9.034 -4.925 -20.882 1.00 94.69 350 LEU A O 1
ATOM 2795 N N . TRP A 1 351 ? 8.104 -4.775 -22.921 1.00 93.94 351 TRP A N 1
ATOM 2796 C CA . TRP A 1 351 ? 8.055 -6.217 -23.143 1.00 93.94 351 TRP A CA 1
ATOM 2797 C C . TRP A 1 351 ? 9.446 -6.860 -23.140 1.00 93.94 351 TRP A C 1
ATOM 2799 O O . TRP A 1 351 ? 9.638 -7.888 -22.490 1.00 93.94 351 TRP A O 1
ATOM 2809 N N . GLU A 1 352 ? 10.436 -6.248 -23.793 1.00 93.94 352 GLU A N 1
ATOM 2810 C CA . GLU A 1 352 ? 11.819 -6.743 -23.765 1.00 93.94 352 GLU A CA 1
ATOM 2811 C C . GLU A 1 352 ? 12.440 -6.672 -22.360 1.00 93.94 352 GLU A C 1
ATOM 2813 O O . GLU A 1 352 ? 13.136 -7.605 -21.958 1.00 93.94 352 GLU A O 1
ATOM 2818 N N . ILE A 1 353 ? 12.139 -5.635 -21.566 1.00 93.38 353 ILE A N 1
ATOM 2819 C CA . ILE A 1 353 ? 12.550 -5.572 -20.150 1.00 93.38 353 ILE A CA 1
ATOM 2820 C C . ILE A 1 353 ? 11.940 -6.735 -19.359 1.00 93.38 353 ILE A C 1
ATOM 2822 O O . ILE A 1 353 ? 12.644 -7.414 -18.608 1.00 93.38 353 ILE A O 1
ATOM 2826 N N . ASN A 1 354 ? 10.652 -7.017 -19.558 1.00 91.31 354 ASN A N 1
ATOM 2827 C CA . ASN A 1 354 ? 9.957 -8.103 -18.865 1.00 91.31 354 ASN A CA 1
ATOM 2828 C C . ASN A 1 354 ? 10.478 -9.476 -19.269 1.00 91.31 354 ASN A C 1
ATOM 2830 O O . ASN A 1 354 ? 10.689 -10.341 -18.419 1.00 91.31 354 ASN A O 1
ATOM 2834 N N . LYS A 1 355 ? 10.747 -9.669 -20.559 1.00 90.38 355 LYS A N 1
ATOM 2835 C CA . LYS A 1 355 ? 11.367 -10.881 -21.087 1.00 90.38 355 LYS A CA 1
ATOM 2836 C C . LYS A 1 355 ? 12.778 -11.071 -20.540 1.00 90.38 355 LYS A C 1
ATOM 2838 O O . LYS A 1 355 ? 13.129 -12.185 -20.157 1.00 90.38 355 LYS A O 1
ATOM 2843 N N . PHE A 1 356 ? 13.568 -9.999 -20.455 1.00 91.19 356 PHE A N 1
ATOM 2844 C CA . PHE A 1 356 ? 14.876 -10.040 -19.812 1.00 91.19 356 PHE A CA 1
ATOM 2845 C C . PHE A 1 356 ? 14.749 -10.445 -18.341 1.00 91.19 356 PHE A C 1
ATOM 2847 O O . PHE A 1 356 ? 15.408 -11.397 -17.926 1.00 91.19 356 PHE A O 1
ATOM 2854 N N . LYS A 1 357 ? 13.853 -9.811 -17.576 1.00 87.88 357 LYS A N 1
ATOM 2855 C CA . LYS A 1 357 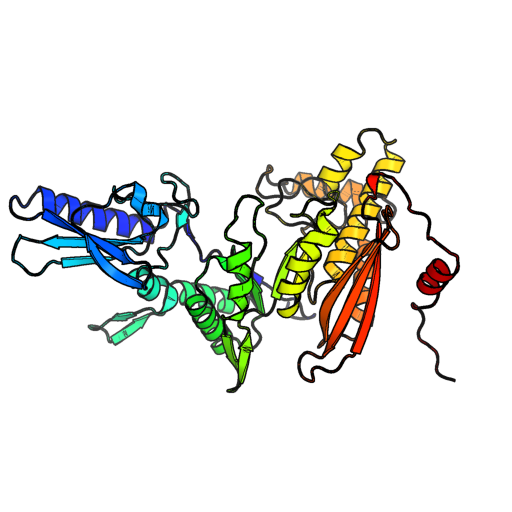? 13.603 -10.165 -16.174 1.00 87.88 357 LYS A CA 1
ATOM 2856 C C . LYS A 1 357 ? 13.198 -11.633 -16.011 1.00 87.88 357 LYS A C 1
ATOM 2858 O O . LYS A 1 357 ? 13.774 -12.323 -15.177 1.00 87.88 357 LYS A O 1
ATOM 2863 N N . ALA A 1 358 ? 12.278 -12.128 -16.837 1.00 86.06 358 ALA A N 1
ATOM 2864 C CA . ALA A 1 358 ? 11.873 -13.533 -16.831 1.00 86.06 358 ALA A CA 1
ATOM 2865 C C . ALA A 1 358 ? 13.044 -14.479 -17.166 1.00 86.06 358 ALA A C 1
ATOM 2867 O O . ALA A 1 358 ? 13.184 -15.539 -16.565 1.00 86.06 358 ALA A O 1
ATOM 2868 N N . SER A 1 359 ? 13.938 -14.079 -18.078 1.00 87.38 359 SER A N 1
ATOM 2869 C CA . SER A 1 359 ? 15.112 -14.879 -18.461 1.00 87.38 359 SER A CA 1
ATOM 2870 C C . SER A 1 359 ? 16.153 -15.048 -17.349 1.00 87.38 359 SER A C 1
ATOM 2872 O O . SER A 1 359 ? 17.005 -15.931 -17.448 1.00 87.38 359 SER A O 1
ATOM 2874 N N . LEU A 1 360 ? 16.073 -14.247 -16.278 1.00 84.62 360 LEU A N 1
ATOM 2875 C CA . LEU A 1 360 ? 16.927 -14.411 -15.101 1.00 84.62 360 LEU A CA 1
ATOM 2876 C C . LEU A 1 360 ? 16.639 -15.730 -14.355 1.00 84.62 360 LEU A C 1
ATOM 2878 O O . LEU A 1 360 ? 17.441 -16.097 -13.499 1.00 84.62 360 LEU A O 1
ATOM 2882 N N . ASN A 1 361 ? 15.550 -16.453 -14.692 1.00 74.88 361 ASN A N 1
ATOM 2883 C CA . ASN A 1 361 ? 15.116 -17.715 -14.064 1.00 74.88 361 ASN A CA 1
ATOM 2884 C C . ASN A 1 361 ? 15.153 -17.621 -12.531 1.00 74.88 361 ASN A C 1
ATOM 2886 O O . ASN A 1 361 ? 15.675 -18.487 -11.828 1.00 74.88 361 ASN A O 1
ATOM 2890 N N . ALA A 1 362 ? 14.651 -16.494 -12.040 1.00 73.31 362 ALA A N 1
ATOM 2891 C CA . ALA A 1 362 ? 14.814 -16.015 -10.681 1.00 73.31 362 ALA A CA 1
ATOM 2892 C C . ALA A 1 362 ? 13.488 -16.090 -9.910 1.00 73.31 362 ALA A C 1
ATOM 2894 O O . ALA A 1 362 ? 13.243 -15.265 -9.036 1.00 73.31 362 ALA A O 1
ATOM 2895 N N . ASP A 1 363 ? 12.631 -17.060 -10.248 1.00 73.81 363 ASP A N 1
ATOM 2896 C CA . ASP A 1 363 ? 11.260 -17.172 -9.727 1.00 73.81 363 ASP A CA 1
ATOM 2897 C C . ASP A 1 363 ? 11.222 -17.263 -8.191 1.00 73.81 363 ASP A C 1
ATOM 2899 O O . ASP A 1 363 ? 10.301 -16.743 -7.567 1.00 73.81 363 ASP A O 1
ATOM 2903 N N . ASN A 1 364 ? 12.273 -17.832 -7.587 1.00 79.69 364 ASN A N 1
ATOM 2904 C CA . ASN A 1 364 ? 12.471 -17.909 -6.137 1.00 79.69 364 ASN A CA 1
ATOM 2905 C C . ASN A 1 364 ? 13.544 -16.939 -5.605 1.00 79.69 364 ASN A C 1
ATOM 2907 O O . ASN A 1 364 ? 13.931 -17.040 -4.444 1.00 79.69 364 ASN A O 1
ATOM 2911 N N . ALA A 1 365 ? 14.082 -16.023 -6.414 1.00 85.12 365 ALA A N 1
ATOM 2912 C CA . ALA A 1 365 ? 15.153 -15.129 -5.976 1.00 85.12 365 ALA A CA 1
ATOM 2913 C C . ALA A 1 365 ? 14.598 -13.845 -5.357 1.00 85.12 365 ALA A C 1
ATOM 2915 O O . ALA A 1 365 ? 13.763 -13.175 -5.951 1.00 85.12 365 ALA A O 1
ATOM 2916 N N . ILE A 1 366 ? 15.139 -13.423 -4.220 1.00 84.88 366 ILE A N 1
ATOM 2917 C CA . ILE A 1 366 ? 15.010 -12.062 -3.695 1.00 84.88 366 ILE A CA 1
ATOM 2918 C C . ILE A 1 366 ? 15.989 -11.165 -4.449 1.00 84.88 366 ILE A C 1
ATOM 2920 O O . ILE A 1 366 ? 17.186 -11.462 -4.507 1.00 84.88 366 ILE A O 1
ATOM 2924 N N . PHE A 1 367 ? 15.473 -10.066 -4.998 1.00 87.62 367 PHE A N 1
ATOM 2925 C CA . PHE A 1 367 ? 16.275 -9.001 -5.590 1.00 87.62 367 PHE A CA 1
ATOM 2926 C C . PHE A 1 367 ? 16.601 -8.005 -4.483 1.00 87.62 367 PHE A C 1
ATOM 2928 O O . PHE A 1 367 ? 15.709 -7.343 -3.958 1.00 87.62 367 PHE A O 1
ATOM 2935 N N . GLN A 1 368 ? 17.872 -7.924 -4.099 1.00 85.31 368 GLN A N 1
ATOM 2936 C CA . GLN A 1 368 ? 18.316 -7.056 -3.016 1.00 85.31 368 GLN A CA 1
ATOM 2937 C C . GLN A 1 368 ? 19.301 -6.018 -3.541 1.00 85.31 368 GLN A C 1
ATOM 2939 O O . GLN A 1 368 ? 20.347 -6.347 -4.097 1.00 85.31 368 GLN A O 1
ATOM 2944 N N . LEU A 1 369 ? 18.974 -4.743 -3.340 1.00 86.25 369 LEU A N 1
ATOM 2945 C CA . LEU A 1 369 ? 19.865 -3.642 -3.682 1.00 86.25 369 LEU A CA 1
ATOM 2946 C C . LEU A 1 369 ? 21.024 -3.569 -2.676 1.00 86.25 369 LEU A C 1
ATOM 2948 O O . LEU A 1 369 ? 20.824 -3.228 -1.513 1.00 86.25 369 LEU A O 1
ATOM 2952 N N . GLU A 1 370 ? 22.235 -3.885 -3.132 1.00 87.38 370 GLU A N 1
ATOM 2953 C CA . GLU A 1 370 ? 23.447 -3.949 -2.302 1.00 87.38 370 GLU A CA 1
ATOM 2954 C C . GLU A 1 370 ? 24.158 -2.600 -2.214 1.00 87.38 370 GLU A C 1
ATOM 2956 O O . GLU A 1 370 ? 24.655 -2.197 -1.162 1.00 87.38 370 GLU A O 1
ATOM 2961 N N . SER A 1 371 ? 24.255 -1.894 -3.342 1.00 87.56 371 SER A N 1
ATOM 2962 C CA . SER A 1 371 ? 24.928 -0.599 -3.390 1.00 87.56 371 SER A CA 1
ATOM 2963 C C . SER A 1 371 ? 24.427 0.263 -4.537 1.00 87.56 371 SER A C 1
ATOM 2965 O O . SER A 1 371 ? 24.024 -0.246 -5.582 1.00 87.56 371 SER A O 1
ATOM 2967 N N . THR A 1 372 ? 24.503 1.575 -4.326 1.00 87.56 372 THR A N 1
ATOM 2968 C CA . THR A 1 372 ? 24.231 2.609 -5.324 1.00 87.56 372 THR A CA 1
ATOM 2969 C C . THR A 1 372 ? 25.312 3.670 -5.198 1.00 87.56 372 THR A C 1
ATOM 2971 O O . THR A 1 372 ? 25.494 4.237 -4.119 1.00 87.56 372 THR A O 1
ATOM 2974 N N . ALA A 1 373 ? 26.065 3.916 -6.267 1.00 88.25 373 ALA A N 1
ATOM 2975 C CA . ALA A 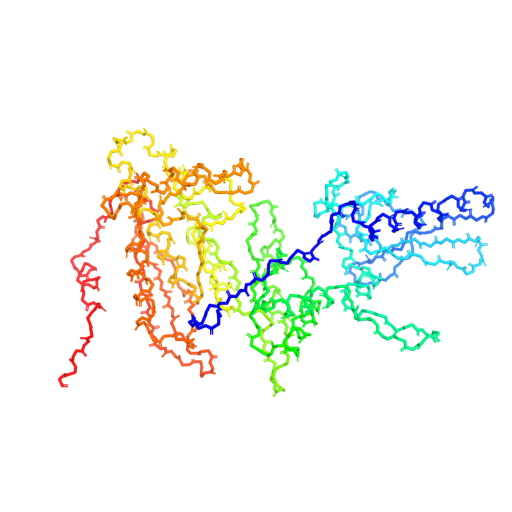1 373 ? 27.156 4.886 -6.251 1.00 88.25 373 ALA A CA 1
ATOM 2976 C C . ALA A 1 373 ? 27.369 5.529 -7.629 1.00 88.25 373 ALA A C 1
ATOM 2978 O O . ALA A 1 373 ? 27.221 4.845 -8.645 1.00 88.25 373 ALA A O 1
ATOM 2979 N N . PRO A 1 374 ? 27.769 6.813 -7.697 1.00 88.00 374 PRO A N 1
ATOM 2980 C CA . PRO A 1 374 ? 28.291 7.395 -8.928 1.00 88.00 374 PRO A CA 1
ATOM 2981 C C . PRO A 1 374 ? 29.490 6.589 -9.430 1.00 88.00 374 PRO A C 1
ATOM 2983 O O . PRO A 1 374 ? 30.319 6.139 -8.636 1.00 88.00 374 PRO A O 1
ATOM 2986 N N . LEU A 1 375 ? 29.614 6.428 -10.746 1.00 85.19 375 LEU A N 1
ATOM 2987 C CA . LEU A 1 375 ? 30.729 5.686 -11.338 1.00 85.19 375 LEU A CA 1
ATOM 2988 C C . LEU A 1 375 ? 32.076 6.411 -11.152 1.00 85.19 375 LEU A C 1
ATOM 2990 O O . LEU A 1 375 ? 33.122 5.770 -11.054 1.00 85.19 375 LEU A O 1
ATOM 2994 N N . SER A 1 376 ? 32.043 7.742 -11.076 1.00 83.06 376 SER A N 1
ATOM 2995 C CA . SER A 1 376 ? 33.155 8.608 -10.676 1.00 83.06 376 SER A CA 1
ATOM 2996 C C . SER A 1 376 ? 32.623 9.884 -10.018 1.00 83.06 376 SER A C 1
ATOM 2998 O O . SER A 1 376 ? 31.448 10.223 -10.174 1.00 83.06 376 SER A O 1
ATOM 3000 N N . GLU A 1 377 ? 33.479 10.612 -9.297 1.00 82.94 377 GLU A N 1
ATOM 3001 C CA . GLU A 1 377 ? 33.121 11.911 -8.713 1.00 82.94 377 GLU A CA 1
ATOM 3002 C C . GLU A 1 377 ? 32.597 12.867 -9.800 1.00 82.94 377 GLU A C 1
ATOM 3004 O O . GLU A 1 377 ? 33.191 12.982 -10.874 1.00 82.94 377 GLU A O 1
ATOM 3009 N N . GLY A 1 378 ? 31.443 13.492 -9.551 1.00 81.00 378 GLY A N 1
ATOM 3010 C CA . GLY A 1 378 ? 30.768 14.377 -10.508 1.00 81.00 378 GLY A CA 1
ATOM 3011 C C . GLY A 1 378 ? 30.096 13.683 -11.702 1.00 81.00 378 GLY A C 1
ATOM 3012 O O . GLY A 1 378 ? 29.559 14.375 -12.563 1.00 81.00 378 GLY A O 1
ATOM 3013 N N . SER A 1 379 ? 30.105 12.346 -11.784 1.00 83.56 379 SER A N 1
ATOM 3014 C CA . SER A 1 379 ? 29.417 11.622 -12.858 1.00 83.56 379 SER A CA 1
ATOM 3015 C C . SER A 1 379 ? 27.906 11.584 -12.642 1.00 83.56 379 SER A C 1
ATOM 3017 O O . SER A 1 379 ? 27.434 11.251 -11.556 1.00 83.56 379 SER A O 1
ATOM 3019 N N . ASN A 1 380 ? 27.155 11.822 -13.718 1.00 85.12 380 ASN A N 1
ATOM 3020 C CA . ASN A 1 380 ? 25.712 11.581 -13.768 1.00 85.12 380 ASN A CA 1
ATOM 3021 C C . ASN A 1 380 ? 25.365 10.097 -13.980 1.00 85.12 380 ASN A C 1
ATOM 3023 O O . ASN A 1 380 ? 24.190 9.735 -13.939 1.00 85.12 380 ASN A O 1
ATOM 3027 N N . LEU A 1 381 ? 26.360 9.235 -14.216 1.00 86.88 381 LEU A N 1
ATOM 3028 C CA . LEU A 1 381 ? 26.160 7.798 -14.349 1.00 86.88 381 LEU A CA 1
ATOM 3029 C C . LEU A 1 381 ? 26.286 7.126 -12.983 1.00 86.88 381 LEU A C 1
ATOM 3031 O O . LEU A 1 381 ? 27.356 7.120 -12.370 1.00 86.88 381 LEU A O 1
ATOM 3035 N N . VAL A 1 382 ? 25.193 6.529 -12.526 1.00 86.25 382 VAL A N 1
ATOM 3036 C CA . VAL A 1 382 ? 25.116 5.791 -11.266 1.00 86.25 382 VAL A CA 1
ATOM 3037 C C . VAL A 1 382 ? 25.155 4.297 -11.556 1.00 86.25 382 VAL A C 1
ATOM 3039 O O . VAL A 1 382 ? 24.452 3.812 -12.441 1.00 86.25 382 VAL A O 1
ATOM 3042 N N . LYS A 1 383 ? 25.974 3.563 -10.803 1.00 89.19 383 LYS A N 1
ATOM 3043 C CA . LYS A 1 383 ? 25.963 2.104 -10.771 1.00 89.19 383 LYS A CA 1
ATOM 3044 C C . LYS A 1 383 ? 25.109 1.632 -9.597 1.00 89.19 383 LYS A C 1
ATOM 3046 O O . LYS A 1 383 ? 25.378 2.015 -8.458 1.00 89.19 383 LYS A O 1
ATOM 3051 N N . MET A 1 384 ? 24.144 0.763 -9.874 1.00 88.50 384 MET A N 1
ATOM 3052 C CA . MET A 1 384 ? 23.402 0.006 -8.867 1.00 88.50 384 MET A CA 1
ATOM 3053 C C . MET A 1 384 ? 23.787 -1.466 -8.960 1.00 88.50 384 MET A C 1
ATOM 3055 O O . MET A 1 384 ? 23.843 -2.027 -10.053 1.00 88.50 384 MET A O 1
ATOM 3059 N N . VAL A 1 385 ? 24.068 -2.082 -7.817 1.00 90.56 385 VAL A N 1
ATOM 3060 C CA . VAL A 1 385 ? 24.416 -3.503 -7.714 1.00 90.56 385 VAL A CA 1
ATOM 3061 C C . VAL A 1 385 ? 23.289 -4.210 -6.989 1.00 90.56 385 VAL A C 1
ATOM 3063 O O . VAL A 1 385 ? 22.994 -3.873 -5.844 1.00 90.56 385 VAL A O 1
ATOM 3066 N N . ILE A 1 386 ? 22.676 -5.185 -7.648 1.00 89.62 386 ILE A N 1
ATOM 3067 C CA . ILE A 1 386 ? 21.540 -5.939 -7.125 1.00 89.62 386 ILE A CA 1
ATOM 3068 C C . ILE A 1 386 ? 21.956 -7.401 -7.028 1.00 89.62 386 ILE A C 1
ATOM 3070 O O . ILE A 1 386 ? 22.362 -8.003 -8.024 1.00 89.62 386 ILE A O 1
ATOM 3074 N N . SER A 1 387 ? 21.892 -7.973 -5.831 1.00 91.00 387 SER A N 1
ATOM 3075 C CA . SER A 1 387 ? 22.107 -9.400 -5.637 1.00 91.00 387 SER A CA 1
ATOM 3076 C C . SER A 1 387 ? 20.801 -10.158 -5.863 1.00 91.00 387 SER A C 1
ATOM 3078 O O . SER A 1 387 ? 19.717 -9.693 -5.515 1.00 91.00 387 SER A O 1
ATOM 3080 N N . LEU A 1 388 ? 20.915 -11.326 -6.486 1.00 91.69 388 LEU A N 1
ATOM 3081 C CA . LEU A 1 388 ? 19.839 -12.295 -6.614 1.00 91.69 388 LEU A CA 1
ATOM 3082 C C . LEU A 1 388 ? 20.166 -13.424 -5.642 1.00 91.69 388 LEU A C 1
ATOM 3084 O O . LEU A 1 388 ? 21.195 -14.090 -5.792 1.00 91.69 388 LEU A O 1
ATOM 3088 N N . THR A 1 389 ? 19.321 -13.616 -4.635 1.00 89.44 389 THR A N 1
ATOM 3089 C CA . THR A 1 389 ? 19.521 -14.628 -3.590 1.00 89.44 389 THR A CA 1
ATOM 3090 C C . THR A 1 389 ? 18.278 -15.489 -3.474 1.00 89.44 389 THR A C 1
ATOM 3092 O O . THR A 1 389 ? 17.194 -14.961 -3.268 1.00 89.44 389 THR A O 1
ATOM 3095 N N . ASP A 1 390 ? 18.420 -16.805 -3.568 1.00 87.94 390 ASP A N 1
ATOM 3096 C CA . ASP A 1 390 ? 17.300 -17.735 -3.441 1.00 87.94 390 ASP A CA 1
ATOM 3097 C C . ASP A 1 390 ? 16.607 -17.586 -2.069 1.00 87.94 390 ASP A C 1
ATOM 3099 O O . ASP A 1 390 ? 17.252 -17.581 -1.016 1.00 87.94 390 ASP A O 1
ATOM 3103 N N . GLN A 1 391 ? 15.287 -17.409 -2.073 1.00 82.06 391 GLN A N 1
ATOM 3104 C CA . GLN A 1 391 ? 14.492 -17.066 -0.898 1.00 82.06 391 GLN A CA 1
ATOM 3105 C C . GLN A 1 391 ? 14.480 -18.185 0.146 1.00 82.06 391 GLN A C 1
ATOM 3107 O O . GLN A 1 391 ? 14.465 -17.881 1.344 1.00 82.06 391 GLN A O 1
ATOM 3112 N N . GLU A 1 392 ? 14.515 -19.447 -0.277 1.00 81.31 392 GLU A N 1
ATOM 3113 C CA . GLU A 1 392 ? 14.433 -20.611 0.608 1.00 81.31 392 GLU A CA 1
ATOM 3114 C C . GLU A 1 392 ? 15.817 -21.020 1.120 1.00 81.31 392 GLU A C 1
ATOM 3116 O O . GLU A 1 392 ? 16.055 -21.094 2.326 1.00 81.31 392 GLU A O 1
ATOM 3121 N N . THR A 1 393 ? 16.756 -21.242 0.203 1.00 85.69 393 THR A N 1
ATOM 3122 C CA . THR A 1 393 ? 18.101 -21.759 0.492 1.00 85.69 393 THR A CA 1
ATOM 3123 C C . THR A 1 393 ? 19.079 -20.678 0.936 1.00 85.69 393 THR A C 1
ATOM 3125 O O . THR A 1 393 ? 20.140 -20.994 1.479 1.00 85.69 393 THR A O 1
ATOM 3128 N N . LYS A 1 394 ? 18.746 -19.402 0.698 1.00 87.12 394 LYS A N 1
ATOM 3129 C CA . LYS A 1 394 ? 19.634 -18.243 0.889 1.00 87.12 394 LYS A CA 1
ATOM 3130 C C . LYS A 1 394 ? 20.908 -18.302 0.041 1.00 87.12 394 LYS A C 1
ATOM 3132 O O . LYS A 1 394 ? 21.873 -17.594 0.327 1.00 87.12 394 LYS A O 1
ATOM 3137 N N . GLN A 1 395 ? 20.937 -19.134 -1.001 1.00 91.88 395 GLN A N 1
ATOM 3138 C CA . GLN A 1 395 ? 22.079 -19.242 -1.897 1.00 91.88 395 GLN A CA 1
ATOM 3139 C C . GLN A 1 395 ? 22.135 -18.046 -2.855 1.00 91.88 395 GLN A C 1
ATOM 3141 O O . GLN A 1 395 ? 21.140 -17.670 -3.468 1.00 91.88 395 GLN A O 1
ATOM 3146 N N . HIS A 1 396 ? 23.327 -17.479 -3.035 1.00 92.62 396 HIS A N 1
ATOM 3147 C CA . HIS A 1 396 ? 23.561 -16.456 -4.049 1.00 92.62 396 HIS A CA 1
ATOM 3148 C C . HIS A 1 396 ? 23.436 -17.046 -5.462 1.00 92.62 396 HIS A C 1
ATOM 3150 O O . HIS A 1 396 ? 24.157 -17.984 -5.813 1.00 92.62 396 HIS A O 1
ATOM 3156 N N . MET A 1 397 ? 22.539 -16.482 -6.267 1.00 91.38 397 MET A N 1
ATOM 3157 C CA . MET A 1 397 ? 22.245 -16.913 -7.637 1.00 91.38 397 MET A CA 1
ATOM 3158 C C . MET A 1 397 ? 22.975 -16.059 -8.677 1.00 91.38 397 MET A C 1
ATOM 3160 O O . MET A 1 397 ? 23.332 -16.554 -9.745 1.00 91.38 397 MET A O 1
ATOM 3164 N N . GLY A 1 398 ? 23.230 -14.787 -8.370 1.00 91.12 398 GLY A N 1
ATOM 3165 C CA . GLY A 1 398 ? 23.965 -13.898 -9.259 1.00 91.12 398 GLY A CA 1
ATOM 3166 C C . GLY A 1 398 ? 23.868 -12.428 -8.877 1.00 91.12 398 GLY A C 1
ATOM 3167 O O . GLY A 1 398 ? 23.310 -12.052 -7.847 1.00 91.12 398 GLY A O 1
ATOM 3168 N N . THR A 1 399 ? 24.423 -11.581 -9.738 1.00 91.38 399 THR A N 1
ATOM 3169 C CA . THR A 1 399 ? 24.443 -10.130 -9.551 1.00 91.38 399 THR A CA 1
ATOM 3170 C C . THR A 1 399 ? 24.025 -9.434 -10.833 1.00 91.38 399 THR A C 1
ATOM 3172 O O . THR A 1 399 ? 24.548 -9.742 -11.908 1.00 91.38 399 THR A O 1
ATOM 3175 N N . LEU A 1 400 ? 23.126 -8.466 -10.699 1.00 90.44 400 LEU A N 1
ATOM 3176 C CA . LEU A 1 400 ? 22.739 -7.538 -11.745 1.00 90.44 400 LEU A CA 1
ATOM 3177 C C . LEU A 1 400 ? 23.395 -6.180 -11.476 1.00 90.44 400 LEU A C 1
ATOM 3179 O O . LEU A 1 400 ? 23.184 -5.568 -10.431 1.00 90.44 400 LEU A O 1
ATOM 3183 N N . ASP A 1 401 ? 24.191 -5.719 -12.435 1.00 90.44 401 ASP A N 1
ATOM 3184 C CA . ASP A 1 401 ? 24.769 -4.378 -12.430 1.00 90.44 401 ASP A CA 1
ATOM 3185 C C . ASP A 1 401 ? 23.927 -3.484 -13.353 1.00 90.44 401 ASP A C 1
ATOM 3187 O O . ASP A 1 401 ? 23.917 -3.693 -14.568 1.00 90.44 401 ASP A O 1
ATOM 3191 N N . LEU A 1 402 ? 23.240 -2.485 -12.794 1.00 87.62 402 LEU A N 1
ATOM 3192 C CA . LEU A 1 402 ? 22.522 -1.463 -13.559 1.00 87.62 402 LEU A CA 1
ATOM 3193 C C . LEU A 1 402 ? 23.360 -0.191 -13.647 1.00 87.62 402 LEU A C 1
ATOM 3195 O O . LEU A 1 402 ? 23.940 0.250 -12.656 1.00 87.62 402 LEU A O 1
ATOM 3199 N N . PHE A 1 403 ? 23.389 0.420 -14.827 1.00 87.69 403 PHE A N 1
ATOM 3200 C CA . PHE A 1 403 ? 24.042 1.704 -15.063 1.00 87.69 403 PHE A CA 1
ATOM 3201 C C . PHE A 1 403 ? 22.987 2.700 -15.523 1.00 87.69 403 PHE A C 1
ATOM 3203 O O . PHE A 1 403 ? 22.366 2.513 -16.567 1.00 87.69 403 PHE A O 1
ATOM 3210 N N . ILE A 1 404 ? 22.767 3.736 -14.721 1.00 86.38 404 ILE A N 1
ATOM 3211 C CA . ILE A 1 404 ? 21.618 4.628 -14.850 1.00 86.38 404 ILE A CA 1
ATOM 3212 C C . ILE A 1 404 ? 22.109 6.052 -15.022 1.00 86.38 404 ILE A C 1
ATOM 3214 O O . ILE A 1 404 ? 22.883 6.557 -14.208 1.00 86.38 404 ILE A O 1
ATOM 3218 N N . ASN A 1 405 ? 21.638 6.712 -16.077 1.00 85.75 405 ASN A N 1
ATOM 3219 C CA . ASN A 1 405 ? 21.769 8.154 -16.188 1.00 85.75 405 ASN A CA 1
ATOM 3220 C C . ASN A 1 405 ? 20.818 8.809 -15.177 1.00 85.75 405 ASN A C 1
ATOM 3222 O O . ASN A 1 405 ? 19.601 8.826 -15.378 1.00 85.75 405 ASN A O 1
ATOM 3226 N N . ASN A 1 406 ? 21.380 9.320 -14.084 1.00 82.00 406 ASN A N 1
ATOM 3227 C CA . ASN A 1 406 ? 20.637 9.977 -13.011 1.00 82.00 406 ASN A CA 1
ATOM 3228 C C . ASN A 1 406 ? 20.182 11.398 -13.388 1.00 82.00 406 ASN A C 1
ATOM 3230 O O . ASN A 1 406 ? 19.400 11.998 -12.661 1.00 82.00 406 ASN A O 1
ATOM 3234 N N . LYS A 1 407 ? 20.675 11.938 -14.512 1.00 82.94 407 LYS A N 1
ATOM 3235 C CA . LYS A 1 407 ? 20.350 13.275 -15.027 1.00 82.94 407 LYS A CA 1
ATOM 3236 C C . LYS A 1 407 ? 20.049 13.233 -16.533 1.00 82.94 407 LYS A C 1
ATOM 3238 O O . LYS A 1 407 ? 20.809 13.786 -17.334 1.00 82.94 407 LYS A O 1
ATOM 3243 N N . PRO A 1 408 ? 18.993 12.519 -16.957 1.00 78.31 408 PRO A N 1
ATOM 3244 C CA . PRO A 1 408 ? 18.687 12.322 -18.370 1.00 78.31 408 PRO A CA 1
ATOM 3245 C C . PRO A 1 408 ? 18.296 13.617 -19.091 1.00 78.31 408 PRO A C 1
ATOM 3247 O O . PRO A 1 408 ? 18.491 13.722 -20.298 1.00 78.31 408 PRO A O 1
ATOM 3250 N N . GLU A 1 409 ? 17.823 14.628 -18.362 1.00 76.06 409 GLU A N 1
ATOM 3251 C CA . GLU A 1 409 ? 17.547 15.973 -18.864 1.00 76.06 409 GLU A CA 1
ATOM 3252 C C . GLU A 1 409 ? 18.812 16.706 -19.342 1.00 76.06 409 GLU A C 1
ATOM 3254 O O . GLU A 1 409 ? 18.727 17.627 -20.155 1.00 76.06 409 GLU A O 1
ATOM 3259 N N . CYS A 1 410 ? 19.991 16.281 -18.871 1.00 81.12 410 CYS A N 1
ATOM 3260 C CA . CYS A 1 410 ? 21.288 16.781 -19.328 1.00 81.12 410 CYS A CA 1
ATOM 3261 C C . CYS A 1 410 ? 21.802 16.067 -20.591 1.00 81.12 410 CYS A C 1
ATOM 3263 O O . CYS A 1 410 ? 22.912 16.356 -21.041 1.00 81.12 410 CYS A O 1
ATOM 3265 N N . GLY A 1 411 ? 21.021 15.146 -21.161 1.00 76.75 411 GLY A N 1
ATOM 3266 C CA . GLY A 1 411 ? 21.396 14.378 -22.340 1.00 76.75 411 GLY A CA 1
ATOM 3267 C C . GLY A 1 411 ? 22.217 13.118 -22.022 1.00 76.75 411 GLY A C 1
ATOM 3268 O O . GLY A 1 411 ? 22.241 12.645 -20.880 1.00 76.75 411 GLY A O 1
ATOM 3269 N N . PRO A 1 412 ? 22.853 12.511 -23.041 1.00 79.94 412 PRO A N 1
ATOM 3270 C CA . PRO A 1 412 ? 23.595 11.263 -22.891 1.00 79.94 412 PRO A CA 1
ATOM 3271 C C . PRO A 1 412 ? 24.843 11.439 -22.016 1.00 79.94 412 PRO A C 1
ATOM 3273 O O . PRO A 1 412 ? 25.496 12.479 -22.041 1.00 79.94 412 PRO A O 1
ATOM 3276 N N . VAL A 1 413 ? 25.207 10.387 -21.278 1.00 80.00 413 VAL A N 1
ATOM 3277 C CA . VAL A 1 413 ? 26.419 10.360 -20.448 1.00 80.00 413 VAL A CA 1
ATOM 3278 C C . VAL A 1 413 ? 27.479 9.500 -21.121 1.00 80.00 413 VAL A C 1
ATOM 3280 O O . VAL A 1 413 ? 27.219 8.352 -21.483 1.00 80.00 413 VAL A O 1
ATOM 3283 N N . GLU A 1 414 ? 28.683 10.048 -21.278 1.00 75.06 414 GLU A N 1
ATOM 3284 C CA . GLU A 1 414 ? 29.819 9.289 -21.794 1.00 75.06 414 GLU A CA 1
ATOM 3285 C C . GLU A 1 414 ? 30.245 8.202 -20.801 1.00 75.06 414 GLU A C 1
ATOM 3287 O O . GLU A 1 414 ? 30.383 8.434 -19.596 1.00 75.06 414 GLU A O 1
ATOM 3292 N N . LEU A 1 415 ? 30.480 6.993 -21.312 1.00 75.44 415 LEU A N 1
ATOM 3293 C CA . LEU A 1 415 ? 31.026 5.907 -20.509 1.00 75.44 415 LEU A CA 1
ATOM 3294 C C . LEU A 1 415 ? 32.519 6.176 -20.251 1.00 75.44 415 LEU A C 1
ATOM 3296 O O . LEU A 1 415 ? 33.260 6.419 -21.202 1.00 75.44 415 LEU A O 1
ATOM 3300 N N . PRO A 1 416 ? 33.006 6.076 -19.001 1.00 66.56 416 PRO A N 1
ATOM 3301 C CA . PRO A 1 416 ? 34.349 6.540 -18.645 1.00 66.56 416 PRO A CA 1
ATOM 3302 C C . PRO A 1 416 ? 35.511 5.733 -19.253 1.00 66.56 416 PRO A C 1
ATOM 3304 O O . PRO A 1 416 ? 36.657 6.152 -19.113 1.00 66.56 416 PRO A O 1
ATOM 3307 N N . ASN A 1 417 ? 35.262 4.582 -19.898 1.00 67.56 417 ASN A N 1
ATOM 3308 C CA . ASN A 1 417 ? 36.233 3.879 -20.750 1.00 67.56 417 ASN A CA 1
ATOM 3309 C C . ASN A 1 417 ? 35.582 2.767 -21.607 1.00 67.56 417 ASN A C 1
ATOM 3311 O O . ASN A 1 417 ? 34.469 2.310 -21.328 1.00 67.56 417 ASN A O 1
ATOM 3315 N N . GLU A 1 418 ? 36.322 2.285 -22.616 1.00 57.97 418 GLU A N 1
ATOM 3316 C CA . GLU A 1 418 ? 35.925 1.179 -23.508 1.00 57.97 418 GLU A CA 1
ATOM 3317 C C . GLU A 1 418 ? 35.634 -0.134 -22.762 1.00 57.97 418 GLU A C 1
ATOM 3319 O O . GLU A 1 418 ? 34.786 -0.905 -23.200 1.00 57.97 418 GLU A O 1
ATOM 3324 N N . ASN A 1 419 ? 36.264 -0.383 -21.606 1.00 56.06 419 ASN A N 1
ATOM 3325 C CA . ASN A 1 419 ? 36.000 -1.584 -20.806 1.00 56.06 419 ASN A CA 1
ATOM 3326 C C . ASN A 1 419 ? 34.599 -1.563 -20.178 1.00 56.06 419 ASN A C 1
ATOM 3328 O O . ASN A 1 419 ? 33.949 -2.603 -20.119 1.00 56.06 419 ASN A O 1
ATOM 3332 N N . THR A 1 420 ? 34.094 -0.400 -19.760 1.00 58.38 420 THR A N 1
ATOM 3333 C CA . THR A 1 420 ? 32.708 -0.250 -19.286 1.00 58.38 420 THR A CA 1
ATOM 3334 C C . THR A 1 420 ? 31.713 -0.506 -20.423 1.00 58.38 420 THR A C 1
ATOM 3336 O O . THR A 1 420 ? 30.740 -1.231 -20.231 1.00 58.38 420 THR A O 1
ATOM 3339 N N . ALA A 1 421 ? 31.991 -0.008 -21.635 1.00 52.75 421 ALA A N 1
ATOM 3340 C CA . ALA A 1 421 ? 31.185 -0.298 -22.826 1.00 52.75 421 ALA A CA 1
ATOM 3341 C C . ALA A 1 421 ? 31.243 -1.787 -23.234 1.00 52.75 421 ALA A C 1
ATOM 3343 O O . ALA A 1 421 ? 30.230 -2.380 -23.610 1.00 52.75 421 ALA A O 1
ATOM 3344 N N . PHE A 1 422 ? 32.412 -2.421 -23.100 1.00 43.19 422 PHE A N 1
ATOM 3345 C CA . PHE A 1 422 ? 32.619 -3.849 -23.347 1.00 43.19 422 PHE A CA 1
ATOM 3346 C C . PHE A 1 422 ? 31.876 -4.728 -22.328 1.00 43.19 422 PHE A C 1
ATOM 3348 O O . PHE A 1 422 ? 31.273 -5.732 -22.697 1.00 43.19 422 PHE A O 1
ATOM 3355 N N . ILE A 1 423 ? 31.855 -4.347 -21.046 1.00 51.31 423 ILE A N 1
ATOM 3356 C CA . ILE A 1 423 ? 31.105 -5.058 -19.994 1.00 51.31 423 ILE A CA 1
ATOM 3357 C C . ILE A 1 423 ? 29.591 -4.994 -20.251 1.00 51.31 423 ILE A C 1
ATOM 3359 O O . ILE A 1 423 ? 28.910 -6.004 -20.069 1.00 51.31 423 ILE A O 1
ATOM 3363 N N . LEU A 1 424 ? 29.082 -3.848 -20.715 1.00 49.19 424 LEU A N 1
ATOM 3364 C CA . LEU A 1 424 ? 27.667 -3.650 -21.050 1.00 49.19 424 LEU A CA 1
ATOM 3365 C C . LEU A 1 424 ? 27.220 -4.439 -22.293 1.00 49.19 424 LEU A C 1
ATOM 3367 O O . LEU A 1 424 ? 26.065 -4.839 -22.380 1.00 49.19 424 LEU A O 1
ATOM 3371 N N . THR A 1 425 ? 28.127 -4.702 -23.238 1.00 47.69 425 THR A N 1
ATOM 3372 C CA . THR A 1 425 ? 27.816 -5.401 -24.499 1.00 47.69 425 THR A CA 1
ATOM 3373 C C . THR A 1 425 ? 28.009 -6.923 -24.439 1.00 47.69 425 THR A C 1
ATOM 3375 O O . THR A 1 425 ? 27.344 -7.637 -25.183 1.00 47.69 425 THR A O 1
ATOM 3378 N N . ASN A 1 426 ? 28.856 -7.453 -23.542 1.00 34.12 426 ASN A N 1
ATOM 3379 C CA . ASN A 1 426 ? 29.247 -8.878 -23.534 1.00 34.12 426 ASN A CA 1
ATOM 3380 C C . ASN A 1 426 ? 28.625 -9.767 -22.440 1.00 34.12 426 ASN A C 1
ATOM 3382 O O . ASN A 1 426 ? 28.997 -10.936 -22.325 1.00 34.12 426 ASN A O 1
ATOM 3386 N N . ARG A 1 427 ? 27.683 -9.272 -21.628 1.00 43.28 427 ARG A N 1
ATOM 3387 C CA . ARG A 1 427 ? 26.998 -10.096 -20.604 1.00 43.28 427 ARG A CA 1
ATOM 3388 C C . ARG A 1 427 ? 25.569 -10.534 -20.965 1.00 43.28 427 ARG A C 1
ATOM 3390 O O . ARG A 1 427 ? 24.952 -11.228 -20.169 1.00 43.28 427 ARG A O 1
ATOM 3397 N N . GLY A 1 428 ? 25.070 -10.189 -22.157 1.00 32.44 428 GLY A N 1
ATOM 3398 C CA . GLY A 1 428 ? 23.702 -10.498 -22.612 1.00 32.44 428 GLY A CA 1
ATOM 3399 C C . GLY A 1 428 ? 23.533 -11.749 -23.489 1.00 32.44 428 GLY A C 1
ATOM 3400 O O . GLY A 1 428 ? 22.444 -11.977 -24.003 1.00 32.44 428 GLY A O 1
ATOM 3401 N N . GLY A 1 429 ? 24.579 -12.553 -23.702 1.00 29.72 429 GLY A N 1
ATOM 3402 C CA . GLY A 1 429 ? 24.484 -13.801 -24.468 1.00 29.72 429 GLY A CA 1
ATOM 3403 C C . GLY A 1 429 ? 24.627 -15.028 -23.565 1.00 29.72 429 GLY A C 1
ATOM 3404 O O . GLY A 1 429 ? 25.478 -15.000 -22.670 1.00 29.72 429 GLY A O 1
ATOM 3405 N N . PRO A 1 430 ? 23.867 -16.122 -23.785 1.00 33.75 430 PRO A N 1
ATOM 3406 C CA . PRO A 1 430 ? 24.179 -17.389 -23.143 1.00 33.75 430 PRO A CA 1
ATOM 3407 C C . PRO A 1 430 ? 25.621 -17.744 -23.505 1.00 33.75 430 PRO A C 1
ATOM 3409 O O . PRO A 1 430 ? 25.984 -17.806 -24.682 1.00 33.75 430 PRO A O 1
ATOM 3412 N N . LYS A 1 431 ? 26.463 -17.955 -22.489 1.00 35.94 431 LYS A N 1
ATOM 3413 C CA . LYS A 1 431 ? 27.732 -18.647 -22.692 1.00 35.94 431 LYS A CA 1
ATOM 3414 C C . LYS A 1 431 ? 27.375 -20.040 -23.192 1.00 35.94 431 LYS A C 1
ATOM 3416 O O . LYS A 1 431 ? 27.024 -20.902 -22.392 1.00 35.94 431 LYS A O 1
ATOM 3421 N N . ASN A 1 432 ? 27.427 -20.245 -24.505 1.00 31.92 432 ASN A N 1
ATOM 3422 C CA . ASN A 1 432 ? 27.530 -21.588 -25.047 1.00 31.92 432 ASN A CA 1
ATOM 3423 C C . ASN A 1 432 ? 28.753 -22.222 -24.381 1.00 31.92 432 ASN A C 1
ATOM 3425 O O . ASN A 1 432 ? 29.862 -21.694 -24.466 1.00 31.92 432 ASN A O 1
ATOM 3429 N N . SER A 1 433 ? 28.491 -23.280 -23.624 1.00 30.88 433 SER A N 1
ATOM 3430 C CA . SER A 1 433 ? 29.489 -24.176 -23.070 1.00 30.88 433 SER A CA 1
ATOM 3431 C C . SER A 1 433 ? 30.284 -24.796 -24.217 1.00 30.88 433 SER A C 1
ATOM 3433 O O . SER A 1 433 ? 29.686 -25.475 -25.056 1.00 30.88 433 SER A O 1
ATOM 3435 N N . ASP A 1 434 ? 31.594 -24.565 -24.222 1.00 32.28 434 ASP A N 1
ATOM 3436 C CA . ASP A 1 434 ? 32.559 -25.516 -24.783 1.00 32.28 434 ASP A CA 1
ATOM 3437 C C . ASP A 1 434 ? 32.767 -26.679 -23.802 1.00 32.28 434 ASP A C 1
ATOM 3439 O O . ASP A 1 434 ? 32.819 -26.411 -22.573 1.00 32.28 434 ASP A O 1
#

pLDDT: mean 84.88, std 13.72, range [29.72, 98.25]

Secondary structure (DSSP, 8-state):
---S-PPPEEEE--SEEETT-HHHHHHHHHHHHHHHHHHHSTTEEEEEEEEE-TTS-EEEES---GGGGGT-EEEEEEEEETTSPPEEEE-SB-B-TT--B--TTS-SS-SEEEB-TT-HHHHIIIII-EE-TTT--EE--HHHHHHHHHHHTT--EEEETTGGGS-HHHHHHHHHHHHHH-TT-EEEE-----TT-TTHHHHGGGGGG-EEEETTEEEES-SEEEEESSTT-TTSTHHHHHHHHHHHHHTTTEEEES--TTSSS-HHHHHHHHTTTS-HHHHHHHHHHHHHHHHHHHHHHSSEE---TTGGGT-S--STTS----HHHHHHHHHHH-STTSTT--HHHHHHHHHHHHHT--TTEEEEEEEEEESSTT-SEEEEEEEEEETTT--EEEEEEEEEES-GGG-----SSHHHHHHHHSSSS-----

=== Feature glossary ===
Key to the feature types in this record:

Secondary structure (8-state, DSSP). Secondary structure is the local, repeating backbone conformation. DSSP classifies it into eight states by reading the hydrogen-bond network: three helix types (H, G, I), two β types (E, B), two non-regular types (T, S), and unstructured coil (-).

Backbone torsions (φ/ψ). Backbone dihedral angles. Every residue except chain termini has a φ (preceding-C → N → Cα → C) and a ψ (N → Cα → C → next-N). They are reported in degrees following the IUPAC sign convention. Secondary structure is essentially a statement about which (φ, ψ) basin each residue occupies.

Predicted aligned error. Predicted Aligned Error (PAE) is an AlphaFold confidence matrix: entry (i, j) is the expected error in the position of residue j, in ångströms, when the prediction is superimposed on the true structure at residue i. Low PAE within a block of residues means that block is internally rigid and well-predicted; high PAE between two blocks means their relative placement is uncertain even if each block individually is confident.

B-factor. B-factor (Debye–Waller factor) reflects atomic displacement in the crystal lattice. It is an experimental observable (units Å²), not a prediction; low values mean the atom is pinned down, high values mean it moves or is heterogeneous across the crystal.

Secondary structure (3-state, P-SEA). Three-state secondary structure (P-SEA) collapses the eight DSSP classes into helix (a), strand (b), and coil (c). P-SEA assigns these from Cα geometry alone — distances and angles — without requiring backbone oxygens, so it works on any Cα trace.

Sequence. Primary structure: the covalent order of the twenty standard amino acids along the backbone. Two proteins with the same sequence will (almost always) fold to the same structure; two with 30% identity often share a fold but not the details.

pLDDT. pLDDT is the predicted lDDT-Cα score: AlphaFold's confidence that the local environment of each residue (all inter-atomic distances within 15 Å) is correctly placed. It is a per-residue number between 0 and 100, with higher meaning more reliable.

InterPro / GO / CATH / organism. Functional annotations link the protein to curated databases. InterPro entries identify conserved domains and families by matching the sequence against member-database signatures (Pfam, PROSITE, CDD, …). Gene Ontology (GO) terms describe molecular function, biological process, and cellular component in a controlled vocabulary. CATH places the structure in a hierarchical fold classification (Class/Architecture/Topology/Homologous-superfamily). The organism is the source species.

Contact-map, Ramachandran, and PAE plots. Three diagnostic plots accompany the record. The Cα contact map visualizes the tertiary structure as a 2D adjacency matrix (8 Å cutoff, sequence-local contacts suppressed). The Ramachandran plot shows the distribution of backbone (φ, ψ) torsions, with points in the α and β basins reflecting secondary structure content. The PAE plot shows AlphaFold's inter-residue confidence as a color matrix.

mmCIF coordinates. The mmCIF table is the protein's shape written out atom by atom. For each backbone N, Cα, C, and carbonyl O, it records an (x, y, z) coordinate triple in Å plus the residue type, chain letter, and residue number.

Radius of gyration, Cα contacts, bounding box. Three whole-structure scalars: the radius of gyration (RMS distance of Cα from centroid, in Å), the count of Cα–Cα contacts (pairs closer than 8 Å and separated by more than four residues in sequence — i.e. tertiary, not local, contacts), and the bounding-box dimensions. Together they distinguish compact globular folds from extended fibres or disordered chains.

Foldseek 3Di. The Foldseek 3Di string encodes local tertiary geometry as a 20-letter alphabet — one character per residue — derived from the relative positions of nearby Cα atoms. Unlike the amino-acid sequence, 3Di is a direct function of the 3D structure, so two proteins with the same fold have similar 3Di strings even at low sequence identity.

Rendered structure images. Six rendered views show the 3D structure from the faces of a cube — i.e. along ±x, ±y, ±z. Rendering representation is drawn randomly per protein from cartoon (secondary-structure ribbons), sticks (backbone bonds), or molecular surface; coloring is either N→C rainbow (blue at the N-terminus through red at the C-terminus) or one color per chain.

Nearest PDB structures. The Foldseek neighbor list gives the closest experimentally determined structures in the PDB, ranked by structural alignment. TM-score near 1 means near-identical fold; near 0.3 means only rough topology match. This is how one finds what a novel AlphaFold prediction most resembles in the solved-structure universe.

Solvent-accessible surface area. SASA measures how much of the protein is reachable by solvent. It is computed by rolling a water-sized probe over the atomic surface and summing the exposed area (Å²). Per-residue SASA distinguishes core (buried, low SASA) from surface (exposed, high SASA) residues; total SASA is a whole-molecule size measure.